Protein AF-A0A9N9S5W0-F1 (afdb_monomer)

Secondary structure (DSSP, 8-state):
---------------------------HHHHHHHHHHHHHHHHHHHHHHHHHHHHHHHHHHHHHHHHHHHHHHHHHHHHHHHHHHHHHHHHHTT--GGGTTTS--TTSPPPTTTT--HHHHHHHHHTT-SSTTGGGPPPPPPTT--HHHHHHHHHHHHHHSS-HHHHHHS-TT------S-HHHHS----GGG---EEEEEEESS--HHHHHHHHHHHHHHS-GGGEEEEEEEESS---GGGSHHHHHHHTTSSS-EEEEE-SS---TTTTT-------SS---------HHHHHHHTSS-TTS-SSSSHHHHHHHHHHHTT------TT--------SS-------SS-SHHHHHHHHHHHH-GGGHHHHHHHHT-TT------HHHHHHHHHTTPPPHHHHHHHT-GGGTTS----

Foldseek 3Di:
DDDDDDDDDDDDDDDDDDDDDDDDDDDPVVVVVVVVVVVVVVVVVVCVVVVVVVVVVVVVVVVVVVVVVVVVVVVVVCVVVVVVCVVVVCVVPVPDCVLVVLADDPVDQADPFQRADPVLVVVCVVQVHDQQCAQNDDDDGDPPDDVVQVVQQVCCCVQAQGRVSSLNNHGLPGDHDQPFDVCLVPDDDPPVPQAADEAEAEDAQHGPSVVSSVVNCCVVVDDQVNHQEYEYEYQAHDDPCVPVVVVVVQVPDPGHYYYHYDPHRQACQPRQHAFDDDDLDDDTDHDDDDPVVCVLLPGFPSLAKHDDQSRVQCQLSQQQLPHDDDDDSSDDDDDDDGNDDDPDPCPILGHHLLNVVLSLVLGQVPCSVVVCVVVVHPPRHNPDCVVSNVSCVVSVTHHNVCCCVPVNVCVVVPDDPD

Sequence (418 aa):
MYNKFFPSPGSNQKSFNNPQTYIPLFSTKNFFLCVKILLALWILIYIFIVTNYSKDIETKIEEENRIIDKFQDKLMFLMQHGIKIKNSVIDRFKIPDYLANYTFDPNNPMNLDGGISEQAQRFIKELNLTNPGENGVPIKLPNNASDQVKRLIKYGFDTFGYNQFISTLVSLNRALPDVRPDECKQKVYRTDKFSKISIVIPFYNDDWHLLMRTVHSIIRMTPLEYILEILLVDDCSTMQHLKEPLENYTATLPVNTRIIRSHTRLGTNATPTWDPKIAPIGIFAVLAIGNKFYERIEYLDIDMDVWGGEDYELVFRTWLCGGRVEFVPCSNIAHMFRKHKYSINLKGKGGYPWNMARIVETWMDDYKQYFYRVIKNSRVPYGDLTERMQLKKRLNCKPFQWYIDNVYPRLNDIPKRV

Organism: NCBI:txid315576

Solvent-accessible surface area (backbone atoms only — not comparable to full-atom values): 25319 Å² total; per-residue (Å²): 134,82,82,88,88,84,87,86,83,87,86,84,87,87,86,83,87,85,83,89,85,89,83,90,82,84,67,72,68,58,54,61,50,50,55,52,50,52,52,50,51,51,51,51,50,49,50,51,51,52,53,51,52,49,48,61,45,50,52,47,52,51,52,51,48,54,48,48,46,57,46,46,55,50,45,50,50,49,47,57,46,41,53,52,41,60,50,51,44,54,66,68,48,72,69,55,66,69,68,60,60,66,63,71,58,90,89,58,75,56,52,86,81,35,55,52,41,73,68,34,53,50,50,33,60,74,64,71,53,76,72,44,44,38,59,62,43,82,77,78,79,60,94,81,62,52,72,66,56,55,48,43,36,48,51,17,36,77,72,70,17,37,58,46,48,61,44,48,53,32,44,41,70,51,54,67,72,86,83,56,59,68,75,52,74,70,58,86,73,76,67,93,74,63,74,63,40,75,46,67,46,67,46,59,67,67,57,65,54,62,56,49,24,50,52,45,46,49,64,73,75,38,67,66,85,39,52,65,30,39,38,38,34,34,40,43,53,83,52,67,74,70,41,68,60,39,54,64,51,40,72,70,48,100,54,58,50,46,80,47,76,43,96,51,79,48,39,54,38,69,41,84,61,64,44,41,46,89,52,105,62,64,57,53,74,55,53,87,79,60,64,76,58,42,61,74,68,59,68,66,69,66,85,39,32,39,53,59,47,68,47,46,41,52,51,51,52,33,50,36,48,76,52,78,90,86,82,58,85,72,69,84,81,89,77,88,80,54,82,50,80,80,90,76,76,84,88,60,84,56,30,42,63,20,25,43,39,40,39,30,70,71,54,33,55,83,57,32,58,57,55,31,62,72,71,71,48,88,76,67,61,48,81,86,54,66,67,62,53,48,49,45,58,75,59,67,36,54,60,38,68,54,48,37,70,75,73,42,48,72,61,74,73,52,81,80,82,125

Mean predicted aligned error: 15.71 Å

Nearest PDB structures (foldseek):
  6e4q-assembly1_A  TM=8.938E-01  e=1.308E-21  Drosophila melanogaster
  6e4q-assembly3_C  TM=8.891E-01  e=5.381E-21  Drosophila melanogaster
  6e4r-assembly1_A  TM=8.530E-01  e=1.088E-21  Drosophila melanogaster
  6h0b-assembly2_B  TM=7.877E-01  e=3.721E-21  Homo sapiens
  5nqa-assembly1_A  TM=7.677E-01  e=3.201E-20  Homo sapiens

InterPro domains:
  IPR001173 Glycosyltransferase 2-like [PF00535] (198-267)
  IPR027791 Galactosyltransferase, C-terminal [PF02709] (286-336)
  IPR029044 Nucleotide-diphospho-sugar transferases [G3DSA:3.90.550.10] (116-269)
  IPR029044 Nucleotide-diphospho-sugar transferases [G3DSA:3.90.550.10] (270-416)
  IPR029044 Nucleotide-diphospho-sugar transferases [SSF53448] (158-377)

Radius of gyration: 37.89 Å; Cα contacts (8 Å, |Δi|>4): 394; chains: 1; bounding box: 60×46×140 Å

pLDDT: mean 73.23, std 21.4, range [26.12, 97.38]

Structure (mmCIF, N/CA/C/O backbone):
data_AF-A0A9N9S5W0-F1
#
_entry.id   AF-A0A9N9S5W0-F1
#
loop_
_atom_site.group_PDB
_atom_site.id
_atom_site.type_symbol
_atom_site.label_atom_id
_atom_site.label_alt_id
_atom_site.label_comp_id
_atom_site.label_asym_id
_atom_site.label_entity_id
_atom_site.label_seq_id
_atom_site.pdbx_PDB_ins_code
_atom_site.Cartn_x
_atom_site.Cartn_y
_atom_site.Cartn_z
_atom_site.occupancy
_atom_site.B_iso_or_equiv
_atom_site.auth_seq_id
_atom_site.auth_comp_id
_atom_site.auth_asym_id
_atom_site.auth_atom_id
_atom_site.pdbx_PDB_model_num
ATOM 1 N N . MET A 1 1 ? -5.405 -22.693 98.563 1.00 32.16 1 MET A N 1
ATOM 2 C CA . MET A 1 1 ? -4.944 -23.153 99.894 1.00 32.16 1 MET A CA 1
ATOM 3 C C . MET A 1 1 ? -3.493 -23.608 99.785 1.00 32.16 1 MET A C 1
ATOM 5 O O . MET A 1 1 ? -3.135 -24.080 98.722 1.00 32.16 1 MET A O 1
ATOM 9 N N . TYR A 1 2 ? -2.717 -23.453 100.864 1.00 27.36 2 TYR A N 1
ATOM 10 C CA . TYR A 1 2 ? -1.509 -24.211 101.241 1.00 27.36 2 TYR A CA 1
ATOM 11 C C . TYR A 1 2 ? -0.395 -24.530 100.211 1.00 27.36 2 TYR A C 1
ATOM 13 O O . TYR A 1 2 ? -0.544 -25.376 99.343 1.00 27.36 2 TYR A O 1
ATOM 21 N N . ASN A 1 3 ? 0.769 -23.916 100.482 1.00 27.44 3 ASN A N 1
ATOM 22 C CA . ASN A 1 3 ? 2.091 -24.532 100.727 1.00 27.44 3 ASN A CA 1
ATOM 23 C C . ASN A 1 3 ? 2.728 -25.454 99.664 1.00 27.44 3 ASN A C 1
ATOM 25 O O . ASN A 1 3 ? 2.199 -26.495 99.309 1.00 27.44 3 ASN A O 1
ATOM 29 N N . LYS A 1 4 ? 3.900 -25.081 99.124 1.00 33.38 4 LYS A N 1
ATOM 30 C CA . LYS A 1 4 ? 5.258 -25.203 99.728 1.00 33.38 4 LYS A CA 1
ATOM 31 C C . LYS A 1 4 ? 5.705 -26.652 99.962 1.00 33.38 4 LYS A C 1
ATOM 33 O O . LYS A 1 4 ? 5.229 -27.287 100.894 1.00 33.38 4 LYS A O 1
ATOM 38 N N . PHE A 1 5 ? 6.787 -27.034 99.283 1.00 30.20 5 PHE A N 1
ATOM 39 C CA . PHE A 1 5 ? 7.852 -27.850 99.873 1.00 30.20 5 PHE A CA 1
ATOM 40 C C . PHE A 1 5 ? 9.232 -27.245 99.556 1.00 30.20 5 PHE A C 1
ATOM 42 O O . PHE A 1 5 ? 9.391 -26.490 98.600 1.00 30.20 5 PHE A O 1
ATOM 49 N N . PHE A 1 6 ? 10.187 -27.526 100.438 1.00 30.86 6 PHE A N 1
ATOM 50 C CA . PHE A 1 6 ? 11.573 -27.032 100.510 1.00 30.86 6 PHE A CA 1
ATOM 51 C C . PHE A 1 6 ? 12.520 -28.252 100.332 1.00 30.86 6 PHE A C 1
ATOM 53 O O . PHE A 1 6 ? 12.017 -29.369 100.495 1.00 30.86 6 PHE A O 1
ATOM 60 N N . PRO A 1 7 ? 13.834 -28.117 100.009 1.00 35.56 7 PRO A N 1
ATOM 61 C CA . PRO A 1 7 ? 14.808 -27.662 101.021 1.00 35.56 7 PRO A CA 1
ATOM 62 C C . PRO A 1 7 ? 16.082 -26.912 100.553 1.00 35.56 7 PRO A C 1
ATOM 64 O O . PRO A 1 7 ? 16.615 -27.125 99.469 1.00 35.56 7 PRO A O 1
ATOM 67 N N . SER A 1 8 ? 16.630 -26.112 101.477 1.00 33.59 8 SER A N 1
ATOM 68 C CA . SER A 1 8 ? 18.075 -25.824 101.606 1.00 33.59 8 SER A CA 1
ATOM 69 C C . SER A 1 8 ? 18.686 -26.800 102.636 1.00 33.59 8 SER A C 1
ATOM 71 O O . SER A 1 8 ? 17.929 -27.372 103.424 1.00 33.59 8 SER A O 1
ATOM 73 N N . PRO A 1 9 ? 20.016 -27.013 102.678 1.00 42.38 9 PRO A N 1
ATOM 74 C CA . PRO A 1 9 ? 20.940 -26.139 103.437 1.00 42.38 9 PRO A CA 1
ATOM 75 C C . PRO A 1 9 ? 22.188 -25.758 102.599 1.00 42.38 9 PRO A C 1
ATOM 77 O O . PRO A 1 9 ? 22.409 -26.338 101.546 1.00 42.38 9 PRO A O 1
ATOM 80 N N . GLY A 1 10 ? 23.007 -24.742 102.902 1.00 29.81 10 GLY A N 1
ATOM 81 C CA . GLY A 1 10 ? 23.621 -24.349 104.185 1.00 29.81 10 GLY A CA 1
ATOM 82 C C . GLY A 1 10 ? 25.087 -24.841 104.200 1.00 29.81 10 GLY A C 1
ATOM 83 O O . GLY A 1 10 ? 25.367 -25.881 103.623 1.00 29.81 10 GLY A O 1
ATOM 84 N N . SER A 1 11 ? 26.083 -24.183 104.797 1.00 30.69 11 SER A N 1
ATOM 85 C CA . SER A 1 11 ? 26.162 -22.943 105.597 1.00 30.69 11 SER A CA 1
ATOM 86 C C . SER A 1 11 ? 27.577 -22.309 105.367 1.00 30.69 11 SER A C 1
ATOM 88 O O . SER A 1 11 ? 28.257 -22.731 104.439 1.00 30.69 11 SER A O 1
ATOM 90 N N . ASN A 1 12 ? 28.113 -21.289 106.058 1.00 29.44 12 ASN A N 1
ATOM 91 C CA . ASN A 1 12 ? 27.738 -20.656 107.326 1.00 29.44 12 ASN A CA 1
ATOM 92 C C . ASN A 1 12 ? 28.195 -19.174 107.443 1.00 29.44 12 ASN A C 1
ATOM 94 O O . ASN A 1 12 ? 28.721 -18.574 106.513 1.00 29.44 12 ASN A O 1
ATOM 98 N N . GLN A 1 13 ? 27.963 -18.604 108.625 1.00 31.48 13 GLN A N 1
ATOM 99 C CA . GLN A 1 13 ? 28.215 -17.238 109.094 1.00 31.48 13 GLN A CA 1
ATOM 100 C C . GLN A 1 13 ? 29.701 -16.838 109.241 1.00 31.48 13 GLN A C 1
ATOM 102 O O . GLN A 1 13 ? 30.524 -17.655 109.656 1.00 31.48 13 GLN A O 1
ATOM 107 N N . LYS A 1 14 ? 29.978 -15.523 109.180 1.00 31.16 14 LYS A N 1
ATOM 108 C CA . LYS A 1 14 ? 30.236 -14.710 110.397 1.00 31.16 14 LYS A CA 1
ATOM 109 C C . LYS A 1 14 ? 30.090 -13.198 110.156 1.00 31.16 14 LYS A C 1
ATOM 111 O O . LYS A 1 14 ? 30.176 -12.721 109.032 1.00 31.16 14 LYS A O 1
ATOM 116 N N . SER A 1 15 ? 29.797 -12.472 111.232 1.00 31.80 15 SER A N 1
ATOM 117 C CA . SER A 1 15 ? 29.524 -11.027 111.298 1.00 31.80 15 SER A CA 1
ATOM 118 C C . SER A 1 15 ? 30.735 -10.225 111.786 1.00 31.80 15 SER A C 1
ATOM 120 O O . SER A 1 15 ? 31.526 -10.791 112.532 1.00 31.80 15 SER A O 1
ATOM 122 N N . PHE A 1 16 ? 30.801 -8.913 111.502 1.00 30.39 16 PHE A N 1
ATOM 123 C CA . PHE A 1 16 ? 30.875 -7.843 112.527 1.00 30.39 16 PHE A CA 1
ATOM 124 C C . PHE A 1 16 ? 30.938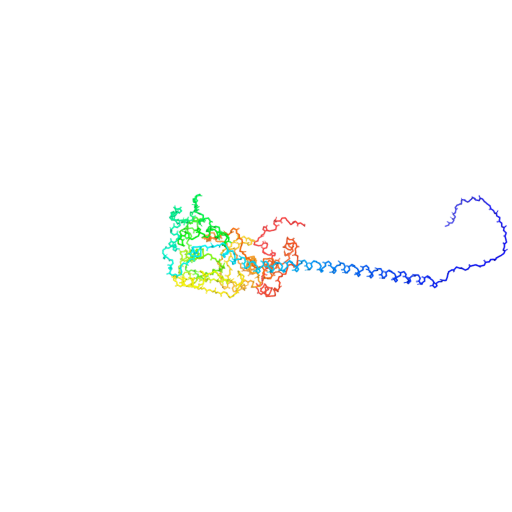 -6.413 111.923 1.00 30.39 16 PHE A C 1
ATOM 126 O O . PHE A 1 16 ? 31.743 -6.149 111.045 1.00 30.39 16 PHE A O 1
ATOM 133 N N . ASN A 1 17 ? 30.108 -5.521 112.482 1.00 32.66 17 ASN A N 1
ATOM 134 C CA . ASN A 1 17 ? 30.211 -4.057 112.674 1.00 32.66 17 ASN A CA 1
ATOM 135 C C . ASN A 1 17 ? 30.570 -3.026 111.559 1.00 32.66 17 ASN A C 1
ATOM 137 O O . ASN A 1 17 ? 31.387 -3.213 110.671 1.00 32.66 17 ASN A O 1
ATOM 141 N N . ASN A 1 18 ? 29.916 -1.867 111.737 1.00 29.39 18 ASN A N 1
ATOM 142 C CA . ASN A 1 18 ? 30.001 -0.539 111.088 1.00 29.39 18 ASN A CA 1
ATOM 143 C C . ASN A 1 18 ? 31.359 0.198 111.319 1.00 29.39 18 ASN A C 1
ATOM 145 O O . ASN A 1 18 ? 32.098 -0.261 112.192 1.00 29.39 18 ASN A O 1
ATOM 149 N N . PRO A 1 19 ? 31.634 1.406 110.739 1.00 47.38 19 PRO A N 1
ATOM 150 C CA . PRO A 1 19 ? 30.881 2.173 109.719 1.00 47.38 19 PRO A CA 1
ATOM 151 C C . PRO A 1 19 ? 31.706 2.872 108.585 1.00 47.38 19 PRO A C 1
ATOM 153 O O . PRO A 1 19 ? 32.911 3.051 108.676 1.00 47.38 19 PRO A O 1
ATOM 156 N N . GLN A 1 20 ? 30.978 3.399 107.583 1.00 37.72 20 GLN A N 1
ATOM 157 C CA . GLN A 1 20 ? 31.282 4.559 106.699 1.00 37.72 20 GLN A CA 1
ATOM 158 C C . GLN A 1 20 ? 32.588 4.655 105.865 1.00 37.72 20 GLN A C 1
ATOM 160 O O . GLN A 1 20 ? 33.665 4.969 106.361 1.00 37.72 20 GLN A O 1
ATOM 165 N N . THR A 1 21 ? 32.412 4.732 104.537 1.00 33.12 21 THR A N 1
ATOM 166 C CA . THR A 1 21 ? 32.867 5.886 103.717 1.00 33.12 21 THR A CA 1
ATOM 167 C C . THR A 1 21 ? 32.084 5.949 102.393 1.00 33.12 21 THR A C 1
ATOM 169 O O . THR A 1 21 ? 31.626 4.922 101.900 1.00 33.12 21 THR A O 1
ATOM 172 N N . TYR A 1 22 ? 31.881 7.147 101.829 1.00 41.91 22 TYR A N 1
ATOM 173 C CA . TYR A 1 22 ? 31.137 7.376 100.574 1.00 41.91 22 TYR A CA 1
ATOM 174 C C . TYR A 1 22 ? 32.086 7.723 99.415 1.00 41.91 22 TYR A C 1
ATOM 176 O O . TYR A 1 22 ? 32.985 8.541 99.591 1.00 41.91 22 TYR A O 1
ATOM 184 N N . ILE A 1 23 ? 31.815 7.199 98.213 1.00 40.19 23 ILE A N 1
ATOM 185 C CA . ILE A 1 23 ? 32.375 7.680 96.934 1.00 40.19 23 ILE A CA 1
ATOM 186 C C . ILE A 1 23 ? 31.219 7.730 95.906 1.00 40.19 23 ILE A C 1
ATOM 188 O O . ILE A 1 23 ? 30.452 6.767 95.836 1.00 40.19 23 ILE A O 1
ATOM 192 N N . PRO A 1 24 ? 31.021 8.829 95.149 1.00 47.75 24 PRO A N 1
ATOM 193 C CA . PRO A 1 24 ? 29.822 9.024 94.326 1.00 47.75 24 PRO A CA 1
ATOM 194 C C . PRO A 1 24 ? 29.911 8.402 92.920 1.00 47.75 24 PRO A C 1
ATOM 196 O O . PRO A 1 24 ? 30.973 8.374 92.301 1.00 47.75 24 PRO A O 1
ATOM 199 N N . LEU A 1 25 ? 28.758 7.999 92.371 1.00 47.62 25 LEU A N 1
ATOM 200 C CA . LEU A 1 25 ? 28.605 7.527 90.989 1.00 47.62 25 LEU A CA 1
ATOM 201 C C . LEU A 1 25 ? 27.877 8.562 90.106 1.00 47.62 25 LEU A C 1
ATOM 203 O O . LEU A 1 25 ? 26.810 9.050 90.457 1.00 47.62 25 LEU A O 1
ATOM 207 N N . PHE A 1 26 ? 28.506 8.866 88.965 1.00 48.69 26 PHE A N 1
ATOM 208 C CA . PHE A 1 26 ? 28.058 9.579 87.752 1.00 48.69 26 PHE A CA 1
ATOM 209 C C . PHE A 1 26 ? 26.748 10.403 87.747 1.00 48.69 26 PHE A C 1
ATOM 211 O O . PHE A 1 26 ? 25.638 9.899 87.891 1.00 48.69 26 PHE A O 1
ATOM 218 N N . SER A 1 27 ? 26.883 11.687 87.383 1.00 53.22 27 SER A N 1
ATOM 219 C CA . SER A 1 27 ? 25.767 12.626 87.185 1.00 53.22 27 SER A CA 1
ATOM 220 C C . SER A 1 27 ? 24.923 12.334 85.934 1.00 53.22 27 SER A C 1
ATOM 222 O O . SER A 1 27 ? 25.448 12.137 84.835 1.00 53.22 27 SER A O 1
ATOM 224 N N . THR A 1 28 ? 23.598 12.453 86.076 1.00 58.66 28 THR A N 1
ATOM 225 C CA . THR A 1 28 ? 22.593 12.300 85.005 1.00 58.66 28 THR A CA 1
ATOM 226 C C . THR A 1 28 ? 22.791 13.235 83.807 1.00 58.66 28 THR A C 1
ATOM 228 O O . THR A 1 28 ? 22.389 12.890 82.695 1.00 58.66 28 THR A O 1
ATOM 231 N N . LYS A 1 29 ? 23.454 14.390 83.984 1.00 57.31 29 LYS A N 1
ATOM 232 C CA . LYS A 1 29 ? 23.771 15.316 82.879 1.00 57.31 29 LYS A CA 1
ATOM 233 C C . LYS A 1 29 ? 24.646 14.663 81.800 1.00 57.31 29 LYS A C 1
ATOM 235 O O . LYS A 1 29 ? 24.452 14.938 80.617 1.00 57.31 29 LYS A O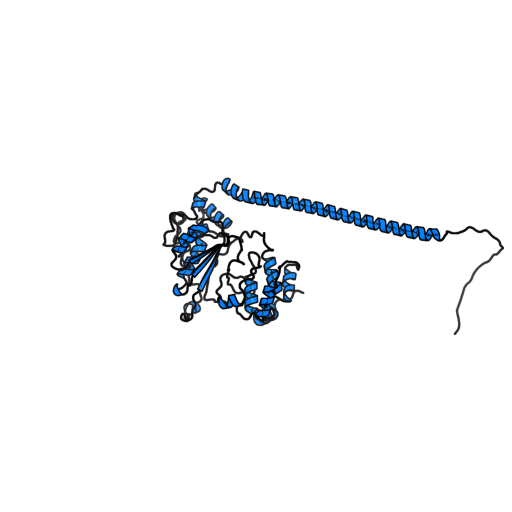 1
ATOM 240 N N . ASN A 1 30 ? 25.550 13.759 82.184 1.00 56.81 30 ASN A N 1
ATOM 241 C CA . ASN A 1 30 ? 26.480 13.119 81.250 1.00 56.81 30 ASN A CA 1
ATOM 242 C C . ASN A 1 30 ? 25.772 12.105 80.333 1.00 56.81 30 ASN A C 1
ATOM 244 O O . ASN A 1 30 ? 26.157 11.958 79.175 1.00 56.81 30 ASN A O 1
ATOM 248 N N . PHE A 1 31 ? 24.704 11.456 80.812 1.00 68.44 31 PHE A N 1
ATOM 249 C CA . PHE A 1 31 ? 23.925 10.496 80.025 1.00 68.44 31 PHE A CA 1
ATOM 250 C C . PHE A 1 31 ? 23.196 11.176 78.855 1.00 68.44 31 PHE A C 1
ATOM 252 O O . PHE A 1 31 ? 23.372 10.789 77.701 1.00 68.44 31 PHE A O 1
ATOM 259 N N . PHE A 1 32 ? 22.451 12.254 79.127 1.00 66.88 32 PHE A N 1
ATOM 260 C CA . PHE A 1 32 ? 21.768 13.020 78.076 1.00 66.88 32 PHE A CA 1
ATOM 261 C C . PHE A 1 32 ? 22.739 13.703 77.104 1.00 66.88 32 PHE A C 1
ATOM 263 O O . PHE A 1 32 ? 22.404 13.870 75.930 1.00 66.88 32 PHE A O 1
ATOM 270 N N . LEU A 1 33 ? 23.944 14.065 77.560 1.00 71.69 33 LEU A N 1
ATOM 271 C CA . LEU A 1 33 ? 25.002 14.566 76.684 1.00 71.69 33 LEU A CA 1
ATOM 272 C C . LEU A 1 33 ? 25.494 13.470 75.723 1.00 71.69 33 LEU A C 1
ATOM 274 O O . LEU A 1 33 ? 25.538 13.708 74.518 1.00 71.69 33 LEU A O 1
ATOM 278 N N . CYS A 1 34 ? 25.763 12.255 76.218 1.00 74.12 34 CYS A N 1
ATOM 279 C CA . CYS A 1 34 ? 26.146 11.114 75.376 1.00 74.12 34 CYS A CA 1
ATOM 280 C C . CYS A 1 34 ? 25.067 10.765 74.340 1.00 74.12 34 CYS A C 1
ATOM 282 O O . CYS A 1 34 ? 25.388 10.607 73.166 1.00 74.12 34 CYS A O 1
ATOM 284 N N . VAL A 1 35 ? 23.788 10.706 74.732 1.00 77.62 35 VAL A N 1
ATOM 285 C CA . VAL A 1 35 ? 22.683 10.404 73.799 1.00 77.62 35 VAL A CA 1
ATOM 286 C C . VAL A 1 35 ? 22.576 11.457 72.688 1.00 77.62 35 VAL A C 1
ATOM 288 O O . VAL A 1 35 ? 22.412 11.100 71.523 1.00 77.62 35 VAL A O 1
ATOM 291 N N . LYS A 1 36 ? 22.734 12.751 73.011 1.00 78.19 36 LYS A N 1
ATOM 292 C CA . LYS A 1 36 ? 22.753 13.824 72.001 1.00 78.19 36 LYS A CA 1
ATOM 293 C C . LYS A 1 36 ? 23.962 13.735 71.067 1.00 78.19 36 LYS A C 1
ATOM 295 O O . LYS A 1 36 ? 23.798 13.934 69.867 1.00 78.19 36 LYS A O 1
ATOM 300 N N . ILE A 1 37 ? 25.146 13.407 71.590 1.00 82.69 37 ILE A N 1
ATOM 301 C CA . ILE A 1 37 ? 26.361 13.212 70.783 1.00 82.69 37 ILE A CA 1
ATOM 302 C C . ILE A 1 37 ? 26.195 12.019 69.832 1.00 82.69 37 ILE A C 1
ATOM 304 O O . ILE A 1 37 ? 26.492 12.146 68.649 1.00 82.69 37 ILE A O 1
ATOM 308 N N . LEU A 1 38 ? 25.660 10.889 70.305 1.00 83.31 38 LEU A N 1
ATOM 309 C CA . LEU A 1 38 ? 25.428 9.701 69.476 1.00 83.31 38 LEU A CA 1
ATOM 310 C C . LEU A 1 38 ? 24.392 9.952 68.368 1.00 83.31 38 LEU A C 1
ATOM 312 O O . LEU A 1 38 ? 24.619 9.547 67.231 1.00 83.31 38 LEU A O 1
ATOM 316 N N . LEU A 1 39 ? 23.301 10.672 68.658 1.00 79.00 39 LEU A N 1
ATOM 317 C CA . LEU A 1 39 ? 22.331 11.087 67.636 1.00 79.00 39 LEU A CA 1
ATOM 318 C C . LEU A 1 39 ? 22.939 12.052 66.610 1.00 79.00 39 LEU A C 1
ATOM 320 O O . LEU A 1 39 ? 22.721 11.877 65.413 1.00 79.00 39 LEU A O 1
ATOM 324 N N . ALA A 1 40 ? 23.734 13.033 67.050 1.00 82.25 40 ALA A N 1
ATOM 325 C CA . ALA A 1 40 ? 24.427 13.949 66.146 1.00 82.25 40 ALA A CA 1
ATOM 326 C C . ALA A 1 40 ? 25.427 13.209 65.240 1.00 82.25 40 ALA A C 1
ATOM 328 O O . ALA A 1 40 ? 25.442 13.441 64.034 1.00 82.25 40 ALA A O 1
ATOM 329 N N . LEU A 1 41 ? 26.205 12.271 65.790 1.00 86.12 41 LEU A N 1
ATOM 330 C CA . LEU A 1 41 ? 27.112 11.416 65.020 1.00 86.12 41 LEU A CA 1
ATOM 331 C C . LEU A 1 41 ? 26.355 10.533 64.020 1.00 86.12 41 LEU A C 1
ATOM 333 O O . LEU A 1 41 ? 26.777 10.435 62.873 1.00 86.12 41 LEU A O 1
ATOM 337 N N . TRP A 1 42 ? 25.222 9.938 64.407 1.00 85.75 42 TRP A N 1
ATOM 338 C CA . TRP A 1 42 ? 24.415 9.114 63.500 1.00 85.75 42 TRP A CA 1
ATOM 339 C C . TRP A 1 42 ? 23.816 9.933 62.347 1.00 85.75 42 TRP A C 1
ATOM 341 O O . TRP A 1 42 ? 23.869 9.501 61.198 1.00 85.75 42 TRP A O 1
ATOM 351 N N . ILE A 1 43 ? 23.330 11.149 62.623 1.00 80.06 43 ILE A N 1
ATOM 352 C CA . ILE A 1 43 ? 22.846 12.086 61.597 1.00 80.06 43 ILE A CA 1
ATOM 353 C C . ILE A 1 43 ? 23.989 12.526 60.670 1.00 80.06 43 ILE A C 1
ATOM 355 O O . ILE A 1 43 ? 23.810 12.538 59.455 1.00 80.06 43 ILE A O 1
ATOM 359 N N . LEU A 1 44 ? 25.175 12.834 61.206 1.00 83.75 44 LEU A N 1
ATOM 360 C CA . LEU A 1 44 ? 26.350 13.188 60.399 1.00 83.75 44 LEU A CA 1
ATOM 361 C C . LEU A 1 44 ? 26.820 12.019 59.522 1.00 83.75 44 LEU A C 1
ATOM 363 O O . LEU A 1 44 ? 27.136 12.236 58.356 1.00 83.75 44 LEU A O 1
ATOM 367 N N . ILE A 1 45 ? 26.807 10.785 60.036 1.00 81.81 45 ILE A N 1
ATOM 368 C CA . ILE A 1 45 ? 27.108 9.570 59.263 1.00 81.81 45 ILE A CA 1
ATOM 369 C C . ILE A 1 45 ? 26.055 9.352 58.170 1.00 81.81 45 ILE A C 1
ATOM 371 O O . ILE A 1 45 ? 26.421 9.084 57.030 1.00 81.81 45 ILE A O 1
ATOM 375 N N . TYR A 1 46 ? 24.764 9.519 58.470 1.00 76.38 46 TYR A N 1
ATOM 376 C CA . TYR A 1 46 ? 23.696 9.400 57.474 1.00 76.38 46 TYR A CA 1
ATOM 377 C C . TYR A 1 46 ? 23.828 10.454 56.365 1.00 76.38 46 TYR A C 1
ATOM 379 O O . TYR A 1 46 ? 23.783 10.111 55.186 1.00 76.38 46 TYR A O 1
ATOM 387 N N . ILE A 1 47 ? 24.078 11.721 56.718 1.00 73.94 47 ILE A N 1
ATOM 388 C CA . ILE A 1 47 ? 24.329 12.798 55.748 1.00 73.94 47 ILE A CA 1
ATOM 389 C C . ILE A 1 47 ? 25.594 12.506 54.932 1.00 73.94 47 ILE A C 1
ATOM 391 O O . ILE A 1 47 ? 25.576 12.673 53.715 1.00 73.94 47 ILE A O 1
ATOM 395 N N . PHE A 1 48 ? 26.676 12.030 55.552 1.00 77.12 48 PHE A N 1
ATOM 396 C CA . PHE A 1 48 ? 27.908 11.659 54.851 1.00 77.12 48 PHE A CA 1
ATOM 397 C C . PHE A 1 48 ? 27.687 10.494 53.875 1.00 77.12 48 PHE A C 1
ATOM 399 O O . PHE A 1 48 ? 28.169 10.545 52.747 1.00 77.12 48 PHE A O 1
ATOM 406 N N . ILE A 1 49 ? 26.916 9.472 54.257 1.00 71.06 49 ILE A N 1
ATOM 407 C CA . ILE A 1 49 ? 26.553 8.364 53.364 1.00 71.06 49 ILE A CA 1
ATOM 408 C C . ILE A 1 49 ? 25.703 8.887 52.203 1.00 71.06 49 ILE A C 1
ATOM 410 O O . ILE A 1 49 ? 26.078 8.690 51.052 1.00 71.06 49 ILE A O 1
ATOM 414 N N . VAL A 1 50 ? 24.608 9.605 52.475 1.00 64.94 50 VAL A N 1
ATOM 415 C CA . VAL A 1 50 ? 23.697 10.107 51.432 1.00 64.94 50 VAL A CA 1
ATOM 416 C C . VAL A 1 50 ? 24.393 11.091 50.487 1.00 64.94 50 VAL A C 1
ATOM 418 O O . VAL A 1 50 ? 24.204 10.994 49.280 1.00 64.94 50 VAL A O 1
ATOM 421 N N . THR A 1 51 ? 25.232 12.003 50.985 1.00 66.75 51 THR A N 1
ATOM 422 C CA . THR A 1 51 ? 25.935 12.981 50.130 1.00 66.75 51 THR A CA 1
ATOM 423 C C . THR A 1 51 ? 27.038 12.350 49.285 1.00 66.75 51 THR A C 1
ATOM 425 O O . THR A 1 51 ? 27.173 12.721 48.121 1.00 66.75 51 THR A O 1
ATOM 428 N N . ASN A 1 52 ? 27.788 11.368 49.801 1.00 69.38 52 ASN A N 1
ATOM 429 C CA . ASN A 1 52 ? 28.756 10.636 48.979 1.00 69.38 52 ASN A CA 1
ATOM 430 C C . ASN A 1 52 ? 28.067 9.703 47.975 1.00 69.38 52 ASN A C 1
ATOM 432 O O . ASN A 1 52 ? 28.496 9.649 46.830 1.00 69.38 52 ASN A O 1
ATOM 436 N N . TYR A 1 53 ? 26.981 9.024 48.356 1.00 54.06 53 TYR A N 1
ATOM 437 C CA . TYR A 1 53 ? 26.225 8.154 47.449 1.00 54.06 53 TYR A CA 1
ATOM 438 C C . TYR A 1 53 ? 25.494 8.960 46.363 1.00 54.06 53 TYR A C 1
ATOM 440 O O . TYR A 1 53 ? 25.460 8.547 45.210 1.00 54.06 53 TYR A O 1
ATOM 448 N N . SER A 1 54 ? 24.979 10.152 46.695 1.00 53.41 54 SER A N 1
ATOM 449 C CA . SER A 1 54 ? 24.430 11.096 45.713 1.00 53.41 54 SER A CA 1
ATOM 450 C C . SER A 1 54 ? 25.508 11.584 44.748 1.00 53.41 54 SER A C 1
ATOM 452 O O . SER A 1 54 ? 25.285 11.543 43.546 1.00 53.41 54 SER A O 1
ATOM 454 N N . LYS A 1 55 ? 26.696 11.963 45.241 1.00 59.66 55 LYS A N 1
ATOM 455 C CA . LYS A 1 55 ? 27.820 12.356 44.376 1.00 59.66 55 LYS A CA 1
ATOM 456 C C . LYS A 1 55 ? 28.312 11.220 43.484 1.00 59.66 55 LYS A C 1
ATOM 458 O O . LYS A 1 55 ? 28.614 11.466 42.329 1.00 59.66 55 LYS A O 1
ATOM 463 N N . ASP A 1 56 ? 28.385 9.998 44.003 1.00 57.47 56 ASP A N 1
ATOM 464 C CA . ASP A 1 56 ? 28.809 8.805 43.256 1.00 57.47 56 ASP A CA 1
ATOM 465 C C . ASP A 1 56 ? 27.750 8.326 42.238 1.00 57.47 56 ASP A C 1
ATOM 467 O O . ASP A 1 56 ? 28.070 7.585 41.306 1.00 57.47 56 ASP A O 1
ATOM 471 N N . ILE A 1 57 ? 26.499 8.780 42.384 1.00 49.56 57 ILE A N 1
ATOM 472 C CA . ILE A 1 57 ? 25.444 8.685 41.368 1.00 49.56 57 ILE A CA 1
ATOM 473 C C . ILE A 1 57 ? 25.551 9.841 40.365 1.00 49.56 57 ILE A C 1
ATOM 475 O O . ILE A 1 57 ? 25.493 9.587 39.168 1.00 49.56 57 ILE A O 1
ATOM 479 N N . GLU A 1 58 ? 25.749 11.086 40.807 1.00 55.62 58 GLU A N 1
ATOM 480 C CA . GLU A 1 58 ? 25.916 12.246 39.919 1.00 55.62 58 GLU A CA 1
ATOM 481 C C . GLU A 1 58 ? 27.138 12.090 39.007 1.00 55.62 58 GLU A C 1
ATOM 483 O O . GLU A 1 58 ? 27.007 12.297 37.807 1.00 55.62 58 GLU A O 1
ATOM 488 N N . THR A 1 59 ? 28.290 11.634 39.512 1.00 58.72 59 THR A N 1
ATOM 489 C CA . THR A 1 59 ? 29.475 11.376 38.675 1.00 58.72 59 THR A CA 1
ATOM 490 C C . THR A 1 59 ? 29.267 10.216 37.707 1.00 58.72 59 THR A C 1
ATOM 492 O O . THR A 1 59 ? 29.735 10.298 36.575 1.00 58.72 59 THR A O 1
ATOM 495 N N . LYS A 1 60 ? 28.535 9.160 38.094 1.00 51.53 60 LYS A N 1
ATOM 496 C CA . LYS A 1 60 ? 28.158 8.076 37.168 1.00 51.53 60 LYS A CA 1
ATOM 497 C C . LYS A 1 60 ? 27.188 8.558 36.093 1.00 51.53 60 LYS A C 1
ATOM 499 O O . LYS A 1 60 ? 27.365 8.202 34.937 1.00 51.53 60 LYS A O 1
ATOM 504 N N . ILE A 1 61 ? 26.214 9.396 36.445 1.00 46.84 61 ILE A N 1
ATOM 505 C CA . ILE A 1 61 ? 25.278 10.001 35.491 1.00 46.84 61 ILE A CA 1
ATOM 506 C C . ILE A 1 61 ? 26.006 10.993 34.576 1.00 46.84 61 ILE A C 1
ATOM 508 O O . ILE A 1 61 ? 25.742 10.999 33.379 1.00 46.84 61 ILE A O 1
ATOM 512 N N . GLU A 1 62 ? 26.953 11.790 35.076 1.00 53.56 62 GLU A N 1
ATOM 513 C CA . GLU A 1 62 ? 27.820 12.621 34.235 1.00 53.56 62 GLU A CA 1
ATOM 514 C C . GLU A 1 62 ? 28.714 11.773 33.325 1.00 53.56 62 GLU A C 1
ATOM 516 O O . GLU A 1 62 ? 28.878 12.120 32.162 1.00 53.56 62 GLU A O 1
ATOM 521 N N . GLU A 1 63 ? 29.282 10.661 33.798 1.00 56.34 63 GLU A N 1
ATOM 522 C CA . GLU A 1 63 ? 30.143 9.799 32.984 1.00 56.34 63 GLU A CA 1
ATOM 523 C C . GLU A 1 63 ? 29.344 9.026 31.920 1.00 56.34 63 GLU A C 1
ATOM 525 O O . GLU A 1 63 ? 29.743 9.021 30.753 1.00 56.34 63 GLU A O 1
ATOM 530 N N . GLU A 1 64 ? 28.172 8.480 32.261 1.00 46.62 64 GLU A N 1
ATOM 531 C CA . GLU A 1 64 ? 27.234 7.890 31.299 1.00 46.62 64 GLU A CA 1
ATOM 532 C C . GLU A 1 64 ? 26.713 8.934 30.306 1.00 46.62 64 GLU A C 1
ATOM 534 O O . GLU A 1 64 ? 26.774 8.691 29.102 1.00 46.62 64 GLU A O 1
ATOM 539 N N . ASN A 1 65 ? 26.294 10.125 30.750 1.00 41.69 65 ASN A N 1
ATOM 540 C CA . ASN A 1 65 ? 25.874 11.201 29.846 1.00 41.69 65 ASN A CA 1
ATOM 541 C C . ASN A 1 65 ? 27.026 11.678 28.956 1.00 41.69 65 ASN A C 1
ATOM 543 O O . ASN A 1 65 ? 26.821 11.903 27.774 1.00 41.69 65 ASN A O 1
ATOM 547 N N . ARG A 1 66 ? 28.263 11.747 29.454 1.00 54.06 66 ARG A N 1
ATOM 548 C CA . ARG A 1 66 ? 29.452 12.115 28.664 1.00 54.06 66 ARG A CA 1
ATOM 549 C C . ARG A 1 66 ? 29.871 11.018 27.681 1.00 54.06 66 ARG A C 1
ATOM 551 O O . ARG A 1 66 ? 30.523 11.316 26.677 1.00 54.06 66 ARG A O 1
ATOM 558 N N . ILE A 1 67 ? 29.500 9.763 27.939 1.00 51.00 67 ILE A N 1
ATOM 559 C CA . ILE A 1 67 ? 29.581 8.653 26.980 1.00 51.00 67 ILE A CA 1
ATOM 560 C C . ILE A 1 67 ? 28.439 8.750 25.958 1.00 51.00 67 ILE A C 1
ATOM 562 O O . ILE A 1 67 ? 28.700 8.580 24.769 1.00 51.00 67 ILE A O 1
ATOM 566 N N . ILE A 1 68 ? 27.215 9.075 26.383 1.00 43.16 68 ILE A N 1
ATOM 567 C CA . ILE A 1 68 ? 26.042 9.263 25.518 1.00 43.16 68 ILE A CA 1
ATOM 568 C C . ILE A 1 68 ? 26.236 10.464 24.592 1.00 43.16 68 ILE A C 1
ATOM 570 O O . ILE A 1 68 ? 26.031 10.302 23.399 1.00 43.16 68 ILE A O 1
ATOM 574 N N . ASP A 1 69 ? 26.717 11.609 25.069 1.00 46.28 69 ASP A N 1
ATOM 575 C CA . ASP A 1 69 ? 27.052 12.783 24.258 1.00 46.28 69 ASP A CA 1
ATOM 576 C C . ASP A 1 69 ? 28.192 12.461 23.294 1.00 46.28 69 ASP A C 1
ATOM 578 O O . ASP A 1 69 ? 28.057 12.679 22.095 1.00 46.28 69 ASP A O 1
ATOM 582 N N . LYS A 1 70 ? 29.269 11.800 23.748 1.00 49.09 70 LYS A N 1
ATOM 583 C CA . LYS A 1 70 ? 30.298 11.276 22.829 1.00 49.09 70 LYS A CA 1
ATOM 584 C C . LYS A 1 70 ? 29.747 10.266 21.824 1.00 49.09 70 LYS A C 1
ATOM 586 O O . LYS A 1 70 ? 30.352 10.101 20.767 1.00 49.09 70 LYS A O 1
ATOM 591 N N . PHE A 1 71 ? 28.650 9.574 22.118 1.00 41.56 71 PHE A N 1
ATOM 592 C CA . PHE A 1 71 ? 27.988 8.664 21.188 1.00 41.56 71 PHE A CA 1
ATOM 593 C C . PHE A 1 71 ? 27.018 9.406 20.259 1.00 41.56 71 PHE A C 1
ATOM 595 O O . PHE A 1 71 ? 26.958 9.058 19.085 1.00 41.56 71 PHE A O 1
ATOM 602 N N . GLN A 1 72 ? 26.338 10.457 20.728 1.00 37.38 72 GLN A N 1
ATOM 603 C CA . GLN A 1 72 ? 25.437 11.324 19.965 1.00 37.38 72 GLN A CA 1
ATOM 604 C C . GLN A 1 72 ? 26.201 12.256 19.028 1.00 37.38 72 GLN A C 1
ATOM 606 O O . GLN A 1 72 ? 25.872 12.284 17.850 1.00 37.38 72 GLN A O 1
ATOM 611 N N . ASP A 1 73 ? 27.264 12.924 19.476 1.00 44.88 73 ASP A N 1
ATOM 612 C CA . ASP A 1 73 ? 28.180 13.681 18.616 1.00 44.88 73 ASP A CA 1
ATOM 613 C C . ASP A 1 73 ? 28.814 12.767 17.575 1.00 44.88 73 ASP A C 1
ATOM 615 O O . ASP A 1 73 ? 28.904 13.123 16.404 1.00 44.88 73 ASP A O 1
ATOM 619 N N . LYS A 1 74 ? 29.204 11.545 17.957 1.00 42.41 74 LYS A N 1
ATOM 620 C CA . LYS A 1 74 ? 29.770 10.571 17.016 1.00 42.41 74 LYS A CA 1
ATOM 621 C C . LYS A 1 74 ? 28.706 9.987 16.081 1.00 42.41 74 LYS A C 1
ATOM 623 O O . LYS A 1 74 ? 29.037 9.699 14.937 1.00 42.41 74 LYS A O 1
ATOM 628 N N . LEU A 1 75 ? 27.438 9.894 16.492 1.00 38.34 75 LEU A N 1
ATOM 629 C CA . LEU A 1 75 ? 26.294 9.556 15.634 1.00 38.34 75 LEU A CA 1
ATOM 630 C C . LEU A 1 75 ? 25.912 10.701 14.697 1.00 38.34 75 LEU A C 1
ATOM 632 O O . LEU A 1 75 ? 25.660 10.448 13.530 1.00 38.34 75 LEU A O 1
ATOM 636 N N . MET A 1 76 ? 25.912 11.949 15.157 1.00 37.53 76 MET A N 1
ATOM 637 C CA . MET A 1 76 ? 25.659 13.141 14.349 1.00 37.53 76 MET A CA 1
ATOM 638 C C . MET A 1 76 ? 26.800 13.365 13.360 1.00 37.53 76 MET A C 1
ATOM 640 O O . MET A 1 76 ? 26.548 13.588 12.177 1.00 37.53 76 MET A O 1
ATOM 644 N N . PHE A 1 77 ? 28.045 13.165 13.793 1.00 41.62 77 PHE A N 1
ATOM 645 C CA . PHE A 1 77 ? 29.212 13.061 12.928 1.00 41.62 77 PHE A CA 1
ATOM 646 C C . PHE A 1 77 ? 29.033 11.922 11.921 1.00 41.62 77 PHE A C 1
ATOM 648 O O . PHE A 1 77 ? 29.229 12.169 10.740 1.00 41.62 77 PHE A O 1
ATOM 655 N N . LEU A 1 78 ? 28.604 10.718 12.322 1.00 35.00 78 LEU A N 1
ATOM 656 C CA . LEU A 1 78 ? 28.342 9.584 11.416 1.00 35.00 78 LEU A CA 1
ATOM 657 C C . LEU A 1 78 ? 27.073 9.733 10.558 1.00 35.00 78 LEU A C 1
ATOM 659 O O . LEU A 1 78 ? 26.968 9.051 9.546 1.00 35.00 78 LEU A O 1
ATOM 663 N N . MET A 1 79 ? 26.135 10.624 10.885 1.00 35.59 79 MET A N 1
ATOM 664 C CA . MET A 1 79 ? 24.957 10.935 10.065 1.00 35.59 79 MET A CA 1
ATOM 665 C C . MET A 1 79 ? 25.268 12.040 9.053 1.00 35.59 79 MET A C 1
ATOM 667 O O . MET A 1 79 ? 24.960 11.886 7.875 1.00 35.59 79 MET A O 1
ATOM 671 N N . GLN A 1 80 ? 25.955 13.110 9.461 1.00 38.72 80 GLN A N 1
ATOM 672 C CA . GLN A 1 80 ? 26.463 14.134 8.544 1.00 38.72 80 GLN A CA 1
ATOM 673 C C . GLN A 1 80 ? 27.549 13.558 7.625 1.00 38.72 80 GLN A C 1
ATOM 675 O O . GLN A 1 80 ? 27.508 13.767 6.411 1.00 38.72 80 GLN A O 1
ATOM 680 N N . HIS A 1 81 ? 28.470 12.751 8.162 1.00 38.25 81 HIS A N 1
ATOM 681 C CA . HIS A 1 81 ? 29.387 11.962 7.343 1.00 38.25 81 HIS A CA 1
ATOM 682 C C . HIS A 1 81 ? 28.682 10.808 6.644 1.00 38.25 81 HIS A C 1
ATOM 684 O O . HIS A 1 81 ? 29.121 10.462 5.567 1.00 38.25 81 HIS A O 1
ATOM 690 N N . GLY A 1 82 ? 27.572 10.269 7.146 1.00 32.12 82 GLY A N 1
ATOM 691 C CA . GLY A 1 82 ? 26.745 9.287 6.434 1.00 32.12 82 GLY A CA 1
ATOM 692 C C . GLY A 1 82 ? 26.128 9.866 5.160 1.00 32.12 82 GLY A C 1
ATOM 693 O O . GLY A 1 82 ? 26.146 9.225 4.113 1.00 32.12 82 GLY A O 1
ATOM 694 N N . ILE A 1 83 ? 25.681 11.122 5.211 1.00 36.91 83 ILE A N 1
ATOM 695 C CA . ILE A 1 83 ? 25.223 11.889 4.045 1.00 36.91 83 ILE A CA 1
ATOM 696 C C . ILE A 1 83 ? 26.409 12.214 3.121 1.00 36.91 83 ILE A C 1
ATOM 698 O O . ILE A 1 83 ? 26.340 11.928 1.925 1.00 36.91 83 ILE A O 1
ATOM 702 N N . LYS A 1 84 ? 27.549 12.685 3.657 1.00 32.94 84 LYS A N 1
ATOM 703 C CA . LYS A 1 84 ? 28.787 12.834 2.861 1.00 32.94 84 LYS A CA 1
ATOM 704 C C . LYS A 1 84 ? 29.319 11.502 2.320 1.00 32.94 84 LYS A C 1
ATOM 706 O O . LYS A 1 84 ? 30.027 11.526 1.324 1.00 32.94 84 LYS A O 1
ATOM 711 N N . ILE A 1 85 ? 29.017 10.356 2.926 1.00 37.34 85 ILE A N 1
ATOM 712 C CA . ILE A 1 85 ? 29.388 9.011 2.462 1.00 37.34 85 ILE A CA 1
ATOM 713 C C . ILE A 1 85 ? 28.416 8.562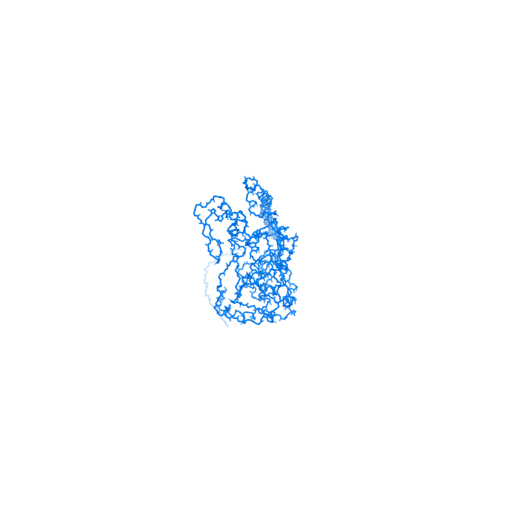 1.380 1.00 37.34 85 ILE A C 1
ATOM 715 O O . ILE A 1 85 ? 28.874 7.992 0.404 1.00 37.34 85 ILE A O 1
ATOM 719 N N . LYS A 1 86 ? 27.118 8.877 1.462 1.00 38.16 86 LYS A N 1
ATOM 720 C CA . LYS A 1 86 ? 26.195 8.606 0.353 1.00 38.16 86 LYS A CA 1
ATOM 721 C C . LYS A 1 86 ? 26.637 9.342 -0.917 1.00 38.16 86 LYS A C 1
ATOM 723 O O . LYS A 1 86 ? 26.708 8.712 -1.965 1.00 38.16 86 LYS A O 1
ATOM 728 N N . ASN A 1 87 ? 27.040 10.609 -0.798 1.00 36.00 87 ASN A N 1
ATOM 729 C CA . ASN A 1 87 ? 27.618 11.360 -1.916 1.00 36.00 87 ASN A CA 1
ATOM 730 C C . ASN A 1 87 ? 29.013 10.820 -2.287 1.00 36.00 87 ASN A C 1
ATOM 732 O O . ASN A 1 87 ? 29.203 10.328 -3.388 1.00 36.00 87 ASN A O 1
ATOM 736 N N . SER A 1 88 ? 29.963 10.743 -1.351 1.00 38.47 88 SER A N 1
ATOM 737 C CA . SER A 1 88 ? 31.336 10.295 -1.657 1.00 38.47 88 SER A CA 1
ATOM 738 C C . SER A 1 88 ? 31.524 8.786 -1.868 1.00 38.47 88 SER A C 1
ATOM 740 O O . SER A 1 88 ? 32.660 8.341 -2.027 1.00 38.47 88 SER A O 1
ATOM 742 N N . VAL A 1 89 ? 30.452 7.990 -1.881 1.00 36.03 89 VAL A N 1
ATOM 743 C CA . VAL A 1 89 ? 30.404 6.642 -2.475 1.00 36.03 89 VAL A CA 1
ATOM 744 C C . VAL A 1 89 ? 30.041 6.743 -3.955 1.00 36.03 89 VAL A C 1
ATOM 746 O O . VAL A 1 89 ? 30.675 6.053 -4.743 1.00 36.03 89 VAL A O 1
ATOM 749 N N . ILE A 1 90 ? 29.119 7.637 -4.331 1.00 38.69 90 ILE A N 1
ATOM 750 C CA . ILE A 1 90 ? 28.820 8.002 -5.729 1.00 38.69 90 ILE A CA 1
ATOM 751 C C . ILE A 1 90 ? 30.033 8.700 -6.383 1.00 38.69 90 ILE A C 1
ATOM 753 O O . ILE A 1 90 ? 30.290 8.484 -7.563 1.00 38.69 90 ILE A O 1
ATOM 757 N N . ASP A 1 91 ? 30.826 9.462 -5.616 1.00 38.09 91 ASP A N 1
ATOM 758 C CA . ASP A 1 91 ? 32.040 10.119 -6.131 1.00 38.09 91 ASP A CA 1
ATOM 759 C C . ASP A 1 91 ? 33.273 9.186 -6.176 1.00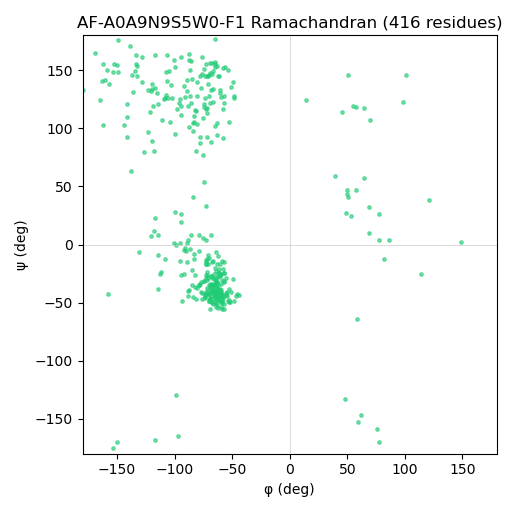 38.09 91 ASP A C 1
ATOM 761 O O . ASP A 1 91 ? 34.104 9.297 -7.078 1.00 38.09 91 ASP A O 1
ATOM 765 N N . ARG A 1 92 ? 33.445 8.275 -5.195 1.00 35.53 92 ARG A N 1
ATOM 766 C CA . ARG A 1 92 ? 34.644 7.401 -5.111 1.00 35.53 92 ARG A CA 1
ATOM 767 C C . ARG A 1 92 ? 34.511 6.095 -5.875 1.00 35.53 92 ARG A C 1
ATOM 769 O O . ARG A 1 92 ? 35.472 5.678 -6.519 1.00 35.53 92 ARG A O 1
ATOM 776 N N . PHE A 1 93 ? 33.345 5.458 -5.844 1.00 37.81 93 PHE A N 1
ATOM 777 C CA . PHE A 1 93 ? 33.003 4.524 -6.904 1.00 37.81 93 PHE A CA 1
ATOM 778 C C . PHE A 1 93 ? 32.438 5.382 -8.018 1.00 37.81 93 PHE A C 1
ATOM 780 O O . PHE A 1 93 ? 31.303 5.820 -7.901 1.00 37.81 93 PHE A O 1
ATOM 787 N N . LYS A 1 94 ? 33.207 5.606 -9.090 1.00 35.06 94 LYS A N 1
ATOM 788 C CA . LYS A 1 94 ? 32.662 6.178 -10.326 1.00 35.06 94 LYS A CA 1
ATOM 789 C C . LYS A 1 94 ? 31.538 5.262 -10.813 1.00 35.06 94 LYS A C 1
ATOM 791 O O . LYS A 1 94 ? 31.809 4.286 -11.510 1.00 35.06 94 LYS A O 1
ATOM 796 N N . ILE A 1 95 ? 30.305 5.543 -10.396 1.00 37.66 95 ILE A N 1
ATOM 797 C CA . ILE A 1 95 ? 29.076 4.968 -10.937 1.00 37.66 95 ILE A CA 1
ATOM 798 C C . ILE A 1 95 ? 29.035 5.494 -12.371 1.00 37.66 95 ILE A C 1
ATOM 800 O O . ILE A 1 95 ? 28.783 6.683 -12.544 1.00 37.66 95 ILE A O 1
ATOM 804 N N . PRO A 1 96 ? 29.385 4.691 -13.394 1.00 36.66 96 PRO A N 1
ATOM 805 C CA . PRO A 1 96 ? 29.564 5.246 -14.726 1.00 36.66 96 PRO A CA 1
ATOM 806 C C . PRO A 1 96 ? 28.194 5.651 -15.256 1.00 36.66 96 PRO A C 1
ATOM 808 O O . PRO A 1 96 ? 27.213 4.964 -14.967 1.00 36.66 96 PRO A O 1
ATOM 811 N N . ASP A 1 97 ? 28.122 6.721 -16.043 1.00 35.97 97 ASP A N 1
ATOM 812 C CA . ASP A 1 97 ? 26.864 7.425 -16.329 1.00 35.97 97 ASP A CA 1
ATOM 813 C C . ASP A 1 97 ? 25.775 6.531 -16.960 1.00 35.97 97 ASP A C 1
ATOM 815 O O . ASP A 1 97 ? 24.586 6.785 -16.784 1.00 35.97 97 ASP A O 1
ATOM 819 N N . TYR A 1 98 ? 26.145 5.395 -17.578 1.00 36.25 98 TYR A N 1
ATOM 820 C CA . TYR A 1 98 ? 25.191 4.367 -18.031 1.00 36.25 98 TYR A CA 1
ATOM 821 C C . TYR A 1 98 ? 24.285 3.801 -16.922 1.00 36.25 98 TYR A C 1
ATOM 823 O O . TYR A 1 98 ? 23.224 3.270 -17.244 1.00 36.25 98 TYR A O 1
ATOM 831 N N . LEU A 1 99 ? 24.695 3.844 -15.646 1.00 36.78 99 LEU A N 1
ATOM 832 C CA . LEU A 1 99 ? 23.886 3.379 -14.511 1.00 36.78 99 LEU A CA 1
ATOM 833 C C . LEU A 1 99 ? 22.812 4.398 -14.118 1.00 36.78 99 LEU A C 1
ATOM 835 O O . LEU A 1 99 ? 21.722 3.985 -13.738 1.00 36.78 99 LEU A O 1
ATOM 839 N N . ALA A 1 100 ? 23.093 5.698 -14.248 1.00 36.69 100 ALA A N 1
ATOM 840 C CA . ALA A 1 100 ? 22.086 6.747 -14.092 1.00 36.69 100 ALA A CA 1
ATOM 841 C C . ALA A 1 100 ? 21.146 6.778 -15.310 1.00 36.69 100 ALA A C 1
ATOM 843 O O . ALA A 1 100 ? 19.927 6.777 -15.157 1.00 36.69 100 ALA A O 1
ATOM 844 N N . ASN A 1 101 ? 21.710 6.675 -16.517 1.00 38.31 101 ASN A N 1
ATOM 845 C CA . ASN A 1 101 ? 20.958 6.667 -17.775 1.00 38.31 101 ASN A CA 1
ATOM 846 C C . ASN A 1 101 ? 20.156 5.371 -18.007 1.00 38.31 101 ASN A C 1
ATOM 848 O O . ASN A 1 101 ? 19.331 5.328 -18.914 1.00 38.31 101 ASN A O 1
ATOM 852 N N . TYR A 1 102 ? 20.347 4.326 -17.188 1.00 43.66 102 TYR A N 1
ATOM 853 C CA . TYR A 1 102 ? 19.481 3.139 -17.204 1.00 43.66 102 TYR A CA 1
ATOM 854 C C . TYR A 1 102 ? 18.037 3.504 -16.806 1.00 43.66 102 TYR A C 1
ATOM 856 O O . TYR A 1 102 ? 17.069 2.908 -17.283 1.00 43.66 102 TYR A O 1
ATOM 864 N N . THR A 1 103 ? 17.877 4.494 -15.926 1.00 46.19 103 THR A N 1
ATOM 865 C CA . THR A 1 103 ? 16.579 4.964 -15.438 1.00 46.19 103 THR A CA 1
ATOM 866 C C . THR A 1 103 ? 16.134 6.229 -16.166 1.00 46.19 103 THR A C 1
ATOM 868 O O . THR A 1 103 ? 16.440 7.327 -15.716 1.00 46.19 103 THR A O 1
ATOM 871 N N . PHE A 1 104 ? 15.321 6.033 -17.213 1.00 44.72 104 PHE A N 1
ATOM 872 C CA . PHE A 1 104 ? 14.532 7.055 -17.921 1.00 44.72 104 PHE A CA 1
ATOM 873 C C . PHE A 1 104 ? 15.347 8.065 -18.761 1.00 44.72 104 PHE A C 1
ATOM 875 O O . PHE A 1 104 ? 15.948 8.993 -18.229 1.00 44.72 104 PHE A O 1
ATOM 882 N N . ASP A 1 105 ? 15.289 7.934 -20.093 1.00 45.72 105 ASP A N 1
ATOM 883 C CA . ASP A 1 105 ? 15.641 9.026 -21.013 1.00 45.72 105 ASP A CA 1
ATOM 884 C C . ASP A 1 105 ? 14.433 9.974 -21.134 1.00 45.72 105 ASP A C 1
ATOM 886 O O . ASP A 1 105 ? 13.394 9.553 -21.649 1.00 45.72 105 ASP A O 1
ATOM 890 N N . PRO A 1 106 ? 14.526 11.238 -20.679 1.00 43.00 106 PRO A N 1
ATOM 891 C CA . PRO A 1 106 ? 13.409 12.175 -20.743 1.00 43.00 106 PRO A CA 1
ATOM 892 C C . PRO A 1 106 ? 13.085 12.667 -22.158 1.00 43.00 106 PRO A C 1
ATOM 894 O O . PRO A 1 106 ? 12.023 13.249 -22.358 1.00 43.00 106 PRO A O 1
ATOM 897 N N . ASN A 1 107 ? 13.962 12.429 -23.136 1.00 39.66 107 ASN A N 1
ATOM 898 C CA . ASN A 1 107 ? 13.795 12.889 -24.517 1.00 39.66 107 ASN A CA 1
ATOM 899 C C . ASN A 1 107 ? 13.167 11.819 -25.424 1.00 39.66 107 ASN A C 1
ATOM 901 O O . ASN A 1 107 ? 12.731 12.131 -26.531 1.00 39.66 107 ASN A O 1
ATOM 905 N N . ASN A 1 108 ? 13.121 10.564 -24.967 1.00 45.03 108 ASN A N 1
ATOM 906 C CA . ASN A 1 108 ? 12.598 9.422 -25.711 1.00 45.03 108 ASN A CA 1
ATOM 907 C C . ASN A 1 108 ? 11.525 8.704 -24.867 1.00 45.03 108 ASN A C 1
ATOM 909 O O . ASN A 1 108 ? 11.825 7.700 -24.208 1.00 45.03 108 ASN A O 1
ATOM 913 N N . PRO A 1 109 ? 10.282 9.234 -24.818 1.00 47.16 109 PRO A N 1
ATOM 914 C CA . PRO A 1 109 ? 9.200 8.621 -24.057 1.00 47.16 109 PRO A CA 1
ATOM 915 C C . PRO A 1 109 ? 8.992 7.179 -24.526 1.00 47.16 109 PRO A C 1
ATOM 917 O O . PRO A 1 109 ? 8.871 6.915 -25.722 1.00 47.16 109 PRO A O 1
ATOM 920 N N . MET A 1 110 ? 8.992 6.247 -23.567 1.00 50.44 110 MET A N 1
ATOM 921 C CA . MET A 1 110 ? 9.080 4.807 -23.829 1.00 50.44 110 MET A CA 1
ATOM 922 C C . MET A 1 110 ? 8.096 4.357 -24.909 1.00 50.44 110 MET A C 1
ATOM 924 O O . MET A 1 110 ? 6.897 4.614 -24.793 1.00 50.44 110 MET A O 1
ATOM 928 N N . ASN A 1 111 ? 8.616 3.647 -25.918 1.00 46.69 111 ASN A N 1
ATOM 929 C CA . ASN A 1 111 ? 7.833 3.162 -27.050 1.00 46.69 111 ASN A CA 1
ATOM 930 C C . ASN A 1 111 ? 6.553 2.461 -26.554 1.00 46.69 111 ASN A C 1
ATOM 932 O O . ASN A 1 111 ? 6.609 1.587 -25.682 1.00 46.69 111 ASN A O 1
ATOM 936 N N . LEU A 1 112 ? 5.405 2.914 -27.068 1.00 48.28 112 LEU A N 1
ATOM 937 C CA . LEU A 1 112 ? 4.093 2.721 -26.438 1.00 48.28 112 LEU A CA 1
ATOM 938 C C . LEU A 1 112 ? 3.628 1.257 -26.416 1.00 48.28 112 LEU A C 1
ATOM 940 O O . LEU A 1 112 ? 2.737 0.911 -25.638 1.00 48.28 112 LEU A O 1
ATOM 944 N N . ASP A 1 113 ? 4.260 0.385 -27.202 1.00 48.22 113 ASP A N 1
ATOM 945 C CA . ASP A 1 113 ? 4.055 -1.057 -27.112 1.00 48.22 113 ASP A CA 1
ATOM 946 C C . ASP A 1 113 ? 4.942 -1.681 -26.015 1.00 48.22 113 ASP A C 1
ATOM 948 O O . ASP A 1 113 ? 6.138 -1.934 -26.176 1.00 48.22 113 ASP A O 1
ATOM 952 N N . GLY A 1 114 ? 4.347 -1.883 -24.838 1.00 59.12 114 GLY A N 1
ATOM 953 C CA . GLY A 1 114 ? 4.933 -2.633 -23.722 1.00 59.12 114 GLY A CA 1
ATOM 954 C C . GLY A 1 114 ? 5.928 -1.880 -22.829 1.00 59.12 114 GLY A C 1
ATOM 955 O O . GLY A 1 114 ? 6.225 -2.371 -21.739 1.00 59.12 114 GLY A O 1
ATOM 956 N N . GLY A 1 115 ? 6.406 -0.694 -23.220 1.00 67.62 115 GLY A N 1
ATOM 957 C CA . GLY A 1 115 ? 7.224 0.172 -22.359 1.00 67.62 115 GLY A CA 1
ATOM 958 C C . GLY A 1 115 ? 8.626 -0.366 -22.039 1.00 67.62 115 GLY A C 1
ATOM 959 O O . GLY A 1 115 ? 9.140 -0.126 -20.949 1.00 67.62 115 GLY A O 1
ATOM 960 N N . ILE A 1 116 ? 9.240 -1.111 -22.966 1.00 76.69 116 ILE A N 1
ATOM 961 C CA . ILE A 1 116 ? 10.611 -1.634 -22.836 1.00 76.69 116 ILE A CA 1
ATOM 962 C C . ILE A 1 116 ? 11.578 -0.711 -23.594 1.00 76.69 116 ILE A C 1
ATOM 964 O O . ILE A 1 116 ? 11.504 -0.605 -24.821 1.00 76.69 116 ILE A O 1
ATOM 968 N N . SER A 1 117 ? 12.509 -0.068 -22.880 1.00 76.31 117 SER A N 1
ATOM 969 C CA . SER A 1 117 ? 13.504 0.839 -23.477 1.00 76.31 117 SER A CA 1
ATOM 970 C C . SER A 1 117 ? 14.482 0.118 -24.415 1.00 76.31 117 SER A C 1
ATOM 972 O O . SER A 1 117 ? 14.745 -1.074 -24.254 1.00 76.31 117 SER A O 1
ATOM 974 N N . GLU A 1 118 ? 15.103 0.842 -25.354 1.00 77.50 118 GLU A N 1
ATOM 975 C CA . GLU A 1 118 ? 16.163 0.281 -26.212 1.00 77.50 118 GLU A CA 1
ATOM 976 C C . GLU A 1 118 ? 17.282 -0.396 -25.408 1.00 77.50 118 GLU A C 1
ATOM 978 O O . GLU A 1 118 ? 17.809 -1.433 -25.809 1.00 77.50 118 GLU A O 1
ATOM 983 N N . GLN A 1 119 ? 17.658 0.183 -24.265 1.00 78.81 119 GLN A N 1
ATOM 984 C CA . GLN A 1 119 ? 18.689 -0.378 -23.399 1.00 78.81 119 GLN A CA 1
ATOM 985 C C . GLN A 1 119 ? 18.238 -1.718 -22.807 1.00 78.81 119 GLN A C 1
ATOM 987 O O . GLN A 1 119 ? 18.996 -2.687 -22.861 1.00 78.81 119 GLN A O 1
ATOM 992 N N . ALA A 1 120 ? 16.994 -1.817 -22.331 1.00 84.06 120 ALA A N 1
ATOM 993 C CA . ALA A 1 120 ? 16.424 -3.083 -21.881 1.00 84.06 120 ALA A CA 1
ATOM 994 C C . ALA A 1 120 ? 16.340 -4.111 -23.029 1.00 84.06 120 ALA A C 1
ATOM 996 O O . ALA A 1 120 ? 16.720 -5.262 -22.829 1.00 84.06 120 ALA A O 1
ATOM 997 N N . GLN A 1 121 ? 15.969 -3.708 -24.251 1.00 84.62 121 GLN A N 1
ATOM 998 C CA . GLN A 1 121 ? 15.990 -4.587 -25.434 1.00 84.62 121 GLN A CA 1
ATOM 999 C C . GLN A 1 121 ? 17.401 -5.125 -25.745 1.00 84.62 121 GLN A C 1
ATOM 1001 O O . GLN A 1 121 ? 17.557 -6.306 -26.070 1.00 84.62 121 GLN A O 1
ATOM 1006 N N . ARG A 1 122 ? 18.450 -4.303 -25.584 1.00 86.94 122 ARG A N 1
ATOM 1007 C CA . ARG A 1 122 ? 19.853 -4.742 -25.718 1.00 86.94 122 ARG A CA 1
ATOM 1008 C C . ARG A 1 122 ? 20.219 -5.789 -24.657 1.00 86.94 122 ARG A C 1
ATOM 1010 O O . ARG A 1 122 ? 20.806 -6.805 -25.019 1.00 86.94 122 ARG A O 1
ATOM 1017 N N . PHE A 1 123 ? 19.809 -5.616 -23.396 1.00 88.75 123 PHE A N 1
ATOM 1018 C CA . PHE A 1 123 ? 20.032 -6.620 -22.340 1.00 88.75 123 PHE A CA 1
ATOM 1019 C C . PHE A 1 123 ? 19.210 -7.901 -22.525 1.00 88.75 123 PHE A C 1
ATOM 1021 O O . PHE A 1 123 ? 19.711 -8.988 -22.252 1.00 88.75 123 PHE A O 1
ATOM 1028 N N . ILE A 1 124 ? 17.983 -7.805 -23.043 1.00 89.38 124 ILE A N 1
ATOM 1029 C CA . ILE A 1 124 ? 17.172 -8.969 -23.432 1.00 89.38 124 ILE A CA 1
ATOM 1030 C C . ILE A 1 124 ? 17.917 -9.802 -24.487 1.00 89.38 124 ILE A C 1
ATOM 1032 O O . ILE A 1 124 ? 17.996 -11.025 -24.355 1.00 89.38 124 ILE A O 1
ATOM 1036 N N . LYS A 1 125 ? 18.548 -9.145 -25.469 1.00 90.69 125 LYS A N 1
ATOM 1037 C CA . LYS A 1 125 ? 19.376 -9.800 -26.491 1.00 90.69 125 LYS A CA 1
ATOM 1038 C C . LYS A 1 125 ? 20.707 -10.346 -25.944 1.00 90.69 125 LYS A C 1
ATOM 1040 O O . LYS A 1 125 ? 21.058 -11.469 -26.287 1.00 90.69 125 LYS A O 1
ATOM 1045 N N . GLU A 1 126 ? 21.420 -9.609 -25.083 1.00 90.12 126 GLU A N 1
ATOM 1046 C CA . GLU A 1 126 ? 22.655 -10.073 -24.406 1.00 90.12 126 GLU A CA 1
ATOM 1047 C C . GLU A 1 126 ? 22.407 -11.355 -23.597 1.00 90.12 126 GLU A C 1
ATOM 1049 O O . GLU A 1 126 ? 23.188 -12.301 -23.653 1.00 90.12 126 GLU A O 1
ATOM 1054 N N . LEU A 1 127 ? 21.296 -11.391 -22.859 1.00 90.62 127 LEU A N 1
ATOM 1055 C CA . LEU A 1 127 ? 20.937 -12.481 -21.952 1.00 90.62 127 LEU A CA 1
ATOM 1056 C C . LEU A 1 127 ? 20.150 -13.615 -22.639 1.00 90.62 127 LEU A C 1
ATOM 1058 O O . LEU A 1 127 ? 19.735 -14.553 -21.959 1.00 90.62 127 LEU A O 1
ATOM 1062 N N . ASN A 1 128 ? 19.947 -13.534 -23.961 1.00 92.50 128 ASN A N 1
ATOM 1063 C CA . ASN A 1 128 ? 19.163 -14.469 -24.778 1.00 92.50 128 ASN A CA 1
ATOM 1064 C C . ASN A 1 128 ? 17.757 -14.763 -24.205 1.00 92.50 128 ASN A C 1
ATOM 1066 O O . ASN A 1 128 ? 17.309 -15.910 -24.139 1.00 92.50 128 ASN A O 1
ATOM 1070 N N . LEU A 1 129 ? 17.065 -13.719 -23.741 1.00 90.69 129 LEU A N 1
ATOM 1071 C CA . LEU A 1 129 ? 15.734 -13.827 -23.147 1.00 90.69 129 LEU A CA 1
ATOM 1072 C C . LEU A 1 129 ? 14.648 -13.709 -24.223 1.00 90.69 129 LEU A C 1
ATOM 1074 O O . LEU A 1 129 ? 14.643 -12.779 -25.021 1.00 90.69 129 LEU A O 1
ATOM 1078 N N . THR A 1 130 ? 13.679 -14.623 -24.213 1.00 90.56 130 THR A N 1
ATOM 1079 C CA . THR A 1 130 ? 12.457 -14.520 -25.029 1.00 90.56 130 THR A CA 1
ATOM 1080 C C . THR A 1 130 ? 11.294 -14.138 -24.120 1.00 90.56 130 THR A C 1
ATOM 1082 O O . THR A 1 130 ? 11.075 -14.816 -23.119 1.00 90.56 130 THR A O 1
ATOM 1085 N N . ASN A 1 131 ? 10.577 -13.058 -24.451 1.00 88.94 131 ASN A N 1
ATOM 1086 C CA . ASN A 1 131 ? 9.406 -12.535 -23.727 1.00 88.94 131 ASN A CA 1
ATOM 1087 C C . ASN A 1 131 ? 9.546 -12.616 -22.185 1.00 88.94 131 ASN A C 1
ATOM 1089 O O . ASN A 1 131 ? 8.771 -13.301 -21.512 1.00 88.94 131 ASN A O 1
ATOM 1093 N N . PRO A 1 132 ? 10.577 -11.971 -21.604 1.00 91.88 132 PRO A N 1
ATOM 1094 C CA . PRO A 1 132 ? 10.932 -12.117 -20.192 1.00 91.88 132 PRO A CA 1
ATOM 1095 C C . PRO A 1 132 ? 9.770 -11.770 -19.251 1.00 91.88 132 PRO A C 1
ATOM 1097 O O . PRO A 1 132 ? 9.263 -10.650 -19.238 1.00 91.88 132 PRO A O 1
ATOM 1100 N N . GLY A 1 133 ? 9.383 -12.730 -18.408 1.00 92.19 133 GLY A N 1
ATOM 1101 C CA . GLY A 1 133 ? 8.352 -12.549 -17.380 1.00 92.19 133 GLY A CA 1
ATOM 1102 C C . GLY A 1 133 ? 6.911 -12.571 -17.891 1.00 92.19 133 GLY A C 1
ATOM 1103 O O . GLY A 1 133 ? 5.998 -12.366 -17.083 1.00 92.19 133 GLY A O 1
ATOM 1104 N N . GLU A 1 134 ? 6.713 -12.823 -19.187 1.00 92.94 134 GLU A N 1
ATOM 1105 C CA . GLU A 1 134 ? 5.415 -13.027 -19.831 1.00 92.94 134 GLU A CA 1
ATOM 1106 C C . GLU A 1 134 ? 4.708 -14.264 -19.265 1.00 92.94 134 GLU A C 1
ATOM 1108 O O . GLU A 1 134 ? 5.363 -15.231 -18.871 1.00 92.94 134 GLU A O 1
ATOM 1113 N N . ASN A 1 135 ? 3.375 -14.229 -19.155 1.00 91.62 135 ASN A N 1
ATOM 1114 C CA . ASN A 1 135 ? 2.580 -15.251 -18.453 1.00 91.62 135 ASN A CA 1
ATOM 1115 C C . ASN A 1 135 ? 3.107 -15.589 -17.038 1.00 91.62 135 ASN A C 1
ATOM 1117 O O . ASN A 1 135 ? 2.929 -16.698 -16.536 1.00 91.62 135 ASN A O 1
ATOM 1121 N N . GLY A 1 136 ? 3.787 -14.641 -16.383 1.00 90.94 136 GLY A N 1
ATOM 1122 C CA . GLY A 1 136 ? 4.400 -14.834 -15.066 1.00 90.94 136 GLY A CA 1
ATOM 1123 C C . GLY A 1 136 ? 5.598 -15.795 -15.032 1.00 90.94 136 GLY A C 1
ATOM 1124 O O . GLY A 1 136 ? 6.049 -16.138 -13.938 1.00 90.94 136 GLY A O 1
ATOM 1125 N N . VAL A 1 137 ? 6.130 -16.225 -16.183 1.00 94.12 137 VAL A N 1
ATOM 1126 C CA . VAL A 1 137 ? 7.224 -17.208 -16.270 1.00 94.12 137 VAL A CA 1
ATOM 1127 C C . VAL A 1 137 ? 8.489 -16.690 -15.557 1.00 94.12 137 VAL A C 1
ATOM 1129 O O . VAL A 1 137 ? 8.916 -15.559 -15.806 1.00 94.12 137 VAL A O 1
ATOM 1132 N N . PRO A 1 138 ? 9.128 -17.486 -14.674 1.00 93.12 138 PRO A N 1
ATOM 1133 C CA . PRO A 1 138 ? 10.305 -17.044 -13.931 1.00 93.12 138 PRO A CA 1
ATOM 1134 C C . PRO A 1 138 ? 11.525 -16.883 -14.846 1.00 93.12 138 PRO A C 1
ATOM 1136 O O . PRO A 1 138 ? 11.989 -17.840 -15.467 1.00 93.12 138 PRO A O 1
ATOM 1139 N N . ILE A 1 139 ? 12.087 -15.673 -14.879 1.00 93.19 139 ILE A N 1
ATOM 1140 C CA . ILE A 1 139 ? 13.294 -15.366 -15.653 1.00 93.19 139 ILE A CA 1
ATOM 1141 C C . ILE A 1 139 ? 14.509 -16.005 -14.976 1.00 93.19 139 ILE A C 1
ATOM 1143 O O . ILE A 1 139 ? 14.880 -15.641 -13.859 1.00 93.19 139 ILE A O 1
ATOM 1147 N N . LYS A 1 140 ? 15.148 -16.942 -15.678 1.00 89.12 140 LYS A N 1
ATOM 1148 C CA . LYS A 1 140 ? 16.430 -17.533 -15.286 1.00 89.12 140 LYS A CA 1
ATOM 1149 C C . LYS A 1 140 ? 17.550 -16.761 -15.976 1.00 89.12 140 LYS A C 1
ATOM 1151 O O . LYS A 1 140 ? 17.599 -16.717 -17.200 1.00 89.12 140 LYS A O 1
ATOM 1156 N N . LEU A 1 141 ? 18.432 -16.151 -15.191 1.00 88.06 141 LEU A N 1
ATOM 1157 C CA . LEU A 1 141 ? 19.634 -15.501 -15.711 1.00 88.06 141 LEU A CA 1
ATOM 1158 C C . LEU A 1 141 ? 20.713 -16.548 -16.035 1.00 88.06 141 LEU A C 1
ATOM 1160 O O . LEU A 1 141 ? 20.823 -17.537 -15.306 1.00 88.06 141 LEU A O 1
ATOM 1164 N N . PRO A 1 142 ? 21.522 -16.343 -17.087 1.00 85.88 142 PRO A N 1
ATOM 1165 C CA . PRO A 1 142 ? 22.603 -17.254 -17.436 1.00 85.88 142 PRO A CA 1
ATOM 1166 C C . PRO A 1 142 ? 23.783 -17.124 -16.456 1.00 85.88 142 PRO A C 1
ATOM 1168 O O . PRO A 1 142 ? 24.113 -16.032 -15.990 1.00 85.88 142 PRO A O 1
ATOM 1171 N N . ASN A 1 143 ? 24.455 -18.242 -16.161 1.00 83.31 143 ASN A N 1
ATOM 1172 C CA . ASN A 1 143 ? 25.538 -18.302 -15.164 1.00 83.31 143 ASN A CA 1
ATOM 1173 C C . ASN A 1 143 ? 26.746 -17.403 -15.503 1.00 83.31 143 ASN A C 1
ATOM 1175 O O . ASN A 1 143 ? 27.479 -16.990 -14.608 1.00 83.31 143 ASN A O 1
ATOM 1179 N N . ASN A 1 144 ? 26.948 -17.094 -16.785 1.00 85.19 144 ASN A N 1
ATOM 1180 C CA . ASN A 1 144 ? 28.011 -16.232 -17.306 1.00 85.19 144 ASN A CA 1
ATOM 1181 C C . ASN A 1 144 ? 27.579 -14.762 -17.493 1.00 85.19 144 ASN A C 1
ATOM 1183 O O . ASN A 1 144 ? 28.238 -14.039 -18.237 1.00 85.19 144 ASN A O 1
ATOM 1187 N N . ALA A 1 145 ? 26.496 -14.311 -16.843 1.00 86.44 145 ALA A N 1
ATOM 1188 C CA . ALA A 1 145 ? 26.044 -12.920 -16.904 1.00 86.44 145 ALA A CA 1
ATOM 1189 C C . ALA A 1 145 ? 27.185 -11.917 -16.631 1.00 86.44 145 ALA A C 1
ATOM 1191 O O . ALA A 1 145 ? 28.027 -12.125 -15.748 1.00 86.44 145 ALA A O 1
ATOM 1192 N N . SER A 1 146 ? 27.197 -10.816 -17.384 1.00 89.00 146 SER A N 1
ATOM 1193 C CA . SER A 1 146 ? 28.248 -9.799 -17.328 1.00 89.00 146 SER A CA 1
ATOM 1194 C C . SER A 1 146 ? 28.318 -9.107 -15.958 1.00 89.00 146 SER A C 1
ATOM 1196 O O . SER A 1 146 ? 27.327 -8.987 -15.232 1.00 89.00 146 SER A O 1
ATOM 1198 N N . ASP A 1 147 ? 29.495 -8.597 -15.578 1.00 86.81 147 ASP A N 1
ATOM 1199 C CA . ASP A 1 147 ? 29.648 -7.881 -14.299 1.00 86.81 147 ASP A CA 1
ATOM 1200 C C . ASP A 1 147 ? 28.839 -6.574 -14.252 1.00 86.81 147 ASP A C 1
ATOM 1202 O O . ASP A 1 147 ? 28.512 -6.076 -13.176 1.00 86.81 147 ASP A O 1
ATOM 1206 N N . GLN A 1 148 ? 28.460 -6.042 -15.417 1.00 86.31 148 GLN A N 1
ATOM 1207 C CA . GLN A 1 148 ? 27.480 -4.969 -15.559 1.00 86.31 148 GLN A CA 1
ATOM 1208 C C . GLN A 1 148 ? 26.099 -5.410 -15.061 1.00 86.31 148 GLN A C 1
ATOM 1210 O O . GLN A 1 148 ? 25.543 -4.764 -14.172 1.00 86.31 148 GLN A O 1
ATOM 1215 N N . VAL A 1 149 ? 25.598 -6.550 -15.544 1.00 88.12 149 VAL A N 1
ATOM 1216 C CA . VAL A 1 149 ? 24.338 -7.152 -15.086 1.00 88.12 149 VAL A CA 1
ATOM 1217 C C . VAL A 1 149 ? 24.393 -7.499 -13.591 1.00 88.12 149 VAL A C 1
ATOM 1219 O O . VAL A 1 149 ? 23.461 -7.172 -12.857 1.00 88.12 149 VAL A O 1
ATOM 1222 N N . LYS A 1 150 ? 25.506 -8.052 -13.083 1.00 88.94 150 LYS A N 1
ATOM 1223 C CA . LYS A 1 150 ? 25.678 -8.317 -11.635 1.00 88.94 150 LYS A CA 1
ATOM 1224 C C . LYS A 1 150 ? 25.579 -7.039 -10.788 1.00 88.94 150 LYS A C 1
ATOM 1226 O O . LYS A 1 150 ? 24.911 -7.048 -9.752 1.00 88.94 150 LYS A O 1
ATOM 1231 N N . ARG A 1 151 ? 26.202 -5.935 -11.226 1.00 87.44 151 ARG A N 1
ATOM 1232 C CA . ARG A 1 151 ? 26.111 -4.624 -10.552 1.00 87.44 151 ARG A CA 1
ATOM 1233 C C . ARG A 1 151 ? 24.692 -4.056 -10.584 1.00 87.44 151 ARG A C 1
ATOM 1235 O O . ARG A 1 151 ? 24.222 -3.601 -9.547 1.00 87.44 151 ARG A O 1
ATOM 1242 N N . LEU A 1 152 ? 24.003 -4.130 -11.724 1.00 85.12 152 LEU A N 1
ATOM 1243 C CA . LEU A 1 152 ? 22.613 -3.680 -11.882 1.00 85.12 152 LEU A CA 1
ATOM 1244 C C . LEU A 1 152 ? 21.647 -4.445 -10.961 1.00 85.12 152 LEU A C 1
ATOM 1246 O O . LEU A 1 152 ? 20.839 -3.838 -10.260 1.00 85.12 152 LEU A O 1
ATOM 1250 N N . ILE A 1 153 ? 21.781 -5.773 -10.887 1.00 89.44 153 ILE A N 1
ATOM 1251 C CA . ILE A 1 153 ? 20.994 -6.618 -9.975 1.00 89.44 153 ILE A CA 1
ATOM 1252 C C . ILE A 1 153 ? 21.255 -6.234 -8.514 1.00 89.44 153 ILE A C 1
ATOM 1254 O O . ILE A 1 153 ? 20.305 -6.071 -7.746 1.00 89.44 153 ILE A O 1
ATOM 1258 N N . LYS A 1 154 ? 22.528 -6.059 -8.123 1.00 85.69 154 LYS A N 1
ATOM 1259 C CA . LYS A 1 154 ? 22.884 -5.631 -6.764 1.00 85.69 154 LYS A CA 1
ATOM 1260 C C . LYS A 1 154 ? 22.303 -4.252 -6.436 1.00 85.69 154 LYS A C 1
ATOM 1262 O O . LYS A 1 154 ? 21.654 -4.123 -5.404 1.00 85.69 154 LYS A O 1
ATOM 1267 N N . TYR A 1 155 ? 22.464 -3.268 -7.321 1.00 84.88 155 TYR A N 1
ATOM 1268 C CA . TYR A 1 155 ? 21.891 -1.929 -7.161 1.00 84.88 155 TYR A CA 1
ATOM 1269 C C . TYR A 1 155 ? 20.370 -1.975 -6.949 1.00 84.88 155 TYR A C 1
ATOM 1271 O O . TYR A 1 155 ? 19.859 -1.314 -6.044 1.00 84.88 155 TYR A O 1
ATOM 1279 N N . GLY A 1 156 ? 19.654 -2.805 -7.716 1.00 84.00 156 GLY A N 1
ATOM 1280 C CA . GLY A 1 156 ? 18.216 -3.006 -7.546 1.00 84.00 156 GLY A CA 1
ATOM 1281 C C . GLY A 1 156 ? 17.848 -3.524 -6.151 1.00 84.00 156 GLY A C 1
ATOM 1282 O O . GLY A 1 156 ? 16.985 -2.948 -5.484 1.00 84.00 156 GLY A O 1
ATOM 1283 N N . PHE A 1 157 ? 18.538 -4.567 -5.675 1.00 85.75 157 PHE A N 1
ATOM 1284 C CA . PHE A 1 157 ? 18.300 -5.129 -4.341 1.00 85.75 157 PHE A CA 1
ATOM 1285 C C . PHE A 1 157 ? 18.685 -4.173 -3.205 1.00 85.75 157 PHE A C 1
ATOM 1287 O O . PHE A 1 157 ? 17.951 -4.104 -2.221 1.00 85.75 157 PHE A O 1
ATOM 1294 N N . ASP A 1 158 ? 19.796 -3.444 -3.340 1.00 81.88 158 ASP A N 1
ATOM 1295 C CA . ASP A 1 158 ? 20.268 -2.473 -2.346 1.00 81.88 158 ASP A CA 1
ATOM 1296 C C . ASP A 1 158 ? 19.340 -1.243 -2.253 1.00 81.88 158 ASP A C 1
ATOM 1298 O O . ASP A 1 158 ? 19.169 -0.686 -1.170 1.00 81.88 158 ASP A O 1
ATOM 1302 N N . THR A 1 159 ? 18.742 -0.820 -3.376 1.00 81.12 159 THR A N 1
ATOM 1303 C CA . THR A 1 159 ? 17.945 0.421 -3.471 1.00 81.12 159 THR A CA 1
ATOM 1304 C C . THR A 1 159 ? 16.452 0.190 -3.245 1.00 81.12 159 THR A C 1
ATOM 1306 O O . THR A 1 159 ? 15.832 0.901 -2.459 1.00 81.12 159 THR A O 1
ATOM 1309 N N . PHE A 1 160 ? 15.863 -0.805 -3.918 1.00 83.06 160 PHE A N 1
ATOM 1310 C CA . PHE A 1 160 ? 14.411 -1.039 -3.932 1.00 83.06 160 PHE A CA 1
ATOM 1311 C C . PHE A 1 160 ? 13.985 -2.280 -3.132 1.00 83.06 160 PHE A C 1
ATOM 1313 O O . PHE A 1 160 ? 12.795 -2.468 -2.870 1.00 83.06 160 PHE A O 1
ATOM 1320 N N . GLY A 1 161 ? 14.938 -3.132 -2.733 1.00 84.81 161 GLY A N 1
ATOM 1321 C CA . GLY A 1 161 ? 14.690 -4.361 -1.973 1.00 84.81 161 GLY A CA 1
ATOM 1322 C C . GLY A 1 161 ? 14.351 -5.596 -2.820 1.00 84.81 161 GLY A C 1
ATOM 1323 O O . GLY A 1 161 ? 14.066 -6.650 -2.254 1.00 84.81 161 GLY A O 1
ATOM 1324 N N . TYR A 1 162 ? 14.381 -5.506 -4.151 1.00 88.94 162 TYR A N 1
ATOM 1325 C CA . TYR A 1 162 ? 14.119 -6.611 -5.087 1.00 88.94 162 TYR A CA 1
ATOM 1326 C C . TYR A 1 162 ? 14.936 -6.436 -6.377 1.00 88.94 162 TYR A C 1
ATOM 1328 O O . TYR A 1 162 ? 15.627 -5.437 -6.554 1.00 88.94 162 TYR A O 1
ATOM 1336 N N . ASN A 1 163 ? 14.874 -7.400 -7.300 1.00 91.88 163 ASN A N 1
ATOM 1337 C CA . ASN A 1 163 ? 15.627 -7.342 -8.555 1.00 91.88 163 ASN A CA 1
ATOM 1338 C C . ASN A 1 163 ? 15.003 -6.345 -9.557 1.00 91.88 163 ASN A C 1
ATOM 1340 O O . ASN A 1 163 ? 14.311 -6.737 -10.497 1.00 91.88 163 ASN A O 1
ATOM 1344 N N . GLN A 1 164 ? 15.233 -5.048 -9.337 1.00 89.00 164 GLN A N 1
ATOM 1345 C CA . GLN A 1 164 ? 14.713 -3.975 -10.189 1.00 89.00 164 GLN A CA 1
ATOM 1346 C C . GLN A 1 164 ? 15.253 -4.054 -11.627 1.00 89.00 164 GLN A C 1
ATOM 1348 O O . GLN A 1 164 ? 14.481 -3.838 -12.556 1.00 89.00 164 GLN A O 1
ATOM 1353 N N . PHE A 1 165 ? 16.504 -4.488 -11.835 1.00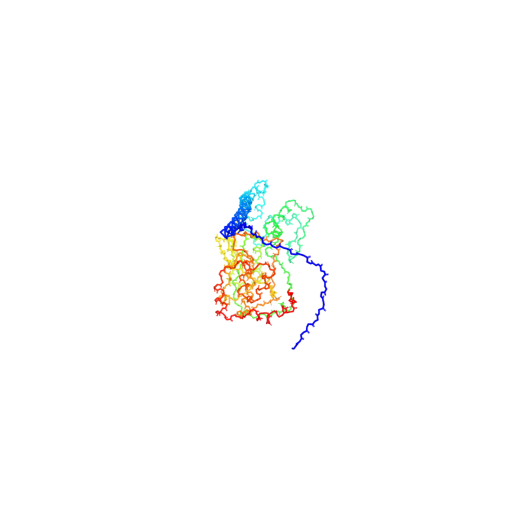 89.44 165 PHE A N 1
ATOM 1354 C CA . PHE A 1 165 ? 17.040 -4.755 -13.177 1.00 89.44 165 PHE A CA 1
ATOM 1355 C C . PHE A 1 165 ? 16.126 -5.700 -13.971 1.00 89.44 165 PHE A C 1
ATOM 1357 O O . PHE A 1 165 ? 15.731 -5.379 -15.088 1.00 89.44 165 PHE A O 1
ATOM 1364 N N . ILE A 1 166 ? 15.696 -6.813 -13.366 1.00 91.75 166 ILE A N 1
ATOM 1365 C CA . ILE A 1 166 ? 14.730 -7.728 -13.990 1.00 91.75 166 ILE A CA 1
ATOM 1366 C C . ILE A 1 166 ? 13.357 -7.067 -14.213 1.00 91.75 166 ILE A C 1
ATOM 1368 O O . ILE A 1 166 ? 12.747 -7.328 -15.245 1.00 91.75 166 ILE A O 1
ATOM 1372 N N . SER A 1 167 ? 12.890 -6.176 -13.326 1.00 90.44 167 SER A N 1
ATOM 1373 C CA . SER A 1 167 ? 11.664 -5.378 -13.558 1.00 90.44 167 SER A CA 1
ATOM 1374 C C . SER A 1 167 ? 11.746 -4.598 -14.879 1.00 90.44 167 SER A C 1
ATOM 1376 O O . SER A 1 167 ? 10.783 -4.610 -15.644 1.00 90.44 167 SER A O 1
ATOM 1378 N N . THR A 1 168 ? 12.903 -4.002 -15.196 1.00 87.81 168 THR A N 1
ATOM 1379 C CA . THR A 1 168 ? 13.092 -3.206 -16.428 1.00 87.81 168 THR A CA 1
ATOM 1380 C C . THR A 1 168 ? 12.991 -4.011 -17.726 1.00 87.81 168 THR A C 1
ATOM 1382 O O . THR A 1 168 ? 12.662 -3.451 -18.766 1.00 87.81 168 THR A O 1
ATOM 1385 N N . LEU A 1 169 ? 13.264 -5.321 -17.682 1.00 89.94 169 LEU A N 1
ATOM 1386 C CA . LEU A 1 169 ? 13.219 -6.178 -18.872 1.00 89.94 169 LEU A CA 1
ATOM 1387 C C . LEU A 1 169 ? 11.800 -6.692 -19.167 1.00 89.94 169 LEU A C 1
ATOM 1389 O O . LEU A 1 169 ? 11.515 -7.096 -20.287 1.00 89.94 169 LEU A O 1
ATOM 1393 N N . VAL A 1 170 ? 10.914 -6.709 -18.167 1.00 90.31 170 VAL A N 1
ATOM 1394 C CA . VAL A 1 170 ? 9.553 -7.255 -18.279 1.00 90.31 170 VAL A CA 1
ATOM 1395 C C . VAL A 1 170 ? 8.608 -6.173 -18.801 1.00 90.31 170 VAL A C 1
ATOM 1397 O O . VAL A 1 170 ? 8.503 -5.113 -18.182 1.00 90.31 170 VAL A O 1
ATOM 1400 N N . SER A 1 171 ? 7.846 -6.467 -19.859 1.00 88.94 171 SER A N 1
ATOM 1401 C CA . SER A 1 171 ? 6.814 -5.570 -20.412 1.00 88.94 171 SER A CA 1
ATOM 1402 C C . SER A 1 171 ? 5.841 -5.063 -19.340 1.00 88.94 171 SER A C 1
ATOM 1404 O O . SER A 1 171 ? 5.340 -5.843 -18.519 1.00 88.94 171 SER A O 1
ATOM 1406 N N . LEU A 1 172 ? 5.530 -3.762 -19.353 1.00 86.25 172 LEU A N 1
ATOM 1407 C CA . LEU A 1 172 ? 4.473 -3.173 -18.518 1.00 86.25 172 LEU A CA 1
ATOM 1408 C C . LEU A 1 172 ? 3.119 -3.856 -18.787 1.00 86.25 172 LEU A C 1
ATOM 1410 O O . LEU A 1 172 ? 2.340 -4.062 -17.860 1.00 86.25 172 LEU A O 1
ATOM 1414 N N . ASN A 1 173 ? 2.913 -4.297 -20.032 1.00 85.81 173 ASN A N 1
ATOM 1415 C CA . ASN A 1 173 ? 1.714 -4.962 -20.539 1.00 85.81 173 ASN A CA 1
ATOM 1416 C C . ASN A 1 173 ? 1.848 -6.494 -20.615 1.00 85.81 173 ASN A C 1
ATOM 1418 O O . ASN A 1 173 ? 1.198 -7.124 -21.452 1.00 85.81 173 ASN A O 1
ATOM 1422 N N . ARG A 1 174 ? 2.669 -7.125 -19.767 1.00 89.56 174 ARG A N 1
ATOM 1423 C CA . ARG A 1 174 ? 2.751 -8.595 -19.734 1.00 89.56 174 ARG A CA 1
ATOM 1424 C C . ARG A 1 174 ? 1.421 -9.262 -19.354 1.00 89.56 174 ARG A C 1
ATOM 1426 O O . ARG A 1 174 ? 0.694 -8.751 -18.499 1.00 89.56 174 ARG A O 1
ATOM 1433 N N . ALA A 1 175 ? 1.116 -10.428 -19.917 1.00 88.88 175 ALA A N 1
ATOM 1434 C CA . ALA A 1 175 ? 0.018 -11.261 -19.432 1.00 88.88 175 ALA A CA 1
ATOM 1435 C C . ALA A 1 175 ? 0.393 -12.013 -18.140 1.00 88.88 175 ALA A C 1
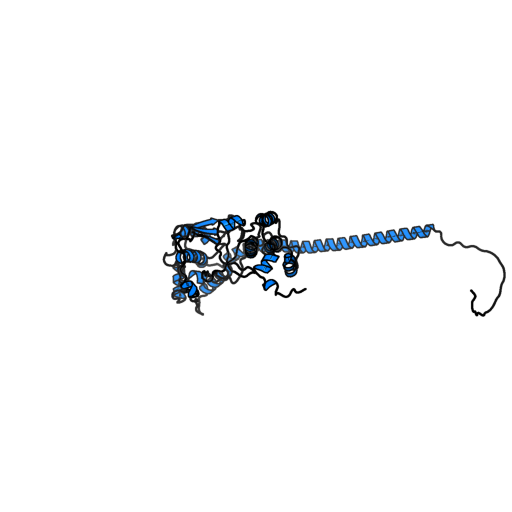ATOM 1437 O O . ALA A 1 175 ? 1.568 -12.198 -17.800 1.00 88.88 175 ALA A O 1
ATOM 1438 N N . LEU A 1 176 ? -0.634 -12.475 -17.427 1.00 91.50 176 LEU A N 1
ATOM 1439 C CA . LEU A 1 176 ? -0.547 -13.363 -16.268 1.00 91.50 176 LEU A CA 1
ATOM 1440 C C . LEU A 1 176 ? -1.637 -14.446 -16.391 1.00 91.50 176 LEU A C 1
ATOM 1442 O O . LEU A 1 176 ? -2.719 -14.143 -16.896 1.00 91.50 176 LEU A O 1
ATOM 1446 N N . PRO A 1 177 ? -1.387 -15.686 -15.935 1.00 92.12 177 PRO A N 1
ATOM 1447 C CA . PRO A 1 177 ? -2.374 -16.759 -15.973 1.00 92.12 177 PRO A CA 1
ATOM 1448 C C . PRO A 1 177 ? -3.497 -16.524 -14.955 1.00 92.12 177 PRO A C 1
ATOM 1450 O O . PRO A 1 177 ? -3.256 -16.046 -13.843 1.00 92.12 177 PRO A O 1
ATOM 1453 N N . ASP A 1 178 ? -4.722 -16.923 -15.303 1.00 92.25 178 ASP A N 1
ATOM 1454 C CA . ASP A 1 178 ? -5.860 -16.857 -14.384 1.00 92.25 178 ASP A CA 1
ATOM 1455 C C . ASP A 1 178 ? -5.828 -18.009 -13.366 1.00 92.25 178 ASP A C 1
ATOM 1457 O O . ASP A 1 178 ? -6.355 -19.100 -13.592 1.00 92.25 178 ASP A O 1
ATOM 1461 N N . VAL A 1 179 ? -5.205 -17.734 -12.219 1.00 92.06 179 VAL A N 1
ATOM 1462 C CA . VAL A 1 179 ? -5.073 -18.655 -11.077 1.00 92.06 179 VAL A CA 1
ATOM 1463 C C . VAL A 1 179 ? -6.336 -18.764 -10.207 1.00 92.06 179 VAL A C 1
ATOM 1465 O O . VAL A 1 179 ? -6.280 -19.342 -9.122 1.00 92.06 179 VAL A O 1
ATOM 1468 N N . ARG A 1 180 ? -7.474 -18.183 -10.615 1.00 92.88 180 ARG A N 1
ATOM 1469 C CA . ARG A 1 180 ? -8.730 -18.291 -9.855 1.00 92.88 180 ARG A CA 1
ATOM 1470 C C . ARG A 1 180 ? -9.360 -19.691 -10.001 1.00 92.88 180 ARG A C 1
ATOM 1472 O O . ARG A 1 180 ? -9.217 -20.305 -11.063 1.00 92.88 180 ARG A O 1
ATOM 1479 N N . PRO A 1 181 ? -10.112 -20.167 -8.988 1.00 93.25 181 PRO A N 1
ATOM 1480 C CA . PRO A 1 181 ? -10.985 -21.337 -9.118 1.00 93.25 181 PRO A CA 1
ATOM 1481 C C . PRO A 1 181 ? -12.003 -21.175 -10.259 1.00 93.25 181 PRO A C 1
ATOM 1483 O O . PRO A 1 181 ? -12.385 -20.052 -10.602 1.00 93.25 181 PRO A O 1
ATOM 1486 N N . ASP A 1 182 ? -12.468 -22.273 -10.852 1.00 94.88 182 ASP A N 1
ATOM 1487 C CA . ASP A 1 182 ? -13.343 -22.213 -12.032 1.00 94.88 182 ASP A CA 1
ATOM 1488 C C . ASP A 1 182 ? -14.737 -21.647 -11.710 1.00 94.88 182 ASP A C 1
ATOM 1490 O O . ASP A 1 182 ? -15.332 -20.948 -12.532 1.00 94.88 182 ASP A O 1
ATOM 1494 N N . GLU A 1 183 ? -15.204 -21.789 -10.469 1.00 94.12 183 GLU A N 1
ATOM 1495 C CA . GLU A 1 183 ? -16.416 -21.145 -9.950 1.00 94.12 183 GLU A CA 1
ATOM 1496 C C . GLU A 1 183 ? -16.290 -19.613 -9.917 1.00 94.12 183 GLU A C 1
ATOM 1498 O O . GLU A 1 183 ? -17.292 -18.901 -9.918 1.00 94.12 183 GLU A O 1
ATOM 1503 N N . CYS A 1 184 ? -15.068 -19.071 -9.883 1.00 95.00 184 CYS A N 1
ATOM 1504 C CA . CYS A 1 184 ? -14.824 -17.636 -10.029 1.00 95.00 184 CYS A CA 1
ATOM 1505 C C . CYS A 1 184 ? -14.802 -17.181 -11.493 1.00 95.00 184 CYS A C 1
ATOM 1507 O O . CYS A 1 184 ? -15.119 -16.021 -11.754 1.00 95.00 184 CYS A O 1
ATOM 1509 N N . LYS A 1 185 ? -14.461 -18.071 -12.434 1.00 92.75 185 LYS A N 1
ATOM 1510 C CA . LYS A 1 185 ? -14.472 -17.802 -13.883 1.00 92.75 185 LYS A CA 1
ATOM 1511 C C . LYS A 1 185 ? -15.892 -17.841 -14.455 1.00 92.75 185 LYS A C 1
ATOM 1513 O O . LYS A 1 185 ? -16.209 -17.077 -15.356 1.00 92.75 185 LYS A O 1
ATOM 1518 N N . GLN A 1 186 ? -16.753 -18.686 -13.886 1.00 93.69 186 GLN A N 1
ATOM 1519 C CA . GLN A 1 186 ? -18.159 -18.854 -14.281 1.00 93.69 186 GLN A CA 1
ATOM 1520 C C . GLN A 1 186 ? -19.129 -17.864 -13.598 1.00 93.69 186 GLN A C 1
ATOM 1522 O O . GLN A 1 186 ? -20.325 -17.869 -13.889 1.00 93.69 186 GLN A O 1
ATOM 1527 N N . LYS A 1 187 ? -18.655 -17.007 -12.680 1.00 92.25 187 LYS A N 1
ATOM 1528 C CA . LYS A 1 187 ? -19.513 -16.044 -11.968 1.00 92.25 187 LYS A CA 1
ATOM 1529 C C . LYS A 1 187 ? -19.980 -14.907 -12.874 1.00 92.25 187 LYS A C 1
ATOM 1531 O O . LYS A 1 187 ? -19.205 -14.026 -13.237 1.00 92.25 187 LYS A O 1
ATOM 1536 N N . VAL A 1 188 ? -21.285 -14.880 -13.134 1.00 91.06 188 VAL A N 1
ATOM 1537 C CA . VAL A 1 188 ? -21.983 -13.722 -13.703 1.00 91.06 188 VAL A CA 1
ATOM 1538 C C . VAL A 1 188 ? -22.267 -12.711 -12.589 1.00 91.06 188 VAL A C 1
ATOM 1540 O O . VAL A 1 188 ? -22.844 -13.056 -11.557 1.00 91.06 188 VAL A O 1
ATOM 1543 N N . TYR A 1 189 ? -21.877 -11.455 -12.801 1.00 88.81 189 TYR A N 1
ATOM 1544 C CA . TYR A 1 189 ? -22.094 -10.356 -11.859 1.00 88.81 189 TYR A CA 1
ATOM 1545 C C . TYR A 1 189 ? -23.172 -9.396 -12.371 1.00 88.81 189 TYR A C 1
ATOM 1547 O O . TYR A 1 189 ? -23.294 -9.170 -13.573 1.00 88.81 189 TYR A O 1
ATOM 1555 N N . ARG A 1 190 ? -23.925 -8.781 -11.451 1.00 88.00 190 ARG A N 1
ATOM 1556 C CA . ARG A 1 190 ? -24.862 -7.690 -11.763 1.00 88.00 190 ARG A CA 1
ATOM 1557 C C . ARG A 1 190 ? -24.132 -6.351 -11.876 1.00 88.00 190 ARG A C 1
ATOM 1559 O O . ARG A 1 190 ? -24.085 -5.553 -10.939 1.00 88.00 190 ARG A O 1
ATOM 1566 N N . THR A 1 191 ? -23.530 -6.167 -13.046 1.00 84.19 191 THR A N 1
ATOM 1567 C CA . THR A 1 191 ? -22.763 -4.995 -13.493 1.00 84.19 191 THR A CA 1
ATOM 1568 C C . THR A 1 191 ? -23.583 -3.702 -13.540 1.00 84.19 191 THR A C 1
ATOM 1570 O O . THR A 1 191 ? -23.014 -2.619 -13.417 1.00 84.19 191 THR A O 1
ATOM 1573 N N . ASP A 1 192 ? -24.916 -3.801 -13.607 1.00 83.25 192 ASP A N 1
ATOM 1574 C CA . ASP A 1 192 ? -25.871 -2.685 -13.511 1.00 83.25 192 ASP A CA 1
ATOM 1575 C C . ASP A 1 192 ? -25.807 -1.924 -12.174 1.00 83.25 192 ASP A C 1
ATOM 1577 O O . ASP A 1 192 ? -26.307 -0.805 -12.074 1.00 83.25 192 ASP A O 1
ATOM 1581 N N . LYS A 1 193 ? -25.196 -2.518 -11.136 1.00 82.00 193 LYS A N 1
ATOM 1582 C CA . LYS A 1 193 ? -25.141 -1.958 -9.770 1.00 82.00 193 LYS A CA 1
ATOM 1583 C C . LYS A 1 193 ? -23.738 -1.571 -9.316 1.00 82.00 193 LYS A C 1
ATOM 1585 O O . LYS A 1 193 ? -23.539 -1.264 -8.141 1.00 82.00 193 LYS A O 1
ATOM 1590 N N . PHE A 1 194 ? -22.759 -1.616 -10.214 1.00 88.06 194 PHE A N 1
ATOM 1591 C CA . PHE A 1 194 ? -21.369 -1.315 -9.893 1.00 88.06 194 PHE A CA 1
ATOM 1592 C C . PHE A 1 194 ? -21.127 0.199 -9.909 1.00 88.06 194 PHE A C 1
ATOM 1594 O O . PHE A 1 194 ? -21.242 0.859 -10.940 1.00 88.06 194 PHE A O 1
ATOM 1601 N N . SER A 1 195 ? -20.786 0.758 -8.746 1.00 89.75 195 SER A N 1
ATOM 1602 C CA . SER A 1 195 ? -20.263 2.124 -8.645 1.00 89.75 195 SER A CA 1
ATOM 1603 C C . SER A 1 195 ? -18.887 2.225 -9.302 1.00 89.75 195 SER A C 1
ATOM 1605 O O . SER A 1 195 ? -18.108 1.273 -9.257 1.00 89.75 195 SER A O 1
ATOM 1607 N N . LYS A 1 196 ? -18.557 3.401 -9.849 1.00 93.50 196 LYS A N 1
ATOM 1608 C CA . LYS A 1 196 ? -17.173 3.701 -10.229 1.00 93.50 196 LYS A CA 1
ATOM 1609 C C . LYS A 1 196 ? -16.265 3.757 -8.995 1.00 93.50 196 LYS A C 1
ATOM 1611 O O . LYS A 1 196 ? -16.721 4.112 -7.908 1.00 93.50 196 LYS A O 1
ATOM 1616 N N . ILE A 1 197 ? -14.983 3.463 -9.190 1.00 93.31 197 ILE A N 1
ATOM 1617 C CA . ILE A 1 197 ? -13.940 3.473 -8.160 1.00 93.31 197 ILE A CA 1
ATOM 1618 C C . ILE A 1 197 ? -12.860 4.517 -8.475 1.00 93.31 197 ILE A C 1
ATOM 1620 O O . ILE A 1 197 ? -12.379 4.597 -9.606 1.00 93.31 197 ILE A O 1
ATOM 1624 N N . SER A 1 198 ? -12.451 5.298 -7.472 1.00 92.06 198 SER A N 1
ATOM 1625 C CA . SER A 1 198 ? -11.154 5.990 -7.486 1.00 92.06 198 SER A CA 1
ATOM 1626 C C . SER A 1 198 ? -10.111 5.018 -6.941 1.00 92.06 198 SER A C 1
ATOM 1628 O O . SER A 1 198 ? -10.255 4.543 -5.814 1.00 92.06 198 SER A O 1
ATOM 1630 N N . ILE A 1 199 ? -9.070 4.712 -7.715 1.00 93.38 199 ILE A N 1
ATOM 1631 C CA . ILE A 1 199 ? -7.953 3.888 -7.243 1.00 93.38 199 ILE A CA 1
ATOM 1632 C C . ILE A 1 199 ? -6.895 4.820 -6.656 1.00 93.38 199 ILE A C 1
ATOM 1634 O O . ILE A 1 199 ? -6.464 5.745 -7.336 1.00 93.38 199 ILE A O 1
ATOM 1638 N N . VAL A 1 200 ? -6.454 4.584 -5.419 1.00 87.31 200 VAL A N 1
ATOM 1639 C CA . VAL A 1 200 ? -5.386 5.372 -4.780 1.00 87.31 200 VAL A CA 1
ATOM 1640 C C . VAL A 1 200 ? -4.130 4.515 -4.670 1.00 87.31 200 VAL A C 1
ATOM 1642 O O . VAL A 1 200 ? -4.180 3.415 -4.128 1.00 87.31 200 VAL A O 1
ATOM 1645 N N . ILE A 1 201 ? -3.013 5.013 -5.200 1.00 89.56 201 ILE A N 1
ATOM 1646 C CA . ILE A 1 201 ? -1.715 4.333 -5.217 1.00 89.56 201 ILE A CA 1
ATOM 1647 C C . ILE A 1 201 ? -0.685 5.245 -4.533 1.00 89.56 201 ILE A C 1
ATOM 1649 O O . ILE A 1 201 ? -0.160 6.163 -5.171 1.00 89.56 201 ILE A O 1
ATOM 1653 N N . PRO A 1 202 ? -0.391 5.041 -3.240 1.00 84.75 202 PRO A N 1
ATOM 1654 C CA . PRO A 1 202 ? 0.712 5.727 -2.577 1.00 84.75 202 PRO A CA 1
ATOM 1655 C C . PRO A 1 202 ? 2.058 5.223 -3.103 1.00 84.75 202 PRO A C 1
ATOM 1657 O O . PRO A 1 202 ? 2.204 4.043 -3.424 1.00 84.75 202 PRO A O 1
ATOM 1660 N N . PHE A 1 203 ? 3.063 6.094 -3.157 1.00 84.25 203 PHE A N 1
ATOM 1661 C CA . PHE A 1 203 ? 4.426 5.697 -3.498 1.00 84.25 203 PHE A CA 1
ATOM 1662 C C . PHE A 1 203 ? 5.482 6.572 -2.809 1.00 84.25 203 PHE A C 1
ATOM 1664 O O . PHE A 1 203 ? 5.294 7.769 -2.586 1.00 84.25 203 PHE A O 1
ATOM 1671 N N . TYR A 1 204 ? 6.631 5.961 -2.510 1.00 83.69 204 TYR A N 1
ATOM 1672 C CA . TYR A 1 204 ? 7.822 6.651 -2.013 1.00 83.69 204 TYR A CA 1
ATOM 1673 C C . TYR A 1 204 ? 9.081 6.047 -2.631 1.00 83.69 204 TYR A C 1
ATOM 1675 O O . TYR A 1 204 ? 9.470 4.933 -2.275 1.00 83.69 204 TYR A O 1
ATOM 1683 N N . ASN A 1 205 ? 9.747 6.798 -3.517 1.00 84.62 205 ASN A N 1
ATOM 1684 C CA . ASN A 1 205 ? 11.011 6.386 -4.147 1.00 84.62 205 ASN A CA 1
ATOM 1685 C C . ASN A 1 205 ? 10.961 4.972 -4.777 1.00 84.62 205 ASN A C 1
ATOM 1687 O O . ASN A 1 205 ? 11.902 4.186 -4.652 1.00 84.62 205 ASN A O 1
ATOM 1691 N N . ASP A 1 206 ? 9.851 4.641 -5.441 1.00 85.69 206 ASP A N 1
ATOM 1692 C CA . ASP A 1 206 ? 9.670 3.352 -6.112 1.00 85.69 206 ASP A CA 1
ATOM 1693 C C . ASP A 1 206 ? 10.193 3.331 -7.558 1.00 85.69 206 ASP A C 1
ATOM 1695 O O . ASP A 1 206 ? 10.360 4.360 -8.214 1.00 85.69 206 ASP A O 1
ATOM 1699 N N . ASP A 1 207 ? 10.465 2.120 -8.053 1.00 88.19 207 ASP A N 1
ATOM 1700 C CA . ASP A 1 207 ? 10.835 1.852 -9.447 1.00 88.19 207 ASP A CA 1
ATOM 1701 C C . ASP A 1 207 ? 9.720 2.287 -10.398 1.00 88.19 207 ASP A C 1
ATOM 1703 O O . ASP A 1 207 ? 8.561 1.895 -10.235 1.00 88.19 207 ASP A O 1
ATOM 1707 N N . TRP A 1 208 ? 10.112 3.003 -11.451 1.00 87.94 208 TRP A N 1
ATOM 1708 C CA . TRP A 1 208 ? 9.246 3.352 -12.572 1.00 87.94 208 TRP A CA 1
ATOM 1709 C C . TRP A 1 208 ? 8.472 2.141 -13.107 1.00 87.94 208 TRP A C 1
ATOM 1711 O O . TRP A 1 208 ? 7.255 2.201 -13.267 1.00 87.94 208 TRP A O 1
ATOM 1721 N N . HIS A 1 209 ? 9.156 1.018 -13.345 1.00 87.88 209 HIS A N 1
ATOM 1722 C CA . HIS A 1 209 ? 8.546 -0.137 -14.002 1.00 87.88 209 HIS A CA 1
ATOM 1723 C C . HIS A 1 209 ? 7.593 -0.894 -13.073 1.00 87.88 209 HIS A C 1
ATOM 1725 O O . HIS A 1 209 ? 6.603 -1.436 -13.552 1.00 87.88 209 HIS A O 1
ATOM 1731 N N . LEU A 1 210 ? 7.824 -0.924 -11.756 1.00 88.44 210 LEU A N 1
ATOM 1732 C CA . LEU A 1 210 ? 6.854 -1.471 -10.802 1.00 88.44 210 LEU A CA 1
ATOM 1733 C C . LEU A 1 210 ? 5.606 -0.577 -10.699 1.00 88.44 210 LEU A C 1
ATOM 1735 O O . LEU A 1 210 ? 4.488 -1.087 -10.794 1.00 88.44 210 LEU A O 1
ATOM 1739 N N . LEU A 1 211 ? 5.785 0.741 -10.556 1.00 89.94 211 LEU A N 1
ATOM 1740 C CA . LEU A 1 211 ? 4.678 1.696 -10.441 1.00 89.94 211 LEU A CA 1
ATOM 1741 C C . LEU A 1 211 ? 3.827 1.724 -11.723 1.00 89.94 211 LEU A C 1
ATOM 1743 O O . LEU A 1 211 ? 2.613 1.529 -11.668 1.00 89.94 211 LEU A O 1
ATOM 1747 N N . MET A 1 212 ? 4.454 1.865 -12.893 1.00 90.31 212 MET A N 1
ATOM 1748 C CA . MET A 1 212 ? 3.743 1.915 -14.175 1.00 90.31 212 MET A CA 1
ATOM 1749 C C . MET A 1 212 ? 3.126 0.573 -14.572 1.00 90.31 212 MET A C 1
ATOM 1751 O O . MET A 1 212 ? 2.016 0.562 -15.091 1.00 90.31 212 MET A O 1
ATOM 1755 N N . ARG A 1 213 ? 3.750 -0.571 -14.261 1.00 91.50 213 ARG A N 1
ATOM 1756 C CA . ARG A 1 213 ? 3.118 -1.891 -14.464 1.00 91.50 213 ARG A CA 1
ATOM 1757 C C . ARG A 1 213 ? 1.888 -2.078 -13.575 1.00 91.50 213 ARG A C 1
ATOM 1759 O O . ARG A 1 213 ? 0.956 -2.762 -13.979 1.00 91.50 213 ARG A O 1
ATOM 1766 N N . THR A 1 214 ? 1.860 -1.457 -12.394 1.00 93.81 214 THR A N 1
ATOM 1767 C CA . THR A 1 214 ? 0.672 -1.454 -11.526 1.00 93.81 214 THR A CA 1
ATOM 1768 C C . THR A 1 214 ? -0.455 -0.655 -12.186 1.00 93.81 214 THR A C 1
ATOM 1770 O O . THR A 1 214 ? -1.547 -1.187 -12.369 1.00 93.81 214 THR A O 1
ATOM 1773 N N . VAL A 1 215 ? -0.167 0.566 -12.653 1.00 93.81 215 VAL A N 1
ATOM 1774 C CA . VAL A 1 215 ? -1.125 1.424 -13.379 1.00 93.81 215 VAL A CA 1
ATOM 1775 C C . VAL A 1 215 ? -1.650 0.753 -14.659 1.00 93.81 215 VAL A C 1
ATOM 1777 O O . VAL A 1 215 ? -2.861 0.635 -14.832 1.00 93.81 215 VAL A O 1
ATOM 1780 N N . HIS A 1 216 ? -0.770 0.228 -15.517 1.00 92.06 216 HIS A N 1
ATOM 1781 C CA . HIS A 1 216 ? -1.163 -0.494 -16.738 1.00 92.06 216 HIS A CA 1
ATOM 1782 C C . HIS A 1 216 ? -1.954 -1.771 -16.443 1.00 92.06 216 HIS A C 1
ATOM 1784 O O . HIS A 1 216 ? -2.940 -2.049 -17.124 1.00 92.06 216 HIS A O 1
ATOM 1790 N N . SER A 1 217 ? -1.604 -2.521 -15.392 1.00 93.44 217 SER A N 1
ATOM 1791 C CA . SER A 1 217 ? -2.391 -3.687 -14.975 1.00 93.44 217 SER A CA 1
ATOM 1792 C C . SER A 1 217 ? -3.796 -3.305 -14.502 1.00 93.44 217 SER A C 1
ATOM 1794 O O . SER A 1 217 ? -4.723 -4.074 -14.738 1.00 93.44 217 SER A O 1
ATOM 1796 N N . ILE A 1 218 ? -3.981 -2.147 -13.860 1.00 94.88 218 ILE A N 1
ATOM 1797 C CA . ILE A 1 218 ? -5.308 -1.655 -13.458 1.00 94.88 218 ILE A CA 1
ATOM 1798 C C . ILE A 1 218 ? -6.128 -1.277 -14.695 1.00 94.88 218 ILE A C 1
ATOM 1800 O O . ILE A 1 218 ? -7.250 -1.757 -14.842 1.00 94.88 218 ILE A O 1
ATOM 1804 N N . ILE A 1 219 ? -5.549 -0.488 -15.607 1.00 93.12 219 ILE A N 1
ATOM 1805 C CA . ILE A 1 219 ? -6.189 -0.045 -16.858 1.00 93.12 219 ILE A CA 1
ATOM 1806 C C . ILE A 1 219 ? -6.572 -1.239 -17.748 1.00 93.12 219 ILE A C 1
ATOM 1808 O O . ILE A 1 219 ? -7.637 -1.237 -18.355 1.00 93.12 219 ILE A O 1
ATOM 1812 N N . ARG A 1 220 ? -5.733 -2.281 -17.813 1.00 91.19 220 ARG A N 1
ATOM 1813 C CA . ARG A 1 220 ? -5.982 -3.474 -18.639 1.00 91.19 220 ARG A CA 1
ATOM 1814 C C . ARG A 1 220 ? -6.967 -4.470 -18.023 1.00 91.19 220 ARG A C 1
ATOM 1816 O O . ARG A 1 220 ? -7.678 -5.138 -18.769 1.00 91.19 220 ARG A O 1
ATOM 1823 N N . MET A 1 221 ? -6.969 -4.633 -16.699 1.00 92.50 221 MET A N 1
ATOM 1824 C CA . MET A 1 221 ? -7.759 -5.675 -16.017 1.00 92.50 221 MET A CA 1
ATOM 1825 C C . MET A 1 221 ? -9.087 -5.161 -15.432 1.00 92.50 221 MET A C 1
ATOM 1827 O O . MET A 1 221 ? -9.841 -5.947 -14.861 1.00 92.50 221 MET A O 1
ATOM 1831 N N . THR A 1 222 ? -9.389 -3.868 -15.586 1.00 92.88 222 THR A N 1
ATOM 1832 C CA . THR A 1 222 ? -10.636 -3.233 -15.125 1.00 92.88 222 THR A CA 1
ATOM 1833 C C . THR A 1 222 ? -11.373 -2.627 -16.323 1.00 92.88 222 THR A C 1
ATOM 1835 O O . THR A 1 222 ? -10.742 -1.892 -17.081 1.00 92.88 222 THR A O 1
ATOM 1838 N N . PRO A 1 223 ? -12.688 -2.857 -16.505 1.00 93.38 223 PRO A N 1
ATOM 1839 C CA . PRO A 1 223 ? -13.459 -2.134 -17.514 1.00 93.38 223 PRO A CA 1
ATOM 1840 C C . PRO A 1 223 ? -13.406 -0.623 -17.241 1.00 93.38 223 PRO A C 1
ATOM 1842 O O . PRO A 1 223 ? -13.656 -0.175 -16.115 1.00 93.38 223 PRO A O 1
ATOM 1845 N N . LEU A 1 224 ? -13.020 0.158 -18.254 1.00 92.88 224 LEU A N 1
ATOM 1846 C CA . LEU A 1 224 ? -12.652 1.572 -18.105 1.00 92.88 224 LEU A CA 1
ATOM 1847 C C . LEU A 1 224 ? -13.820 2.435 -17.608 1.00 92.88 224 LEU A C 1
ATOM 1849 O O . LEU A 1 224 ? -13.612 3.429 -16.918 1.00 92.88 224 LEU A O 1
ATOM 1853 N N . GLU A 1 225 ? -15.057 2.034 -17.896 1.00 92.44 225 GLU A N 1
ATOM 1854 C CA . GLU A 1 225 ? -16.271 2.679 -17.413 1.00 92.44 225 GLU A CA 1
ATOM 1855 C C . GLU A 1 225 ? -16.387 2.680 -15.881 1.00 92.44 225 GLU A C 1
ATOM 1857 O O . GLU A 1 225 ? -16.997 3.603 -15.334 1.00 92.44 225 GLU A O 1
ATOM 1862 N N . TYR A 1 226 ? -15.762 1.725 -15.182 1.00 94.31 226 TYR A N 1
ATOM 1863 C CA . TYR A 1 226 ? -15.730 1.664 -13.718 1.00 94.31 226 TYR A CA 1
ATOM 1864 C C . TYR A 1 226 ? -14.559 2.421 -13.091 1.00 94.31 226 TYR A C 1
ATOM 1866 O O . TYR A 1 226 ? -14.616 2.724 -11.900 1.00 94.31 226 TYR A O 1
ATOM 1874 N N . ILE A 1 227 ? -13.531 2.790 -13.858 1.00 95.62 227 ILE A N 1
ATOM 1875 C CA . ILE A 1 227 ? -12.482 3.684 -13.364 1.00 95.62 227 ILE A CA 1
ATOM 1876 C C . ILE A 1 227 ? -13.065 5.107 -13.323 1.00 95.62 227 ILE A C 1
ATOM 1878 O O . ILE A 1 227 ? -13.495 5.657 -14.338 1.00 95.62 227 ILE A O 1
ATOM 1882 N N . LEU A 1 228 ? -13.121 5.705 -12.130 1.00 95.44 228 LEU A N 1
ATOM 1883 C CA . LEU A 1 228 ? -13.383 7.139 -11.973 1.00 95.44 228 LEU A CA 1
ATOM 1884 C C . LEU A 1 228 ? -12.091 7.928 -12.200 1.00 95.44 228 LEU A C 1
ATOM 1886 O O . LEU A 1 228 ? -12.080 8.921 -12.925 1.00 95.44 228 LEU A O 1
ATOM 1890 N N . GLU A 1 229 ? -11.010 7.461 -11.576 1.00 94.44 229 GLU A N 1
ATOM 1891 C CA . GLU A 1 229 ? -9.670 8.037 -11.653 1.00 94.44 229 GLU A CA 1
ATOM 1892 C C . GLU A 1 229 ? -8.618 7.103 -11.036 1.00 94.44 229 GLU A C 1
ATOM 1894 O O . GLU A 1 229 ? -8.946 6.198 -10.261 1.00 94.44 229 GLU A O 1
ATOM 1899 N N . ILE A 1 230 ? -7.348 7.380 -11.329 1.00 94.88 230 ILE A N 1
ATOM 1900 C CA . ILE A 1 230 ? -6.189 6.847 -10.608 1.00 94.88 230 ILE A CA 1
ATOM 1901 C C . ILE A 1 230 ? -5.475 8.018 -9.913 1.00 94.88 230 ILE A C 1
ATOM 1903 O O . ILE A 1 230 ? -5.040 8.967 -10.562 1.00 94.88 230 ILE A O 1
ATOM 1907 N N . LEU A 1 231 ? -5.352 7.957 -8.588 1.00 90.56 231 LEU A N 1
ATOM 1908 C CA . LEU A 1 231 ? -4.667 8.941 -7.751 1.00 90.56 231 LEU A CA 1
ATOM 1909 C C . LEU A 1 231 ? -3.307 8.393 -7.316 1.00 90.56 231 LEU A C 1
ATOM 1911 O O . LEU A 1 231 ? -3.239 7.530 -6.442 1.00 90.56 231 LEU A O 1
ATOM 1915 N N . LEU A 1 232 ? -2.224 8.897 -7.904 1.00 90.56 232 LEU A N 1
ATOM 1916 C CA . LEU A 1 232 ? -0.862 8.558 -7.486 1.00 90.56 232 LEU A CA 1
ATOM 1917 C C . LEU A 1 232 ? -0.421 9.535 -6.387 1.00 90.56 232 LEU A C 1
ATOM 1919 O O . LEU A 1 232 ? -0.368 10.740 -6.628 1.00 90.56 232 LEU A O 1
ATOM 1923 N N . VAL A 1 233 ? -0.110 9.045 -5.186 1.00 85.69 233 VAL A N 1
ATOM 1924 C CA . VAL A 1 233 ? 0.176 9.900 -4.018 1.00 85.69 233 VAL A CA 1
ATOM 1925 C C . VAL A 1 233 ? 1.655 9.815 -3.632 1.00 85.69 233 VAL A C 1
ATOM 1927 O O . VAL A 1 233 ? 2.109 8.812 -3.089 1.00 85.69 233 VAL A O 1
ATOM 1930 N N . ASP A 1 234 ? 2.402 10.880 -3.922 1.00 83.81 234 ASP A N 1
ATOM 1931 C CA . ASP A 1 234 ? 3.846 11.003 -3.697 1.00 83.81 234 ASP A CA 1
ATOM 1932 C C . ASP A 1 234 ? 4.152 11.428 -2.248 1.00 83.81 234 ASP A C 1
ATOM 1934 O O . ASP A 1 234 ? 4.004 12.606 -1.896 1.00 83.81 234 ASP A O 1
ATOM 1938 N N . ASP A 1 235 ? 4.630 10.494 -1.417 1.00 79.50 235 ASP A N 1
ATOM 1939 C CA . ASP A 1 235 ? 5.091 10.731 -0.033 1.00 79.50 235 ASP A CA 1
ATOM 1940 C C . ASP A 1 235 ? 6.469 11.433 0.002 1.00 79.50 235 ASP A C 1
ATOM 1942 O O . ASP A 1 235 ? 7.437 10.960 0.599 1.00 79.50 235 ASP A O 1
ATOM 1946 N N . CYS A 1 236 ? 6.592 12.574 -0.682 1.00 82.12 236 CYS A N 1
ATOM 1947 C CA . CYS A 1 236 ? 7.824 13.362 -0.760 1.00 82.12 236 CYS A CA 1
ATOM 1948 C C . CYS A 1 236 ? 9.030 12.555 -1.311 1.00 82.12 236 CYS A C 1
ATOM 1950 O O . CYS A 1 236 ? 10.145 12.592 -0.774 1.00 82.12 236 CYS A O 1
ATOM 1952 N N . SER A 1 237 ? 8.833 11.822 -2.415 1.00 80.81 237 SER A N 1
ATOM 1953 C CA . SER A 1 237 ? 9.911 11.122 -3.132 1.00 80.81 237 SER A CA 1
ATOM 1954 C C . SER A 1 237 ? 11.007 12.085 -3.595 1.00 80.81 237 SER A C 1
ATOM 1956 O O . SER A 1 237 ? 10.754 13.247 -3.914 1.00 80.81 237 SER A O 1
ATOM 1958 N N . THR A 1 238 ? 12.229 11.571 -3.703 1.00 83.12 238 THR A N 1
ATOM 1959 C CA . THR A 1 238 ? 13.443 12.306 -4.093 1.00 83.12 238 THR A CA 1
ATOM 1960 C C . THR A 1 238 ? 14.032 11.852 -5.434 1.00 83.12 238 THR A C 1
ATOM 1962 O O . THR A 1 238 ? 14.974 12.470 -5.919 1.00 83.12 238 THR A O 1
ATOM 1965 N N . MET A 1 239 ? 13.537 10.759 -6.023 1.00 81.19 239 MET A N 1
ATOM 1966 C CA . MET A 1 239 ? 13.982 10.269 -7.335 1.00 81.19 239 MET A CA 1
ATOM 1967 C C . MET A 1 239 ? 13.377 11.094 -8.481 1.00 81.19 239 MET A C 1
ATOM 1969 O O . MET A 1 239 ? 12.176 11.362 -8.487 1.00 81.19 239 MET A O 1
ATOM 1973 N N . GLN A 1 240 ? 14.202 11.467 -9.465 1.00 81.50 240 GLN A N 1
ATOM 1974 C CA . GLN A 1 240 ? 13.801 12.382 -10.545 1.00 81.50 240 GLN A CA 1
ATOM 1975 C C . GLN A 1 240 ? 12.765 11.776 -11.501 1.00 81.50 240 GLN A C 1
ATOM 1977 O O . GLN A 1 240 ? 11.844 12.474 -11.920 1.00 81.50 240 GLN A O 1
ATOM 1982 N N . HIS A 1 241 ? 12.824 10.463 -11.766 1.00 80.69 241 HIS A N 1
ATOM 1983 C CA . HIS A 1 241 ? 11.830 9.763 -12.596 1.00 80.69 241 HIS A CA 1
ATOM 1984 C C . HIS A 1 241 ? 10.411 9.763 -12.002 1.00 80.69 241 HIS A C 1
ATOM 1986 O O . HIS A 1 241 ? 9.478 9.325 -12.660 1.00 80.69 241 HIS A O 1
ATOM 1992 N N . LEU A 1 242 ? 10.222 10.249 -10.771 1.00 85.38 242 LEU A N 1
ATOM 1993 C CA . LEU A 1 242 ? 8.911 10.384 -10.132 1.00 85.38 242 LEU A CA 1
ATOM 1994 C C . LEU A 1 242 ? 8.353 11.817 -10.182 1.00 85.38 242 LEU A C 1
ATOM 1996 O O . LEU A 1 242 ? 7.283 12.061 -9.623 1.00 85.38 242 LEU A O 1
ATOM 2000 N N . LYS A 1 243 ? 9.061 12.771 -10.803 1.00 87.56 243 LYS A N 1
ATOM 2001 C CA . LYS A 1 243 ? 8.677 14.194 -10.898 1.00 87.56 243 LYS A CA 1
ATOM 2002 C C . LYS A 1 243 ? 8.014 14.495 -12.247 1.00 87.56 243 LYS A C 1
ATOM 2004 O O . LYS A 1 243 ? 7.111 13.749 -12.618 1.00 87.56 243 LYS A O 1
ATOM 2009 N N . GLU A 1 244 ? 8.447 15.526 -12.966 1.00 84.56 244 GLU A N 1
ATOM 2010 C CA . GLU A 1 244 ? 7.977 15.873 -14.318 1.00 84.56 244 GLU A CA 1
ATOM 2011 C C . GLU A 1 244 ? 7.898 14.661 -15.284 1.00 84.56 244 GLU A C 1
ATOM 2013 O O . GLU A 1 244 ? 6.861 14.494 -15.926 1.00 84.56 244 GLU A O 1
ATOM 2018 N N . PRO A 1 245 ? 8.880 13.729 -15.329 1.00 83.38 245 PRO A N 1
ATOM 2019 C CA . PRO A 1 245 ? 8.757 12.441 -16.025 1.00 83.38 245 PRO A CA 1
ATOM 2020 C C . PRO A 1 245 ? 7.436 11.685 -15.819 1.00 83.38 245 PRO A C 1
ATOM 2022 O O . PRO A 1 245 ? 6.856 11.162 -16.771 1.00 83.38 245 PRO A O 1
ATOM 2025 N N . LEU A 1 246 ? 6.950 11.632 -14.576 1.00 85.56 246 LEU A N 1
ATOM 2026 C CA . LEU A 1 246 ? 5.733 10.916 -14.198 1.00 85.56 246 LEU A CA 1
ATOM 2027 C C . LEU A 1 246 ? 4.476 11.717 -14.562 1.00 85.56 246 LEU A C 1
ATOM 2029 O O . LEU A 1 246 ? 3.478 11.127 -14.964 1.00 85.56 246 LEU A O 1
ATOM 2033 N N . GLU A 1 247 ? 4.527 13.046 -14.464 1.00 87.69 247 GLU A N 1
ATOM 2034 C CA . GLU A 1 247 ? 3.447 13.955 -14.881 1.00 87.69 247 GLU A CA 1
ATOM 2035 C C . GLU A 1 247 ? 3.228 13.880 -16.397 1.00 87.69 247 GLU A C 1
ATOM 2037 O O . GLU A 1 247 ? 2.120 13.589 -16.847 1.00 87.69 247 GLU A O 1
ATOM 2042 N N . ASN A 1 248 ? 4.304 14.006 -17.178 1.00 85.44 248 ASN A N 1
ATOM 2043 C CA . ASN A 1 248 ? 4.262 13.926 -18.637 1.00 85.44 248 ASN A CA 1
ATOM 2044 C C . ASN A 1 248 ? 3.762 12.558 -19.128 1.00 85.44 248 ASN A C 1
ATOM 2046 O O . ASN A 1 248 ? 2.982 12.494 -20.074 1.00 85.44 248 ASN A O 1
ATOM 2050 N N . TYR A 1 249 ? 4.156 11.458 -18.475 1.00 84.25 249 TYR A N 1
ATOM 2051 C CA . TYR A 1 249 ? 3.681 10.123 -18.850 1.00 84.25 249 TYR A CA 1
ATOM 2052 C C . TYR A 1 249 ? 2.227 9.868 -18.433 1.00 84.25 249 TYR A C 1
ATOM 2054 O O . TYR A 1 249 ? 1.440 9.367 -19.236 1.00 84.25 249 TYR A O 1
ATOM 2062 N N . THR A 1 250 ? 1.836 10.228 -17.205 1.00 88.31 250 THR A N 1
ATOM 2063 C CA . THR A 1 250 ? 0.461 9.989 -16.721 1.00 88.31 250 THR A CA 1
ATOM 2064 C C . THR A 1 250 ? -0.587 10.792 -17.489 1.00 88.31 250 THR A C 1
ATOM 2066 O O . THR A 1 250 ? -1.695 10.293 -17.680 1.00 88.31 250 THR A O 1
ATOM 2069 N N . ALA A 1 251 ? -0.222 11.958 -18.030 1.00 89.38 251 ALA A N 1
ATOM 2070 C CA . ALA A 1 251 ? -1.061 12.738 -18.939 1.00 89.38 251 ALA A CA 1
ATOM 2071 C C . ALA A 1 251 ? -1.383 12.032 -20.278 1.00 89.38 251 ALA A C 1
ATOM 2073 O O . ALA A 1 251 ? -2.326 12.432 -20.957 1.00 89.38 251 ALA A O 1
ATOM 2074 N N . THR A 1 252 ? -0.643 10.980 -20.662 1.00 87.31 252 THR A N 1
ATOM 2075 C CA . THR A 1 252 ? -0.907 10.191 -21.887 1.00 87.31 252 THR A CA 1
ATOM 2076 C C . THR A 1 252 ? -1.850 9.000 -21.676 1.00 87.31 252 THR A C 1
ATOM 2078 O O . THR A 1 252 ? -2.209 8.320 -22.638 1.00 87.31 252 THR A O 1
ATOM 2081 N N . LEU A 1 253 ? -2.246 8.711 -20.432 1.00 88.31 253 LEU A N 1
ATOM 2082 C CA . LEU A 1 253 ? -3.029 7.518 -20.105 1.00 88.31 253 LEU A CA 1
ATOM 2083 C C . LEU A 1 253 ? -4.509 7.663 -20.517 1.00 88.31 253 LEU A C 1
ATOM 2085 O O . LEU A 1 253 ? -5.085 8.741 -20.385 1.00 88.31 253 LEU A O 1
ATOM 2089 N N . PRO A 1 254 ? -5.181 6.567 -20.927 1.00 90.75 254 PRO A N 1
ATOM 2090 C CA . PRO A 1 254 ? -6.585 6.588 -21.361 1.00 90.75 254 PRO A CA 1
ATOM 2091 C C . PRO A 1 254 ? -7.600 6.783 -20.217 1.00 90.75 254 PRO A C 1
ATOM 2093 O O . PRO A 1 254 ? -8.806 6.708 -20.445 1.00 90.75 254 PRO A O 1
ATOM 2096 N N . VAL A 1 255 ? -7.136 6.999 -18.982 1.00 93.31 255 VAL A N 1
ATOM 2097 C CA . VAL A 1 255 ? -7.969 7.239 -17.796 1.00 93.31 255 VAL A CA 1
ATOM 2098 C C . VAL A 1 255 ? -7.443 8.443 -17.023 1.00 93.31 255 VAL A C 1
ATOM 2100 O O . VAL A 1 255 ? -6.231 8.642 -16.929 1.00 93.31 255 VAL A O 1
ATOM 2103 N N . ASN A 1 256 ? -8.358 9.215 -16.429 1.00 94.69 256 ASN A N 1
ATOM 2104 C CA . ASN A 1 256 ? -8.038 10.363 -15.581 1.00 94.69 256 ASN A CA 1
ATOM 2105 C C . ASN A 1 256 ? -7.056 9.954 -14.470 1.00 94.69 256 ASN A C 1
ATOM 2107 O O . ASN A 1 256 ? -7.439 9.283 -13.511 1.00 94.69 256 ASN A O 1
ATOM 2111 N N . THR A 1 257 ? -5.791 10.344 -14.615 1.00 94.50 257 THR A N 1
ATOM 2112 C CA . THR A 1 257 ? -4.716 10.001 -13.684 1.00 94.50 257 THR A CA 1
ATOM 2113 C C . THR A 1 257 ? -4.161 11.289 -13.100 1.00 94.50 257 THR A C 1
ATOM 2115 O O . THR A 1 257 ? -3.687 12.150 -13.838 1.00 94.50 257 THR A O 1
ATOM 2118 N N . ARG A 1 258 ? -4.243 11.447 -11.776 1.00 91.56 258 ARG A N 1
ATOM 2119 C CA . ARG A 1 258 ? -3.818 12.662 -11.068 1.00 91.56 258 ARG A CA 1
ATOM 2120 C C . ARG A 1 258 ? -2.715 12.322 -10.077 1.00 91.56 258 ARG A C 1
ATOM 2122 O O . ARG A 1 258 ? -2.808 11.324 -9.364 1.00 91.56 258 ARG A O 1
ATOM 2129 N N . ILE A 1 259 ? -1.690 13.167 -10.006 1.00 88.88 259 ILE A N 1
ATOM 2130 C CA . ILE A 1 259 ? -0.605 13.030 -9.032 1.00 88.88 259 ILE A CA 1
ATOM 2131 C C . ILE A 1 259 ? -0.834 14.041 -7.907 1.00 88.88 259 ILE A C 1
ATOM 2133 O O . ILE A 1 259 ? -0.982 15.235 -8.154 1.00 88.88 259 ILE A O 1
ATOM 2137 N N . ILE A 1 260 ? -0.861 13.559 -6.668 1.00 84.69 260 ILE A N 1
ATOM 2138 C CA . ILE A 1 260 ? -0.950 14.372 -5.452 1.00 84.69 260 ILE A CA 1
ATOM 2139 C C . ILE A 1 260 ? 0.417 14.298 -4.775 1.00 84.69 260 ILE A C 1
ATOM 2141 O O . ILE A 1 260 ? 0.910 13.200 -4.528 1.00 84.69 260 ILE A O 1
ATOM 2145 N N . ARG A 1 261 ? 1.049 15.439 -4.480 1.00 83.06 261 ARG A N 1
ATOM 2146 C CA . ARG A 1 261 ? 2.401 15.476 -3.901 1.00 83.06 261 ARG A CA 1
ATOM 2147 C C . ARG A 1 261 ? 2.411 16.075 -2.504 1.00 83.06 261 ARG A C 1
ATOM 2149 O O . ARG A 1 261 ? 1.895 17.169 -2.304 1.00 83.06 261 ARG A O 1
ATOM 2156 N N . SER A 1 262 ? 3.054 15.386 -1.563 1.00 72.88 262 SER A N 1
ATOM 2157 C CA . SER A 1 262 ? 3.380 15.958 -0.257 1.00 72.88 262 SER A CA 1
ATOM 2158 C C . SER A 1 262 ? 4.696 16.740 -0.300 1.00 72.88 262 SER A C 1
ATOM 2160 O O . SER A 1 262 ? 5.664 16.320 -0.939 1.00 72.88 262 SER A O 1
ATOM 2162 N N . HIS A 1 263 ? 4.750 17.855 0.432 1.00 73.69 263 HIS A N 1
ATOM 2163 C CA . HIS A 1 263 ? 5.968 18.648 0.648 1.00 73.69 263 HIS A CA 1
ATOM 2164 C C . HIS A 1 263 ? 6.859 18.102 1.779 1.00 73.69 263 HIS A C 1
ATOM 2166 O O . HIS A 1 263 ? 8.002 18.529 1.929 1.00 73.69 263 HIS A O 1
ATOM 2172 N N . THR A 1 264 ? 6.345 17.171 2.584 1.00 66.81 264 THR A N 1
ATOM 2173 C CA . THR A 1 264 ? 7.051 16.512 3.692 1.00 66.81 264 THR A CA 1
ATOM 2174 C C . THR A 1 264 ? 6.818 15.006 3.637 1.00 66.81 264 THR A C 1
ATOM 2176 O O . THR A 1 264 ? 5.817 14.544 3.088 1.00 66.81 264 THR A O 1
ATOM 2179 N N . ARG A 1 265 ? 7.728 14.208 4.208 1.00 62.53 265 ARG A N 1
ATOM 2180 C CA . ARG A 1 265 ? 7.488 12.768 4.342 1.00 62.53 265 ARG A CA 1
ATOM 2181 C C . ARG A 1 265 ? 6.487 12.525 5.474 1.00 62.53 265 ARG A C 1
ATOM 2183 O O . ARG A 1 265 ? 6.819 12.721 6.641 1.00 62.53 265 ARG A O 1
ATOM 2190 N N . LEU A 1 266 ? 5.283 12.120 5.097 1.00 59.94 266 LEU A N 1
ATOM 2191 C CA . LEU A 1 266 ? 4.129 11.820 5.940 1.00 59.94 266 LEU A CA 1
ATOM 2192 C C . LEU A 1 266 ? 4.040 10.323 6.282 1.00 59.94 266 LEU A C 1
ATOM 2194 O O . LEU A 1 266 ? 3.497 9.952 7.321 1.00 59.94 266 LEU A O 1
ATOM 2198 N N . GLY A 1 267 ? 4.592 9.462 5.424 1.00 56.31 267 GLY A N 1
ATOM 2199 C CA . GLY A 1 267 ? 4.436 8.014 5.512 1.00 56.31 267 GLY A CA 1
ATOM 2200 C C . GLY A 1 267 ? 3.075 7.524 5.011 1.00 56.31 267 GLY A C 1
ATOM 2201 O O . GLY A 1 267 ? 2.277 8.267 4.431 1.00 56.31 267 GLY A O 1
ATOM 2202 N N . THR A 1 268 ? 2.794 6.245 5.252 1.00 50.72 268 THR A N 1
ATOM 2203 C CA . THR A 1 268 ? 1.558 5.574 4.816 1.00 50.72 268 THR A CA 1
ATOM 2204 C C . THR A 1 268 ? 0.325 6.005 5.608 1.00 50.72 268 THR A C 1
ATOM 2206 O O . THR A 1 268 ? -0.795 5.725 5.205 1.00 50.72 268 THR A O 1
ATOM 2209 N N . ASN A 1 269 ? 0.500 6.696 6.732 1.00 43.62 269 ASN A N 1
ATOM 2210 C CA . ASN A 1 269 ? -0.607 6.976 7.650 1.0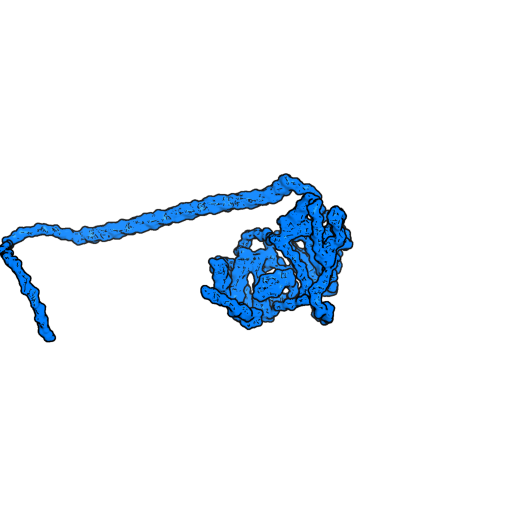0 43.62 269 ASN A CA 1
ATOM 2211 C C . ASN A 1 269 ? -1.300 8.317 7.353 1.00 43.62 269 ASN A C 1
ATOM 2213 O O . ASN A 1 269 ? -2.479 8.482 7.656 1.00 43.62 269 ASN A O 1
ATOM 2217 N N . ALA A 1 270 ? -0.581 9.261 6.733 1.00 39.06 270 ALA A N 1
ATOM 2218 C CA . ALA A 1 270 ? -1.120 10.547 6.275 1.00 39.06 270 ALA A CA 1
ATOM 2219 C C . ALA A 1 270 ? -1.021 10.746 4.745 1.00 39.06 270 ALA A C 1
ATOM 2221 O O . ALA A 1 270 ? -1.318 11.820 4.226 1.00 39.06 270 ALA A O 1
ATOM 2222 N N . THR A 1 271 ? -0.702 9.678 4.009 1.00 35.66 271 THR A N 1
ATOM 2223 C CA . THR A 1 271 ? -1.216 9.461 2.646 1.00 35.66 271 THR A CA 1
ATOM 2224 C C . THR A 1 271 ? -2.393 8.467 2.725 1.00 35.66 271 THR A C 1
ATOM 2226 O O . THR A 1 271 ? -2.437 7.682 3.671 1.00 35.66 271 THR A O 1
ATOM 2229 N N . PRO A 1 272 ? -3.391 8.471 1.815 1.00 34.25 272 PRO A N 1
ATOM 2230 C CA . PRO A 1 272 ? -4.527 7.548 1.915 1.00 34.25 272 PRO A CA 1
ATOM 2231 C C . PRO A 1 272 ? -4.118 6.148 1.426 1.00 34.25 272 PRO A C 1
ATOM 2233 O O . PRO A 1 272 ? -4.245 5.839 0.240 1.00 34.25 272 PRO A O 1
ATOM 2236 N N . THR A 1 273 ? -3.570 5.329 2.327 1.00 34.72 273 THR A N 1
ATOM 2237 C CA . THR A 1 273 ? -3.072 3.973 2.025 1.00 34.72 273 THR A CA 1
ATOM 2238 C C . THR A 1 273 ? -4.022 2.889 2.531 1.00 34.72 273 THR A C 1
ATOM 2240 O O . THR A 1 273 ? -4.841 3.133 3.421 1.00 34.72 273 THR A O 1
ATOM 2243 N N . TRP A 1 274 ? -4.053 1.753 1.829 1.00 37.84 274 TRP A N 1
ATOM 2244 C CA . TRP A 1 274 ? -5.311 1.074 1.537 1.00 37.84 274 TRP A CA 1
ATOM 2245 C C . TRP A 1 274 ? -5.164 -0.389 1.107 1.00 37.84 274 TRP A C 1
ATOM 2247 O O . TRP A 1 274 ? -4.903 -0.731 -0.043 1.00 37.84 274 TRP A O 1
ATOM 2257 N N . ASP A 1 275 ? -5.464 -1.270 2.054 1.00 35.59 275 ASP A N 1
ATOM 2258 C CA . ASP A 1 275 ? -4.925 -2.618 2.195 1.00 35.59 275 ASP A CA 1
ATOM 2259 C C . ASP A 1 275 ? -5.928 -3.402 3.119 1.00 35.59 275 ASP A C 1
ATOM 2261 O O . ASP A 1 275 ? -6.419 -2.715 4.011 1.00 35.59 275 ASP A O 1
ATOM 2265 N N . PRO A 1 276 ? -6.335 -4.720 3.017 1.00 30.16 276 PRO A N 1
ATOM 2266 C CA . PRO A 1 276 ? -6.248 -5.688 1.914 1.00 30.16 276 PRO A CA 1
ATOM 2267 C C . PRO A 1 276 ? -5.498 -7.045 2.066 1.00 30.16 276 PRO A C 1
ATOM 2269 O O . PRO A 1 276 ? -4.956 -7.474 1.053 1.00 30.16 276 PRO A O 1
ATOM 2272 N N . LYS A 1 277 ? -5.538 -7.783 3.201 1.00 26.12 277 LYS A N 1
ATOM 2273 C CA . LYS A 1 277 ? -5.649 -9.280 3.242 1.00 26.12 277 LYS A CA 1
ATOM 2274 C C . LYS A 1 277 ? -6.227 -9.783 4.565 1.00 26.12 277 LYS A C 1
ATOM 2276 O O . LYS A 1 277 ? -5.812 -9.359 5.634 1.00 26.12 277 LYS A O 1
ATOM 2281 N N . ILE A 1 278 ? -7.116 -10.770 4.521 1.00 29.09 278 ILE A N 1
ATOM 2282 C CA . ILE A 1 278 ? -7.842 -11.196 5.724 1.00 29.09 278 ILE A CA 1
ATOM 2283 C C . ILE A 1 278 ? -7.184 -12.372 6.437 1.00 29.09 278 ILE A C 1
ATOM 2285 O O . ILE A 1 278 ? -7.225 -13.519 6.000 1.00 29.09 278 ILE A O 1
ATOM 2289 N N . ALA A 1 279 ? -6.672 -12.045 7.615 1.00 26.72 279 ALA A N 1
ATOM 2290 C CA . ALA A 1 279 ? -6.658 -12.893 8.790 1.00 26.72 279 ALA A CA 1
ATOM 2291 C C . ALA A 1 279 ? -7.246 -12.062 9.958 1.00 26.72 279 ALA A C 1
ATOM 2293 O O . ALA A 1 279 ? -7.275 -10.834 9.872 1.00 26.72 279 ALA A O 1
ATOM 2294 N N . PRO A 1 280 ? -7.702 -12.680 11.062 1.00 30.34 280 PRO A N 1
ATOM 2295 C CA . PRO A 1 280 ? -8.186 -11.965 12.260 1.00 30.34 280 PRO A CA 1
ATOM 2296 C C . PRO A 1 280 ? -7.080 -11.220 13.048 1.00 30.34 280 PRO A C 1
ATOM 2298 O O . PRO A 1 280 ? -7.311 -10.740 14.159 1.00 30.34 280 PRO A O 1
ATOM 2301 N N . ILE A 1 281 ? -5.878 -11.166 12.467 1.00 35.44 281 ILE A N 1
ATOM 2302 C CA . ILE A 1 281 ? -4.628 -10.527 12.882 1.00 35.44 281 ILE A CA 1
ATOM 2303 C C . ILE A 1 281 ? -4.046 -9.974 11.564 1.00 35.44 281 ILE A C 1
ATOM 2305 O O . ILE A 1 281 ? -3.890 -10.742 10.614 1.00 35.44 281 ILE A O 1
ATOM 2309 N N . GLY A 1 282 ? -3.818 -8.663 11.463 1.00 38.69 282 GLY A N 1
ATOM 2310 C CA . GLY A 1 282 ? -3.593 -7.958 10.192 1.00 38.69 282 GLY A CA 1
ATOM 2311 C C . GLY A 1 282 ? -2.301 -8.309 9.436 1.00 38.69 282 GLY A C 1
ATOM 2312 O O . GLY A 1 282 ? -1.210 -8.353 10.009 1.00 38.69 282 GLY A O 1
ATOM 2313 N N . ILE A 1 283 ? -2.439 -8.533 8.123 1.00 46.53 283 ILE A N 1
ATOM 2314 C CA . ILE A 1 283 ? -1.422 -8.202 7.110 1.00 46.53 283 ILE A CA 1
ATOM 2315 C C . ILE A 1 283 ? -2.180 -7.693 5.890 1.00 46.53 283 ILE A C 1
ATOM 2317 O O . ILE A 1 283 ? -2.614 -8.474 5.046 1.00 46.53 283 ILE A O 1
ATOM 2321 N N . PHE A 1 284 ? -2.371 -6.394 5.798 1.00 56.34 284 PHE A N 1
ATOM 2322 C CA . PHE A 1 284 ? -3.107 -5.772 4.701 1.00 56.34 284 PHE A CA 1
ATOM 2323 C C . PHE A 1 284 ? -2.163 -5.512 3.473 1.00 56.34 284 PHE A C 1
ATOM 2325 O O . PHE A 1 284 ? -0.952 -5.577 3.680 1.00 56.34 284 PHE A O 1
ATOM 2332 N N . ALA A 1 285 ? -2.685 -5.369 2.219 1.00 61.72 285 ALA A N 1
ATOM 2333 C CA . ALA A 1 285 ? -2.047 -5.626 0.877 1.00 61.72 285 ALA A CA 1
ATOM 2334 C C . ALA A 1 285 ? -2.664 -4.903 -0.391 1.00 61.72 285 ALA A C 1
ATOM 2336 O O . ALA A 1 285 ? -1.902 -4.521 -1.275 1.00 61.72 285 ALA A O 1
ATOM 2337 N N . VAL A 1 286 ? -4.002 -4.813 -0.568 1.00 76.88 286 VAL A N 1
ATOM 2338 C CA . VAL A 1 286 ? -4.774 -3.806 -1.388 1.00 76.88 286 VAL A CA 1
ATOM 2339 C C . VAL A 1 286 ? -6.266 -3.854 -0.997 1.00 76.88 286 VAL A C 1
ATOM 2341 O O . VAL A 1 286 ? -6.834 -4.939 -1.120 1.00 76.88 286 VAL A O 1
ATOM 2344 N N . LEU A 1 287 ? -6.938 -2.758 -0.591 1.00 84.06 287 LEU A N 1
ATOM 2345 C CA . LEU A 1 287 ? -8.394 -2.754 -0.283 1.00 84.06 287 LEU A CA 1
ATOM 2346 C C . LEU A 1 287 ? -9.320 -2.073 -1.301 1.00 84.06 287 LEU A C 1
ATOM 2348 O O . LEU A 1 287 ? -8.913 -1.237 -2.099 1.00 84.06 287 LEU A O 1
ATOM 2352 N N . ALA A 1 288 ? -10.612 -2.400 -1.182 1.00 87.75 288 ALA A N 1
ATOM 2353 C CA . ALA A 1 288 ? -11.732 -1.614 -1.692 1.00 87.75 288 ALA A CA 1
ATOM 2354 C C . ALA A 1 288 ? -12.751 -1.379 -0.559 1.00 87.75 288 ALA A C 1
ATOM 2356 O O . ALA A 1 288 ? -13.004 -2.273 0.249 1.00 87.75 288 ALA A O 1
ATOM 2357 N N . ILE A 1 289 ? -13.325 -0.176 -0.486 1.00 87.44 289 ILE A N 1
ATOM 2358 C CA . ILE A 1 289 ? -14.244 0.258 0.580 1.00 87.44 289 ILE A CA 1
ATOM 2359 C C . ILE A 1 289 ? -15.178 1.351 0.050 1.00 87.44 289 ILE A C 1
ATOM 2361 O O . ILE A 1 289 ? -14.802 2.133 -0.822 1.00 87.44 289 ILE A O 1
ATOM 2365 N N . GLY A 1 290 ? -16.406 1.423 0.567 1.00 89.25 290 GLY A N 1
ATOM 2366 C CA . GLY A 1 290 ? -17.327 2.504 0.211 1.00 89.25 290 GLY A CA 1
ATOM 2367 C C . GLY A 1 290 ? -16.909 3.821 0.866 1.00 89.25 290 GLY A C 1
ATOM 2368 O O . GLY A 1 290 ? -16.796 3.875 2.091 1.00 89.25 290 GLY A O 1
ATOM 2369 N N . ASN A 1 291 ? -16.748 4.892 0.084 1.00 84.38 291 ASN A N 1
ATOM 2370 C CA . ASN A 1 291 ? -16.351 6.216 0.585 1.00 84.38 291 ASN A CA 1
ATOM 2371 C C . ASN A 1 291 ? -17.229 6.696 1.755 1.00 84.38 291 ASN A C 1
ATOM 2373 O O . ASN A 1 291 ? -16.709 6.970 2.831 1.00 84.38 291 ASN A O 1
ATOM 2377 N N . LYS A 1 292 ? -18.560 6.627 1.613 1.00 89.31 292 LYS A N 1
ATOM 2378 C CA . LYS A 1 292 ? -19.526 6.983 2.671 1.00 89.31 292 LYS A CA 1
ATOM 2379 C C . LYS A 1 292 ? -19.394 6.147 3.947 1.00 89.31 292 LYS A C 1
ATOM 2381 O O . LYS A 1 292 ? -19.783 6.600 5.019 1.00 89.31 292 LYS A O 1
ATOM 2386 N N . PHE A 1 293 ? -18.889 4.914 3.854 1.00 90.31 293 PHE A N 1
ATOM 2387 C CA . PHE A 1 293 ? -18.602 4.098 5.035 1.00 90.31 293 PHE A CA 1
ATOM 2388 C C . PHE A 1 293 ? -17.302 4.557 5.707 1.00 90.31 293 PHE A C 1
ATOM 2390 O O . PHE A 1 293 ? -17.267 4.656 6.929 1.00 90.31 293 PHE A O 1
ATOM 2397 N N . TYR A 1 294 ? -16.269 4.883 4.923 1.00 85.75 294 TYR A N 1
ATOM 2398 C CA . TYR A 1 294 ? -14.982 5.359 5.434 1.00 85.75 294 TYR A CA 1
ATOM 2399 C C . TYR A 1 294 ? -15.060 6.757 6.063 1.00 85.75 294 TYR A C 1
ATOM 2401 O O . TYR A 1 294 ? -14.554 6.965 7.163 1.00 85.75 294 TYR A O 1
ATOM 2409 N N . GLU A 1 295 ? -15.778 7.677 5.413 1.00 85.19 295 GLU A N 1
ATOM 2410 C CA . GLU A 1 295 ? -16.166 8.987 5.950 1.00 85.19 295 GLU A CA 1
ATOM 2411 C C . GLU A 1 295 ? -16.857 8.823 7.313 1.00 85.19 295 GLU A C 1
ATOM 2413 O O . GLU A 1 295 ? -16.455 9.437 8.298 1.00 85.19 295 GLU A O 1
ATOM 2418 N N . ARG A 1 296 ? -17.845 7.917 7.399 1.00 90.50 296 ARG A N 1
ATOM 2419 C CA . ARG A 1 296 ? -18.609 7.635 8.627 1.00 90.50 296 ARG A CA 1
ATOM 2420 C C . ARG A 1 296 ? -17.755 7.081 9.772 1.00 90.50 296 ARG A C 1
ATOM 2422 O O . ARG A 1 296 ? -18.140 7.267 10.923 1.00 90.50 296 ARG A O 1
ATOM 2429 N N . ILE A 1 297 ? -16.646 6.392 9.488 1.00 89.06 297 ILE A N 1
ATOM 2430 C CA . ILE A 1 297 ? -15.713 5.913 10.523 1.00 89.06 297 ILE A CA 1
ATOM 2431 C C . ILE A 1 297 ? -14.527 6.858 10.770 1.00 89.06 297 ILE A C 1
ATOM 2433 O O . ILE A 1 297 ? -13.714 6.548 11.632 1.00 89.06 297 ILE A O 1
ATOM 2437 N N . GLU A 1 298 ? -14.448 8.002 10.085 1.00 84.62 298 GLU A N 1
ATOM 2438 C CA . GLU A 1 298 ? -13.411 9.041 10.231 1.00 84.62 298 GLU A CA 1
ATOM 2439 C C . GLU A 1 298 ? -11.978 8.610 9.858 1.00 84.62 298 GLU A C 1
ATOM 2441 O O . GLU A 1 298 ? -11.034 8.763 10.638 1.00 84.62 298 GLU A O 1
ATOM 2446 N N . TYR A 1 299 ? -11.822 8.140 8.612 1.00 83.25 299 TYR A N 1
ATOM 2447 C CA . TYR A 1 299 ? -10.535 7.987 7.906 1.00 83.25 299 TYR A CA 1
ATOM 2448 C C . TYR A 1 299 ? -9.527 7.055 8.615 1.00 83.25 299 TYR A C 1
ATOM 2450 O O . TYR A 1 299 ? -9.965 6.111 9.263 1.00 83.25 299 TYR A O 1
ATOM 2458 N N . LEU A 1 300 ? -8.206 7.203 8.462 1.00 82.00 300 LEU A N 1
ATOM 2459 C CA . LEU A 1 300 ? -7.227 6.550 9.349 1.00 82.00 300 LEU A CA 1
ATOM 2460 C C . LEU A 1 300 ? -6.949 7.438 10.573 1.00 82.00 300 LEU A C 1
ATOM 2462 O O . LEU A 1 300 ? -7.264 8.629 10.588 1.00 82.00 300 LEU A O 1
ATOM 2466 N N . ASP A 1 301 ? -6.352 6.855 11.610 1.00 83.62 301 ASP A N 1
ATOM 2467 C CA . ASP A 1 301 ? -5.853 7.599 12.767 1.00 83.62 301 ASP A CA 1
ATOM 2468 C C . ASP A 1 301 ? -4.594 8.399 12.383 1.00 83.62 301 ASP A C 1
ATOM 2470 O O . ASP A 1 301 ? -3.472 7.896 12.434 1.00 83.62 301 ASP A O 1
ATOM 2474 N N . ILE A 1 302 ? -4.796 9.659 11.980 1.00 78.19 302 ILE A N 1
ATOM 2475 C CA . ILE A 1 302 ? -3.762 10.575 11.455 1.00 78.19 302 ILE A CA 1
ATOM 2476 C C . ILE A 1 302 ? -2.580 10.822 12.406 1.00 78.19 302 ILE A C 1
ATOM 2478 O O . ILE A 1 302 ? -1.539 11.331 11.995 1.00 78.19 302 ILE A O 1
ATOM 2482 N N . ASP A 1 303 ? -2.727 10.475 13.684 1.00 83.69 303 ASP A N 1
ATOM 2483 C CA . ASP A 1 303 ? -1.681 10.611 14.693 1.00 83.69 303 ASP A CA 1
ATOM 2484 C C . ASP A 1 303 ? -0.677 9.439 14.697 1.00 83.69 303 ASP A C 1
ATOM 2486 O O . ASP A 1 303 ? 0.342 9.513 15.399 1.00 83.69 303 ASP A O 1
ATOM 2490 N N . MET A 1 304 ? -0.938 8.372 13.931 1.00 80.94 304 MET A N 1
ATOM 2491 C CA . MET A 1 304 ? -0.041 7.225 13.787 1.00 80.94 304 MET A CA 1
ATOM 2492 C C . MET A 1 304 ? 1.242 7.580 13.031 1.00 80.94 304 MET A C 1
ATOM 2494 O O . MET A 1 304 ? 1.234 8.141 11.939 1.00 80.94 304 MET A O 1
ATOM 2498 N N . ASP A 1 305 ? 2.370 7.160 13.583 1.00 75.19 305 ASP A N 1
ATOM 2499 C CA . ASP A 1 305 ? 3.711 7.494 13.138 1.00 75.19 305 ASP A CA 1
ATOM 2500 C C . ASP A 1 305 ? 4.186 6.593 11.985 1.00 75.19 305 ASP A C 1
ATOM 2502 O O . ASP A 1 305 ? 4.474 5.406 12.167 1.00 75.19 305 ASP A O 1
ATOM 2506 N N . VAL A 1 306 ? 4.297 7.200 10.802 1.00 70.56 306 VAL A N 1
ATOM 2507 C CA . VAL A 1 306 ? 4.898 6.698 9.551 1.00 70.56 306 VAL A CA 1
ATOM 2508 C C . VAL A 1 306 ? 4.314 5.412 8.949 1.00 70.56 306 VAL A C 1
ATOM 2510 O O . VAL A 1 306 ? 3.886 5.477 7.801 1.00 70.56 306 VAL A O 1
ATOM 2513 N N . TRP A 1 307 ? 4.400 4.258 9.624 1.00 72.56 307 TRP A N 1
ATOM 2514 C CA . TRP A 1 307 ? 3.999 2.944 9.088 1.00 72.56 307 TRP A CA 1
ATOM 2515 C C . TRP A 1 307 ? 3.803 1.866 10.166 1.00 72.56 307 TRP A C 1
ATOM 2517 O O . TRP A 1 307 ? 4.639 1.708 11.064 1.00 72.56 307 TRP A O 1
ATOM 2527 N N . GLY A 1 308 ? 2.779 1.037 9.972 1.00 74.75 308 GLY A N 1
ATOM 2528 C CA . GLY A 1 308 ? 2.535 -0.252 10.605 1.00 74.75 308 GLY A CA 1
ATOM 2529 C C . GLY A 1 308 ? 1.558 -0.167 11.779 1.00 74.75 308 GLY A C 1
ATOM 2530 O O . GLY A 1 308 ? 1.846 0.508 12.769 1.00 74.75 308 GLY A O 1
ATOM 2531 N N . GLY A 1 309 ? 0.460 -0.927 11.699 1.00 77.81 309 GLY A N 1
ATOM 2532 C CA . GLY A 1 309 ? -0.611 -1.005 12.701 1.00 77.81 309 GLY A CA 1
ATOM 2533 C C . GLY A 1 309 ? -1.955 -0.454 12.205 1.00 77.81 309 GLY A C 1
ATOM 2534 O O . GLY A 1 309 ? -3.004 -0.900 12.667 1.00 77.81 309 GLY A O 1
ATOM 2535 N N . GLU A 1 310 ? -1.940 0.458 11.231 1.00 78.00 310 GLU A N 1
ATOM 2536 C CA . GLU A 1 310 ? -3.119 1.052 10.583 1.00 78.00 310 GLU A CA 1
ATOM 2537 C C . GLU A 1 310 ? -4.152 0.015 10.107 1.00 78.00 310 GLU A C 1
ATOM 2539 O O . GLU A 1 310 ? -5.359 0.262 10.134 1.00 78.00 310 GLU A O 1
ATOM 2544 N N . ASP A 1 311 ? -3.692 -1.182 9.748 1.00 76.44 311 ASP A N 1
ATOM 2545 C CA . ASP A 1 311 ? -4.518 -2.309 9.346 1.00 76.44 311 ASP A CA 1
ATOM 2546 C C . ASP A 1 311 ? -5.265 -2.974 10.508 1.00 76.44 311 ASP A C 1
ATOM 2548 O O . ASP A 1 311 ? -6.465 -3.234 10.405 1.00 76.44 311 ASP A O 1
ATOM 2552 N N . TYR A 1 312 ? -4.597 -3.191 11.643 1.00 83.88 312 TYR A N 1
ATOM 2553 C CA . TYR A 1 312 ? -5.237 -3.674 12.873 1.00 83.88 312 TYR A CA 1
ATOM 2554 C C . TYR A 1 312 ? -6.270 -2.669 13.389 1.00 83.88 312 TYR A C 1
ATOM 2556 O O . TYR A 1 312 ? -7.357 -3.065 13.811 1.00 83.88 312 TYR A O 1
ATOM 2564 N N . GLU A 1 313 ? -5.943 -1.374 13.325 1.00 88.75 313 GLU A N 1
ATOM 2565 C CA . GLU A 1 313 ? -6.851 -0.282 13.680 1.00 88.75 313 GLU A CA 1
ATOM 2566 C C . GLU A 1 313 ? -8.131 -0.351 12.842 1.00 88.75 313 GLU A C 1
ATOM 2568 O O . GLU A 1 313 ? -9.228 -0.486 13.393 1.00 88.75 313 GLU A O 1
ATOM 2573 N N . LEU A 1 314 ? -7.981 -0.356 11.513 1.00 87.25 314 LEU A N 1
ATOM 2574 C CA . LEU A 1 314 ? -9.100 -0.357 10.582 1.00 87.25 314 LEU A CA 1
ATOM 2575 C C . LEU A 1 314 ? -9.945 -1.632 10.704 1.00 87.25 314 LEU A C 1
ATOM 2577 O O . LEU A 1 314 ? -11.171 -1.546 10.633 1.00 87.25 314 LEU A O 1
ATOM 2581 N N . VAL A 1 315 ? -9.334 -2.803 10.935 1.00 86.50 315 VAL A N 1
ATOM 2582 C CA . VAL A 1 315 ? -10.052 -4.067 11.191 1.00 86.50 315 VAL A CA 1
ATOM 2583 C C . VAL A 1 315 ? -10.888 -3.983 12.461 1.00 86.50 315 VAL A C 1
ATOM 2585 O O . VAL A 1 315 ? -12.093 -4.251 12.410 1.00 86.50 315 VAL A O 1
ATOM 2588 N N . PHE A 1 316 ? -10.278 -3.622 13.593 1.00 90.56 316 PHE A N 1
ATOM 2589 C CA . PHE A 1 316 ? -10.981 -3.585 14.874 1.00 90.56 316 PHE A CA 1
ATOM 2590 C C . PHE A 1 316 ? -12.090 -2.532 14.852 1.00 90.56 316 PHE A C 1
ATOM 2592 O O . PHE A 1 316 ? -13.235 -2.854 15.168 1.00 90.56 316 PHE A O 1
ATOM 2599 N N . ARG A 1 317 ? -11.805 -1.313 14.380 1.00 92.44 317 ARG A N 1
ATOM 2600 C CA . ARG A 1 317 ? -12.809 -0.254 14.214 1.00 92.44 317 ARG A CA 1
ATOM 2601 C C . ARG A 1 317 ? -13.941 -0.680 13.278 1.00 92.44 317 ARG A C 1
ATOM 2603 O O . ARG A 1 317 ? -15.106 -0.497 13.626 1.00 92.44 317 ARG A O 1
ATOM 2610 N N . THR A 1 318 ? -13.638 -1.303 12.136 1.00 92.06 318 THR A N 1
ATOM 2611 C CA . THR A 1 318 ? -14.665 -1.773 11.189 1.00 92.06 318 THR A CA 1
ATOM 2612 C C . THR A 1 318 ? -15.609 -2.784 11.834 1.00 92.06 318 THR A C 1
ATOM 2614 O O . THR A 1 318 ? -16.821 -2.610 11.737 1.00 92.06 318 THR A O 1
ATOM 2617 N N . TRP A 1 319 ? -15.098 -3.810 12.520 1.00 92.06 319 TRP A N 1
ATOM 2618 C CA . TRP A 1 319 ? -15.956 -4.813 13.162 1.00 92.06 319 TRP A CA 1
ATOM 2619 C C . TRP A 1 319 ? -16.719 -4.259 14.369 1.00 92.06 319 TRP A C 1
ATOM 2621 O O . TRP A 1 319 ? -17.933 -4.437 14.465 1.00 92.06 319 TRP A O 1
ATOM 2631 N N . LEU A 1 320 ? -16.036 -3.564 15.283 1.00 94.88 320 LEU A N 1
ATOM 2632 C CA . LEU A 1 320 ? -16.646 -3.071 16.520 1.00 94.88 320 LEU A CA 1
ATOM 2633 C C . LEU A 1 320 ? -17.713 -2.000 16.242 1.00 94.88 320 LEU A C 1
ATOM 2635 O O . LEU A 1 320 ? -18.737 -1.967 16.925 1.00 94.88 320 LEU A O 1
ATOM 2639 N N . CYS A 1 321 ? -17.520 -1.157 15.225 1.00 95.62 321 CYS A N 1
ATOM 2640 C CA . CYS A 1 321 ? -18.430 -0.067 14.865 1.00 95.62 321 CYS A CA 1
ATOM 2641 C C . CYS A 1 321 ? -19.462 -0.446 13.775 1.00 95.62 321 CYS A C 1
ATOM 2643 O O . CYS A 1 321 ? -19.962 0.419 13.053 1.00 95.62 321 CYS A O 1
ATOM 2645 N N . GLY A 1 322 ? -19.808 -1.735 13.651 1.00 90.56 322 GLY A N 1
ATOM 2646 C CA . GLY A 1 322 ? -20.947 -2.194 12.841 1.00 90.56 322 GLY A CA 1
ATOM 2647 C C . GLY A 1 322 ? -20.714 -2.228 11.325 1.00 90.56 322 GLY A C 1
ATOM 2648 O O . GLY A 1 322 ? -21.660 -2.088 10.548 1.00 90.56 322 GLY A O 1
ATOM 2649 N N . GLY A 1 323 ? -19.463 -2.374 10.896 1.00 91.31 323 GLY A N 1
ATOM 2650 C CA . GLY A 1 323 ? -19.089 -2.816 9.555 1.00 91.31 323 GLY A CA 1
ATOM 2651 C C . GLY A 1 323 ? -18.771 -4.313 9.508 1.00 91.31 323 GLY A C 1
ATOM 2652 O O . GLY A 1 323 ? -19.101 -5.073 10.417 1.00 91.31 323 GLY A O 1
ATOM 2653 N N . ARG A 1 324 ? -18.120 -4.735 8.422 1.00 87.25 324 ARG A N 1
ATOM 2654 C CA . ARG A 1 324 ? -17.629 -6.103 8.204 1.00 87.25 324 ARG A CA 1
ATOM 2655 C C . ARG A 1 324 ? -16.383 -6.072 7.322 1.00 87.25 324 ARG A C 1
ATOM 2657 O O . ARG A 1 324 ? -16.231 -5.151 6.523 1.00 87.25 324 ARG A O 1
ATOM 2664 N N . VAL A 1 325 ? -15.527 -7.082 7.441 1.00 84.69 325 VAL A N 1
ATOM 2665 C CA . VAL A 1 325 ? -14.295 -7.217 6.648 1.00 84.69 325 VAL A CA 1
ATOM 2666 C C . VAL A 1 325 ? -14.358 -8.547 5.889 1.00 84.69 325 VAL A C 1
ATOM 2668 O O . VAL A 1 325 ? -14.386 -9.606 6.512 1.00 84.69 325 VAL A O 1
ATOM 2671 N N . GLU A 1 326 ? -14.437 -8.506 4.555 1.00 82.38 326 GLU A N 1
ATOM 2672 C CA . GLU A 1 326 ? -14.775 -9.670 3.714 1.00 82.38 326 GLU A CA 1
ATOM 2673 C C . GLU A 1 326 ? -13.674 -10.040 2.718 1.00 82.38 326 GLU A C 1
ATOM 2675 O O . GLU A 1 326 ? -13.123 -9.184 2.028 1.00 82.38 326 GLU A O 1
ATOM 2680 N N . PHE A 1 327 ? -13.360 -11.336 2.629 1.00 83.19 327 PHE A N 1
ATOM 2681 C CA . PHE A 1 327 ? -12.392 -11.854 1.665 1.00 83.19 327 PHE A CA 1
ATOM 2682 C C . PHE A 1 327 ? -13.107 -12.264 0.382 1.00 83.19 327 PHE A C 1
ATOM 2684 O O . PHE A 1 327 ? -14.151 -12.913 0.429 1.00 83.19 327 PHE A O 1
ATOM 2691 N N . VAL A 1 328 ? -12.527 -11.918 -0.768 1.00 86.88 328 VAL A N 1
ATOM 2692 C CA . VAL A 1 328 ? -13.110 -12.181 -2.087 1.00 86.88 328 VAL A CA 1
ATOM 2693 C C . VAL A 1 328 ? -12.148 -13.069 -2.890 1.00 86.88 328 VAL A C 1
ATOM 2695 O O . VAL A 1 328 ? -11.326 -12.542 -3.636 1.00 86.88 328 VAL A O 1
ATOM 2698 N N . PRO A 1 329 ? -12.244 -14.415 -2.799 1.00 86.62 329 PRO A N 1
ATOM 2699 C CA . PRO A 1 329 ? -11.330 -15.349 -3.481 1.00 86.62 329 PRO A CA 1
ATOM 2700 C C . PRO A 1 329 ? -11.276 -15.226 -5.014 1.00 86.62 329 PRO A C 1
ATOM 2702 O O . PRO A 1 329 ? -10.393 -15.787 -5.656 1.00 86.62 329 PRO A O 1
ATOM 2705 N N . CYS A 1 330 ? -12.239 -14.520 -5.612 1.00 91.00 330 CYS A N 1
ATOM 2706 C CA . CYS A 1 330 ? -12.298 -14.253 -7.049 1.00 91.00 330 CYS A CA 1
ATOM 2707 C C . CYS A 1 330 ? -11.588 -12.950 -7.467 1.00 91.00 330 CYS A C 1
ATOM 2709 O O . CYS A 1 330 ? -11.547 -12.650 -8.660 1.00 91.00 330 CYS A O 1
ATOM 2711 N N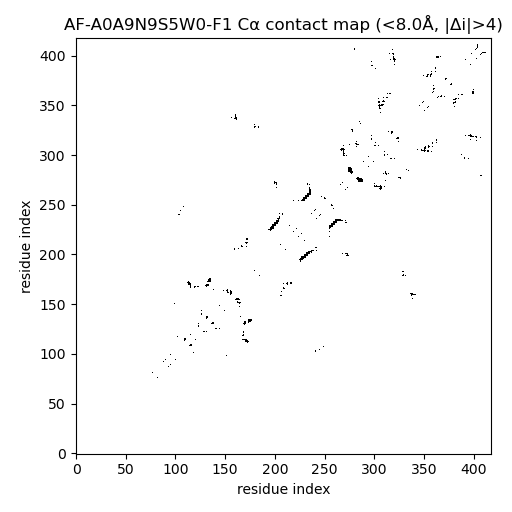 . SER A 1 331 ? -11.056 -12.181 -6.509 1.00 91.06 331 SER A N 1
ATOM 2712 C CA . SER A 1 331 ? -10.401 -10.882 -6.699 1.00 91.06 331 SER A CA 1
ATOM 2713 C C . SER A 1 331 ? -8.940 -10.965 -6.249 1.00 91.06 331 SER A C 1
ATOM 2715 O O . SER A 1 331 ? -8.590 -10.579 -5.134 1.00 91.06 331 SER A O 1
ATOM 2717 N N . ASN A 1 332 ? -8.084 -11.501 -7.119 1.00 90.06 332 ASN A N 1
ATOM 2718 C CA . ASN A 1 332 ? -6.673 -11.738 -6.820 1.00 90.06 332 ASN A CA 1
ATOM 2719 C C . ASN A 1 332 ? -5.797 -10.580 -7.315 1.00 90.06 332 ASN A C 1
ATOM 2721 O O . ASN A 1 332 ? -5.795 -10.273 -8.504 1.00 90.06 332 ASN A O 1
ATOM 2725 N N . ILE A 1 333 ? -5.001 -9.994 -6.415 1.00 89.31 333 ILE A N 1
ATOM 2726 C CA . ILE A 1 333 ? -3.993 -8.973 -6.734 1.00 89.31 333 ILE A CA 1
ATOM 2727 C C . ILE A 1 333 ? -2.626 -9.463 -6.241 1.00 89.31 333 ILE A C 1
ATOM 2729 O O . ILE A 1 333 ? -2.494 -9.956 -5.118 1.00 89.31 333 ILE A O 1
ATOM 2733 N N . ALA A 1 334 ? -1.602 -9.360 -7.091 1.00 87.88 334 ALA A N 1
ATOM 2734 C CA . ALA A 1 334 ? -0.247 -9.814 -6.791 1.00 87.88 334 ALA A CA 1
ATOM 2735 C C . ALA A 1 334 ? 0.632 -8.657 -6.288 1.00 87.88 334 ALA A C 1
ATOM 2737 O O . ALA A 1 334 ? 0.853 -7.686 -7.005 1.00 87.88 334 ALA A O 1
ATOM 2738 N N . HIS A 1 335 ? 1.181 -8.791 -5.078 1.00 86.38 335 HIS A N 1
ATOM 2739 C CA . HIS A 1 335 ? 2.083 -7.810 -4.466 1.00 86.38 335 HIS A CA 1
ATOM 2740 C C . HIS A 1 335 ? 3.554 -8.265 -4.539 1.00 86.38 335 HIS A C 1
ATOM 2742 O O . HIS A 1 335 ? 3.868 -9.423 -4.249 1.00 86.38 335 HIS A O 1
ATOM 2748 N N . MET A 1 336 ? 4.474 -7.351 -4.873 1.00 85.88 336 MET A N 1
ATOM 2749 C CA . MET A 1 336 ? 5.916 -7.628 -4.947 1.00 85.88 336 MET A CA 1
ATOM 2750 C C . MET A 1 336 ? 6.564 -7.605 -3.554 1.00 85.88 336 MET A C 1
ATOM 2752 O O . MET A 1 336 ? 6.824 -6.546 -2.983 1.00 85.88 336 MET A O 1
ATOM 2756 N N . PHE A 1 337 ? 6.862 -8.778 -2.996 1.00 82.25 337 PHE A N 1
ATOM 2757 C CA . PHE A 1 337 ? 7.554 -8.875 -1.709 1.00 82.25 337 PHE A CA 1
ATOM 2758 C C . PHE A 1 337 ? 9.021 -8.433 -1.808 1.00 82.25 337 PHE A C 1
ATOM 2760 O O . PHE A 1 337 ? 9.787 -8.932 -2.631 1.00 82.25 337 PHE A O 1
ATOM 2767 N N . ARG A 1 338 ? 9.421 -7.512 -0.923 1.00 75.75 338 ARG A N 1
ATOM 2768 C CA . ARG A 1 338 ? 10.794 -6.998 -0.820 1.00 75.75 338 ARG A CA 1
ATOM 2769 C C . ARG A 1 338 ? 11.612 -7.865 0.142 1.00 75.75 338 ARG A C 1
ATOM 2771 O O . ARG A 1 338 ? 11.120 -8.275 1.190 1.00 75.75 338 ARG A O 1
ATOM 2778 N N . LYS A 1 339 ? 12.882 -8.107 -0.190 1.00 73.06 339 LYS A N 1
ATOM 2779 C CA . LYS A 1 339 ? 13.850 -8.864 0.626 1.00 73.06 339 LYS A CA 1
ATOM 2780 C C . LYS A 1 339 ? 14.232 -8.130 1.920 1.00 73.06 339 LYS A C 1
ATOM 2782 O O . LYS A 1 339 ? 14.572 -8.761 2.919 1.00 73.06 339 LYS A O 1
ATOM 2787 N N . HIS A 1 340 ? 14.185 -6.800 1.894 1.00 65.69 340 HIS A N 1
ATOM 2788 C CA . HIS A 1 340 ? 14.540 -5.916 3.002 1.00 65.69 340 HIS A CA 1
ATOM 2789 C C . HIS A 1 340 ? 13.466 -4.825 3.158 1.00 65.69 340 HIS A C 1
ATOM 2791 O O . HIS A 1 340 ? 12.827 -4.439 2.178 1.00 65.69 340 HIS A O 1
ATOM 2797 N N . LYS A 1 341 ? 13.243 -4.351 4.392 1.00 58.19 341 LYS A N 1
ATOM 2798 C CA . LYS A 1 341 ? 12.300 -3.256 4.683 1.00 58.19 341 LYS A CA 1
ATOM 2799 C C . LYS A 1 341 ? 12.864 -1.911 4.205 1.00 58.19 341 LYS A C 1
ATOM 2801 O O . LYS A 1 341 ? 14.080 -1.746 4.140 1.00 58.19 341 LYS A O 1
ATOM 2806 N N . TYR A 1 342 ? 11.984 -0.943 3.936 1.00 56.66 342 TYR A N 1
ATOM 2807 C CA . TYR A 1 342 ? 12.377 0.450 3.694 1.00 56.66 342 TYR A CA 1
ATOM 2808 C C . TYR A 1 342 ? 13.249 1.005 4.831 1.00 56.66 342 TYR A C 1
ATOM 2810 O O . TYR A 1 342 ? 13.045 0.683 6.004 1.00 56.66 342 TYR A O 1
ATOM 2818 N N . SER A 1 343 ? 14.142 1.939 4.499 1.00 51.44 343 SER A N 1
ATOM 2819 C CA . SER A 1 343 ? 14.787 2.812 5.483 1.00 51.44 343 SER A CA 1
ATOM 2820 C C . SER A 1 343 ? 13.760 3.788 6.079 1.00 51.44 343 SER A C 1
ATOM 2822 O O . SER A 1 343 ? 13.541 4.897 5.580 1.00 51.44 343 SER A O 1
ATOM 2824 N N . ILE A 1 344 ? 13.099 3.354 7.152 1.00 53.25 344 ILE A N 1
ATOM 2825 C CA . ILE A 1 344 ? 12.293 4.221 8.015 1.00 53.25 344 ILE A CA 1
ATOM 2826 C C . ILE A 1 344 ? 13.269 5.092 8.812 1.00 53.25 344 ILE A C 1
ATOM 2828 O O . ILE A 1 344 ? 14.090 4.582 9.572 1.00 53.25 344 ILE A O 1
ATOM 2832 N N . ASN A 1 345 ? 13.209 6.407 8.612 1.00 49.38 345 ASN A N 1
ATOM 2833 C CA . ASN A 1 345 ? 14.025 7.357 9.360 1.00 49.38 345 ASN A CA 1
ATOM 2834 C C . ASN A 1 345 ? 13.264 7.714 10.644 1.00 49.38 345 ASN A C 1
ATOM 2836 O O . ASN A 1 345 ? 12.307 8.479 10.586 1.00 49.38 345 ASN A O 1
ATOM 2840 N N . LEU A 1 346 ? 13.649 7.112 11.774 1.00 51.09 346 LEU A N 1
ATOM 2841 C CA . LEU A 1 346 ? 12.884 7.072 13.035 1.00 51.09 346 LEU A CA 1
ATOM 2842 C C . LEU A 1 346 ? 12.832 8.411 13.811 1.00 51.09 346 LEU A C 1
ATOM 2844 O O . LEU A 1 346 ? 12.781 8.418 15.036 1.00 51.09 346 LEU A O 1
ATOM 2848 N N . LYS A 1 347 ? 12.828 9.556 13.120 1.00 55.62 347 LYS A N 1
ATOM 2849 C CA . LYS A 1 347 ? 12.637 10.897 13.706 1.00 55.62 347 LYS A CA 1
ATOM 2850 C C . LYS A 1 347 ? 11.147 11.240 13.888 1.00 55.62 347 LYS A C 1
ATOM 2852 O O . LYS A 1 347 ? 10.727 12.349 13.574 1.00 55.62 347 LYS A O 1
ATOM 2857 N N . GLY A 1 348 ? 10.365 10.258 14.329 1.00 61.88 348 GLY A N 1
ATOM 2858 C CA . GLY A 1 348 ? 8.918 10.341 14.530 1.00 61.88 348 GLY A CA 1
ATOM 2859 C C . GLY A 1 348 ? 8.521 10.143 15.995 1.00 61.88 348 GLY A C 1
ATOM 2860 O O . GLY A 1 348 ? 9.371 10.139 16.886 1.00 61.88 348 GLY A O 1
ATOM 2861 N N . LYS A 1 349 ? 7.223 9.961 16.246 1.00 65.69 349 LYS A N 1
ATOM 2862 C CA . LYS A 1 349 ? 6.643 9.756 17.588 1.00 65.69 349 LYS A CA 1
ATOM 2863 C C . LYS A 1 349 ? 6.980 8.388 18.208 1.00 65.69 349 LYS A C 1
ATOM 2865 O O . LYS A 1 349 ? 6.847 8.223 19.418 1.00 65.69 349 LYS A O 1
ATOM 2870 N N . GLY A 1 350 ? 7.430 7.415 17.410 1.00 71.12 350 GLY A N 1
ATOM 2871 C CA . GLY A 1 350 ? 7.912 6.114 17.901 1.00 71.12 350 GLY A CA 1
ATOM 2872 C C . GLY A 1 350 ? 7.693 4.922 16.963 1.00 71.12 350 GLY A C 1
ATOM 2873 O O . GLY A 1 350 ? 8.043 3.799 17.323 1.00 71.12 350 GLY A O 1
ATOM 2874 N N . GLY A 1 351 ? 7.129 5.139 15.774 1.00 76.75 351 GLY A N 1
ATOM 2875 C CA . GLY A 1 351 ? 6.819 4.130 14.766 1.00 76.75 351 GLY A CA 1
ATOM 2876 C C . GLY A 1 351 ? 5.812 3.079 15.237 1.00 76.75 351 GLY A C 1
ATOM 2877 O O . GLY A 1 351 ? 4.929 3.341 16.050 1.00 76.75 351 GLY A O 1
ATOM 2878 N N . TYR A 1 352 ? 5.986 1.851 14.749 1.00 78.19 352 TYR A N 1
ATOM 2879 C CA . TYR A 1 352 ? 5.111 0.710 15.038 1.00 78.19 352 TYR A CA 1
ATOM 2880 C C . TYR A 1 352 ? 4.742 0.524 16.534 1.00 78.19 352 TYR A C 1
ATOM 2882 O O . TYR A 1 352 ? 3.560 0.338 16.812 1.00 78.19 352 TYR A O 1
ATOM 2890 N N . PRO A 1 353 ? 5.658 0.624 17.527 1.00 82.44 353 PRO A N 1
ATOM 2891 C CA . PRO A 1 353 ? 5.282 0.621 18.946 1.00 82.44 353 PRO A CA 1
ATOM 2892 C C . PRO A 1 353 ? 4.245 1.682 19.350 1.00 82.44 353 PRO A C 1
ATOM 2894 O O . PRO A 1 353 ? 3.299 1.342 20.058 1.00 82.44 353 PRO A O 1
ATOM 2897 N N . TRP A 1 354 ? 4.394 2.931 18.890 1.00 86.06 354 TRP A N 1
ATOM 2898 C CA . TRP A 1 354 ? 3.445 4.027 19.149 1.00 86.06 354 TRP A CA 1
ATOM 2899 C C . TRP A 1 354 ? 2.078 3.711 18.527 1.00 86.06 354 TRP A C 1
ATOM 2901 O O . TRP A 1 354 ? 1.057 3.772 19.210 1.00 86.06 354 TRP A O 1
ATOM 2911 N N . ASN A 1 355 ? 2.063 3.274 17.264 1.00 85.62 355 ASN A N 1
ATOM 2912 C CA . ASN A 1 355 ? 0.836 2.922 16.538 1.00 85.62 355 ASN A CA 1
ATOM 2913 C C . ASN A 1 355 ? 0.088 1.781 17.238 1.00 85.62 355 ASN A C 1
ATOM 2915 O O . ASN A 1 355 ? -1.101 1.896 17.530 1.00 85.62 355 ASN A O 1
ATOM 2919 N N . MET A 1 356 ? 0.802 0.708 17.590 1.00 86.38 356 MET A N 1
ATOM 2920 C CA . MET A 1 356 ? 0.225 -0.420 18.316 1.00 86.38 356 MET A CA 1
ATOM 2921 C C . MET A 1 356 ? -0.310 -0.012 19.689 1.00 86.38 356 MET A C 1
ATOM 2923 O O . MET A 1 356 ? -1.403 -0.442 20.041 1.00 86.38 356 MET A O 1
ATOM 2927 N N . ALA A 1 357 ? 0.383 0.850 20.438 1.00 90.12 357 ALA A N 1
ATOM 2928 C CA . ALA A 1 357 ? -0.123 1.350 21.716 1.00 90.12 357 ALA A CA 1
ATOM 2929 C C . ALA A 1 357 ? -1.424 2.164 21.549 1.00 90.12 357 ALA A C 1
ATOM 2931 O O . ALA A 1 357 ? -2.376 1.936 22.296 1.00 90.12 357 ALA A O 1
ATOM 2932 N N . ARG A 1 358 ? -1.533 3.021 20.519 1.00 92.56 358 ARG A N 1
ATOM 2933 C CA . ARG A 1 358 ? -2.783 3.744 20.195 1.00 92.56 358 ARG A CA 1
ATOM 2934 C C . ARG A 1 358 ? -3.953 2.799 19.919 1.00 92.56 358 ARG A C 1
ATOM 2936 O O . ARG A 1 358 ? -5.045 2.996 20.454 1.00 92.56 358 ARG A O 1
ATOM 2943 N N . ILE A 1 359 ? -3.723 1.747 19.134 1.00 91.12 359 ILE A N 1
ATOM 2944 C CA . ILE A 1 359 ? -4.738 0.734 18.787 1.00 91.12 359 ILE A CA 1
ATOM 2945 C C . ILE A 1 359 ? -5.187 -0.022 20.030 1.00 91.12 359 ILE A C 1
ATOM 2947 O O . ILE A 1 359 ? -6.378 -0.215 20.260 1.00 91.12 359 ILE A O 1
ATOM 2951 N N . VAL A 1 360 ? -4.214 -0.441 20.831 1.00 91.75 360 VAL A N 1
ATOM 2952 C CA . VAL A 1 360 ? -4.396 -1.245 22.034 1.00 91.75 360 VAL A CA 1
ATOM 2953 C C . VAL A 1 360 ? -5.195 -0.482 23.096 1.00 91.75 360 VAL A C 1
ATOM 2955 O O . VAL A 1 360 ? -6.160 -1.026 23.630 1.00 91.75 360 VAL A O 1
ATOM 2958 N N . GLU A 1 361 ? -4.863 0.783 23.357 1.00 94.19 361 GLU A N 1
ATOM 2959 C CA . GLU A 1 361 ? -5.614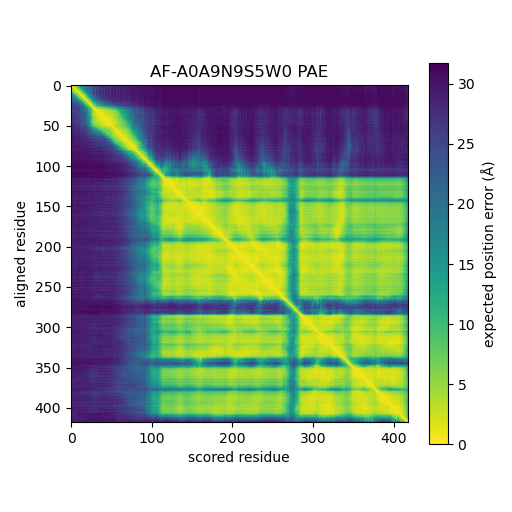 1.638 24.286 1.00 94.19 361 GLU A CA 1
ATOM 2960 C C . GLU A 1 361 ? -7.018 1.996 23.774 1.00 94.19 361 GLU A C 1
ATOM 2962 O O . GLU A 1 361 ? -7.967 2.026 24.559 1.00 94.19 361 GLU A O 1
ATOM 2967 N N . THR A 1 362 ? -7.178 2.238 22.467 1.00 94.56 362 THR A N 1
ATOM 2968 C CA . THR A 1 362 ? -8.473 2.641 21.889 1.00 94.56 362 THR A CA 1
ATOM 2969 C C . THR A 1 362 ? -9.443 1.468 21.754 1.00 94.56 362 THR A C 1
ATOM 2971 O O . THR A 1 362 ? -10.617 1.588 22.110 1.00 94.56 362 THR A O 1
ATOM 2974 N N . TRP A 1 363 ? -8.987 0.331 21.224 1.00 94.00 363 TRP A N 1
ATOM 2975 C CA . TRP A 1 363 ? -9.871 -0.714 20.693 1.00 94.00 363 TRP A CA 1
ATOM 2976 C C . TRP A 1 363 ? -9.886 -2.016 21.485 1.00 94.00 363 TRP A C 1
ATOM 2978 O O . TRP A 1 363 ? -10.883 -2.723 21.390 1.00 94.00 363 TRP A O 1
ATOM 2988 N N . MET A 1 364 ? -8.842 -2.342 22.257 1.00 91.06 364 MET A N 1
ATOM 2989 C CA . MET A 1 364 ? -8.728 -3.662 22.902 1.00 91.06 364 MET A CA 1
ATOM 2990 C C . MET A 1 364 ? -9.317 -3.748 24.319 1.00 91.06 364 MET A C 1
ATOM 2992 O O . MET A 1 364 ? -9.370 -4.840 24.884 1.00 91.06 364 MET A O 1
ATOM 2996 N N . ASP A 1 365 ? -9.782 -2.637 24.896 1.00 93.38 365 ASP A N 1
ATOM 2997 C CA . ASP A 1 365 ? -10.309 -2.575 26.268 1.00 93.38 365 ASP A CA 1
ATOM 2998 C C . ASP A 1 365 ? -9.343 -3.270 27.263 1.00 93.38 365 ASP A C 1
ATOM 3000 O O . ASP A 1 365 ? -8.130 -3.058 27.197 1.00 93.38 365 ASP A O 1
ATOM 3004 N N . ASP A 1 366 ? -9.829 -4.139 28.154 1.00 90.19 366 ASP A N 1
ATOM 3005 C CA . ASP A 1 366 ? -8.990 -4.858 29.127 1.00 90.19 366 ASP A CA 1
ATOM 3006 C C . ASP A 1 366 ? -8.009 -5.866 28.498 1.00 90.19 366 ASP A C 1
ATOM 3008 O O . ASP A 1 366 ? -7.059 -6.300 29.158 1.00 90.19 366 ASP A O 1
ATOM 3012 N N . TYR A 1 367 ? -8.160 -6.229 27.217 1.00 87.00 367 TYR A N 1
ATOM 3013 C CA . TYR A 1 367 ? -7.217 -7.129 26.538 1.00 87.00 367 TYR A CA 1
ATOM 3014 C C . TYR A 1 367 ? -5.850 -6.472 26.288 1.00 87.00 367 TYR A C 1
ATOM 3016 O O . TYR A 1 367 ? -4.875 -7.180 26.015 1.00 87.00 367 TYR A O 1
ATOM 3024 N N . LYS A 1 368 ? -5.721 -5.149 26.474 1.00 87.69 368 LYS A N 1
ATOM 3025 C CA . LYS A 1 368 ? -4.437 -4.432 26.389 1.00 87.69 368 LYS A CA 1
ATOM 3026 C C . LYS A 1 368 ? -3.342 -4.980 27.302 1.00 87.69 368 LYS A C 1
ATOM 3028 O O . LYS A 1 368 ? -2.164 -4.956 26.944 1.00 87.69 368 LYS A O 1
ATOM 3033 N N . GLN A 1 369 ? -3.721 -5.572 28.436 1.00 83.38 369 GLN A N 1
ATOM 3034 C CA . GLN A 1 369 ? -2.783 -6.231 29.348 1.00 83.38 369 GLN A CA 1
ATOM 3035 C C . GLN A 1 369 ? -1.971 -7.354 28.673 1.00 83.38 369 GLN A C 1
ATOM 3037 O O . GLN A 1 369 ? -0.811 -7.565 29.027 1.00 83.38 369 GLN A O 1
ATOM 3042 N N . TYR A 1 370 ? -2.537 -8.049 27.678 1.00 81.56 370 TYR A N 1
ATOM 3043 C CA . TYR A 1 370 ? -1.837 -9.109 26.949 1.00 81.56 370 TYR A CA 1
ATOM 3044 C C . TYR A 1 370 ? -0.765 -8.541 26.013 1.00 81.56 370 TYR A C 1
ATOM 3046 O O . TYR A 1 370 ? 0.348 -9.065 25.983 1.00 81.56 370 TYR A O 1
ATOM 3054 N N . PHE A 1 371 ? -1.055 -7.436 25.318 1.00 81.69 371 PHE A N 1
ATOM 3055 C CA . PHE A 1 371 ? -0.071 -6.732 24.491 1.00 81.69 371 PHE A CA 1
ATOM 3056 C C . PHE A 1 371 ? 1.115 -6.249 25.336 1.00 81.69 371 PHE A C 1
ATOM 3058 O O . PHE A 1 371 ? 2.256 -6.628 25.066 1.00 81.69 371 PHE A O 1
ATOM 3065 N N . TYR A 1 372 ? 0.852 -5.504 26.416 1.00 79.31 372 TYR A N 1
ATOM 3066 C CA . TYR A 1 372 ? 1.910 -4.977 27.285 1.00 79.31 372 TYR A CA 1
ATOM 3067 C C . TYR A 1 372 ? 2.729 -6.072 27.985 1.00 79.31 372 TYR A C 1
ATOM 3069 O O . TYR A 1 372 ? 3.938 -5.908 28.160 1.00 79.31 372 TYR A O 1
ATOM 3077 N N . ARG A 1 373 ? 2.113 -7.218 28.318 1.00 79.94 373 ARG A N 1
ATOM 3078 C CA . ARG A 1 373 ? 2.817 -8.409 28.826 1.00 79.94 373 ARG A CA 1
ATOM 3079 C C . ARG A 1 373 ? 3.779 -8.993 27.784 1.00 79.94 373 ARG A C 1
ATOM 3081 O O . ARG A 1 373 ? 4.895 -9.365 28.141 1.00 79.94 373 ARG A O 1
ATOM 3088 N N . VAL A 1 374 ? 3.377 -9.058 26.511 1.00 77.12 374 VAL A N 1
ATOM 3089 C CA . VAL A 1 374 ? 4.215 -9.573 25.410 1.00 77.12 374 VAL A CA 1
ATOM 3090 C C . VAL A 1 374 ? 5.378 -8.630 25.098 1.00 77.12 374 VAL A C 1
ATOM 3092 O O . VAL A 1 374 ? 6.514 -9.092 25.016 1.00 77.12 374 VAL A O 1
ATOM 3095 N N . ILE A 1 375 ? 5.132 -7.319 24.980 1.00 76.31 375 ILE A N 1
ATOM 3096 C CA . ILE A 1 375 ? 6.198 -6.342 24.687 1.00 76.31 375 ILE A CA 1
ATOM 3097 C C . ILE A 1 375 ? 7.047 -5.962 25.914 1.00 76.31 375 ILE A C 1
ATOM 3099 O O . ILE A 1 375 ? 8.029 -5.237 25.774 1.00 76.31 375 ILE A O 1
ATOM 3103 N N . LYS A 1 376 ? 6.681 -6.447 27.111 1.00 78.88 376 LYS A N 1
ATOM 3104 C CA . LYS A 1 376 ? 7.352 -6.207 28.406 1.00 78.88 376 LYS A CA 1
ATOM 3105 C C . LYS A 1 376 ? 7.569 -4.725 28.755 1.00 78.88 376 LYS A C 1
ATOM 3107 O O . LYS A 1 376 ? 8.457 -4.394 29.537 1.00 78.88 376 LYS A O 1
ATOM 3112 N N . ASN A 1 377 ? 6.751 -3.837 28.198 1.00 78.44 377 ASN A N 1
ATOM 3113 C CA . ASN A 1 377 ? 6.844 -2.395 28.393 1.00 78.44 377 ASN A CA 1
ATOM 3114 C C . ASN A 1 377 ? 5.439 -1.781 28.436 1.00 78.44 377 ASN A C 1
ATOM 3116 O O . ASN A 1 377 ? 4.816 -1.587 27.399 1.00 78.44 377 ASN A O 1
ATOM 3120 N N . SER A 1 378 ? 4.953 -1.455 29.633 1.00 72.06 378 SER A N 1
ATOM 3121 C CA . SER A 1 378 ? 3.672 -0.765 29.861 1.00 72.06 378 SER A CA 1
ATOM 3122 C C . SER A 1 378 ? 3.769 0.767 29.793 1.00 72.06 378 SER A C 1
ATOM 3124 O O . SER A 1 378 ? 2.820 1.457 30.148 1.00 72.06 378 SER A O 1
ATOM 3126 N N . ARG A 1 379 ? 4.920 1.313 29.373 1.00 78.25 379 ARG A N 1
ATOM 3127 C CA . ARG A 1 379 ? 5.202 2.757 29.277 1.00 78.25 379 ARG A CA 1
ATOM 3128 C C . ARG A 1 379 ? 5.464 3.212 27.836 1.00 78.25 379 ARG A C 1
ATOM 3130 O O . ARG A 1 379 ? 6.134 4.220 27.628 1.00 78.25 379 ARG A O 1
ATOM 3137 N N . VAL A 1 380 ? 4.985 2.467 26.837 1.00 82.44 380 VAL A N 1
ATOM 3138 C CA . VAL A 1 380 ? 5.046 2.920 25.438 1.00 82.44 380 VAL A CA 1
ATOM 3139 C C . VAL A 1 380 ? 4.123 4.134 25.281 1.00 82.44 380 VAL A C 1
ATOM 3141 O O . VAL A 1 380 ? 2.937 4.013 25.587 1.00 82.44 380 VAL A O 1
ATOM 3144 N N . PRO A 1 381 ? 4.627 5.299 24.837 1.00 87.94 381 PRO A N 1
ATOM 3145 C CA . PRO A 1 381 ? 3.788 6.470 24.636 1.00 87.94 381 PRO A CA 1
ATOM 3146 C C . PRO A 1 381 ? 2.880 6.283 23.414 1.00 87.94 381 PRO A C 1
ATOM 3148 O O . PRO A 1 381 ? 3.277 5.675 22.421 1.00 87.94 381 PRO A O 1
ATOM 3151 N N . TYR A 1 382 ? 1.668 6.831 23.501 1.00 89.62 382 TYR A N 1
ATOM 3152 C CA . TYR A 1 382 ? 0.641 6.764 22.454 1.00 89.62 382 TYR A CA 1
ATOM 3153 C C . TYR A 1 382 ? 0.001 8.127 22.118 1.00 89.62 382 TYR A C 1
ATOM 3155 O O . TYR A 1 382 ? -0.760 8.225 21.159 1.00 89.62 382 TYR A O 1
ATOM 3163 N N . GLY A 1 383 ? 0.314 9.194 22.862 1.00 91.81 383 GLY A N 1
ATOM 3164 C CA . GLY A 1 383 ? -0.237 10.538 22.632 1.00 91.81 383 GLY A CA 1
ATOM 3165 C C . GLY A 1 383 ? -1.686 10.699 23.101 1.00 91.81 383 GLY A C 1
ATOM 3166 O O . GLY A 1 383 ? -2.150 9.952 23.961 1.00 91.81 383 GLY A O 1
ATOM 3167 N N . ASP A 1 384 ? -2.395 11.689 22.555 1.00 93.56 384 ASP A N 1
ATOM 3168 C CA . ASP A 1 384 ? -3.818 11.889 22.846 1.00 93.56 384 ASP A CA 1
ATOM 3169 C C . ASP A 1 384 ? -4.696 10.938 22.015 1.00 93.56 384 ASP A C 1
ATOM 3171 O O . ASP A 1 384 ? -4.443 10.695 20.837 1.00 93.56 384 ASP A O 1
ATOM 3175 N N . LEU A 1 385 ? -5.742 10.403 22.641 1.00 94.75 385 LEU A N 1
ATOM 3176 C CA . LEU A 1 385 ? -6.735 9.505 22.043 1.00 94.75 385 LEU A CA 1
ATOM 3177 C C . LEU A 1 385 ? -8.157 10.080 22.122 1.00 94.75 385 LEU A C 1
ATOM 3179 O O . LEU A 1 385 ? -9.120 9.385 21.795 1.00 94.75 385 LEU A O 1
ATOM 3183 N N . THR A 1 386 ? -8.312 11.336 22.552 1.00 94.50 386 THR A N 1
ATOM 3184 C CA . THR A 1 386 ? -9.606 11.977 22.820 1.00 94.50 386 THR A CA 1
ATOM 3185 C C . THR A 1 386 ? -10.561 11.888 21.630 1.00 94.50 386 THR A C 1
ATOM 3187 O O . THR A 1 386 ? -11.687 11.420 21.805 1.00 94.50 386 THR A O 1
ATOM 3190 N N . GLU A 1 387 ? -10.121 12.227 20.413 1.00 91.00 387 GLU A N 1
ATOM 3191 C CA . GLU A 1 387 ? -10.941 12.081 19.198 1.00 91.00 387 GLU A CA 1
ATOM 3192 C C . GLU A 1 387 ? -11.374 10.632 18.950 1.00 91.00 387 GLU A C 1
ATOM 3194 O O . GLU A 1 387 ? -12.555 10.351 18.745 1.00 91.00 387 GLU A O 1
ATOM 3199 N N . ARG A 1 388 ? -10.425 9.689 19.006 1.00 92.44 388 ARG A N 1
ATOM 3200 C CA . ARG A 1 388 ? -10.657 8.271 18.693 1.00 92.44 388 ARG A CA 1
ATOM 3201 C C . ARG A 1 388 ? -11.618 7.634 19.711 1.00 92.44 388 ARG A C 1
ATOM 3203 O O . ARG A 1 388 ? -12.501 6.855 19.351 1.00 92.44 388 ARG A O 1
ATOM 3210 N N . MET A 1 389 ? -11.540 8.058 20.972 1.00 94.75 389 MET A N 1
ATOM 3211 C CA . MET A 1 389 ? -12.470 7.671 22.038 1.00 94.75 389 MET A CA 1
ATOM 3212 C C . MET A 1 389 ? -13.841 8.363 21.926 1.00 94.75 389 MET A C 1
ATOM 3214 O O . MET A 1 389 ? -14.855 7.763 22.293 1.00 94.75 389 MET A O 1
ATOM 3218 N N . GLN A 1 390 ? -13.918 9.590 21.398 1.00 95.56 390 GLN A N 1
ATOM 3219 C CA . GLN A 1 390 ? -15.192 10.240 21.057 1.00 95.56 390 GLN A CA 1
ATOM 3220 C C . GLN A 1 390 ? -15.875 9.557 19.863 1.00 95.56 390 GLN A C 1
ATOM 3222 O O . GLN A 1 390 ? -17.080 9.318 19.912 1.00 95.56 390 GLN A O 1
ATOM 3227 N N . LEU A 1 391 ? -15.120 9.182 18.826 1.00 93.12 391 LEU A N 1
ATOM 3228 C CA . LEU A 1 391 ? -15.569 8.379 17.685 1.00 93.12 391 LEU A CA 1
ATOM 3229 C C . LEU A 1 391 ? -16.149 7.027 18.139 1.00 93.12 391 LEU A C 1
ATOM 3231 O O . LEU A 1 391 ? -17.296 6.715 17.811 1.00 93.12 391 LEU A O 1
ATOM 3235 N N . LYS A 1 392 ? -15.413 6.272 18.971 1.00 95.31 392 LYS A N 1
ATOM 3236 C CA . LYS A 1 392 ? -15.856 4.981 19.537 1.00 95.31 392 LYS A CA 1
ATOM 3237 C C . LYS A 1 392 ? -17.204 5.088 20.268 1.00 95.31 392 LYS A C 1
ATOM 3239 O O . LYS A 1 392 ? -18.065 4.222 20.110 1.00 95.31 392 LYS A O 1
ATOM 3244 N N . LYS A 1 393 ? -17.414 6.174 21.025 1.00 95.88 393 LYS A N 1
ATOM 3245 C CA . LYS A 1 393 ? -18.692 6.485 21.697 1.00 95.88 393 LYS A CA 1
ATOM 3246 C C . LYS A 1 393 ? -19.792 6.876 20.703 1.00 95.88 393 LYS A C 1
ATOM 3248 O O . LYS A 1 393 ? -20.891 6.334 20.765 1.00 95.88 393 LYS A O 1
ATOM 3253 N N . ARG A 1 394 ? -19.497 7.791 19.777 1.00 96.38 394 ARG A N 1
ATOM 3254 C CA . ARG A 1 394 ? -20.437 8.372 18.799 1.00 96.38 394 ARG A CA 1
ATOM 3255 C C . ARG A 1 394 ? -20.995 7.351 17.805 1.00 96.38 394 ARG A C 1
ATOM 3257 O O . ARG A 1 394 ? -22.149 7.469 17.410 1.00 96.38 394 ARG A O 1
ATOM 3264 N N . LEU A 1 395 ? -20.215 6.329 17.453 1.00 96.44 395 LEU A N 1
ATOM 3265 C CA . LEU A 1 395 ? -20.663 5.196 16.634 1.00 96.44 395 LEU A CA 1
ATOM 3266 C C . LEU A 1 395 ? -21.249 4.025 17.448 1.00 96.44 395 LEU A C 1
ATOM 3268 O O . LEU A 1 395 ? -21.634 3.017 16.858 1.00 96.44 395 LEU A O 1
ATOM 3272 N N . ASN A 1 396 ? -21.332 4.140 18.781 1.00 97.00 396 ASN A N 1
ATOM 3273 C CA . ASN A 1 396 ? -21.808 3.090 19.692 1.00 97.00 396 ASN A CA 1
ATOM 3274 C C . ASN A 1 396 ? -21.129 1.723 19.437 1.00 97.00 396 ASN A C 1
ATOM 3276 O O . ASN A 1 396 ? -21.779 0.674 19.294 1.00 97.00 396 ASN A O 1
ATOM 3280 N N . CYS A 1 397 ? -19.799 1.758 19.302 1.00 97.38 397 CYS A N 1
ATOM 3281 C CA . CYS A 1 397 ? -19.010 0.582 18.957 1.00 97.38 397 CYS A CA 1
ATOM 3282 C C . CYS A 1 397 ? -19.035 -0.453 20.091 1.00 97.38 397 CYS A C 1
ATOM 3284 O O . CYS A 1 397 ? -19.098 -0.119 21.275 1.00 97.38 397 CYS A O 1
ATOM 3286 N N . LYS A 1 398 ? -18.992 -1.732 19.719 1.00 97.38 398 LYS A N 1
ATOM 3287 C CA . LYS A 1 398 ? -18.974 -2.867 20.647 1.00 97.38 398 LYS A CA 1
ATOM 3288 C C . LYS A 1 398 ? -17.679 -2.881 21.485 1.00 97.38 398 LYS A C 1
ATOM 3290 O O . LYS A 1 398 ? -16.666 -2.350 21.027 1.00 97.38 398 LYS A O 1
ATOM 3295 N N . PRO A 1 399 ? -17.685 -3.501 22.680 1.00 96.50 399 PRO A N 1
ATOM 3296 C CA . PRO A 1 399 ? -16.456 -3.800 23.414 1.00 96.50 399 PRO A CA 1
ATOM 3297 C C . PRO A 1 399 ? -15.647 -4.895 22.703 1.00 96.50 399 PRO A C 1
ATOM 3299 O O . PRO A 1 399 ? -16.218 -5.730 21.998 1.00 96.50 399 PRO A O 1
ATOM 3302 N N . PHE A 1 400 ? -14.336 -4.955 22.935 1.00 94.06 400 PHE A N 1
ATOM 3303 C CA . PHE A 1 400 ? -13.437 -5.920 22.289 1.00 94.06 400 PHE A CA 1
ATOM 3304 C C . PHE A 1 400 ? -13.818 -7.382 22.561 1.00 94.06 400 PHE A C 1
ATOM 3306 O O . PHE A 1 400 ? -13.666 -8.235 21.689 1.00 94.06 400 PHE A O 1
ATOM 3313 N N . GLN A 1 401 ? -14.408 -7.658 23.730 1.00 92.69 401 GLN A N 1
ATOM 3314 C CA . GLN A 1 401 ? -14.987 -8.962 24.071 1.00 92.69 401 GLN A CA 1
ATOM 3315 C C . GLN A 1 401 ? -15.950 -9.472 22.983 1.00 92.69 401 GLN A C 1
ATOM 3317 O O . GLN A 1 401 ? -15.886 -10.632 22.593 1.00 92.69 401 GLN A O 1
ATOM 3322 N N . TRP A 1 402 ? -16.778 -8.591 22.409 1.00 94.56 402 TRP A N 1
ATOM 3323 C CA . TRP A 1 402 ? -17.700 -8.962 21.336 1.00 94.56 402 TRP A CA 1
ATOM 3324 C C . TRP A 1 402 ? -16.964 -9.389 20.055 1.00 94.56 402 TRP A C 1
ATOM 3326 O O . TRP A 1 402 ? -17.395 -10.343 19.410 1.00 94.56 402 TRP A O 1
ATOM 3336 N N . TYR A 1 403 ? -15.843 -8.742 19.704 1.00 89.44 403 TYR A N 1
ATOM 3337 C CA . TYR A 1 403 ? -15.009 -9.154 18.564 1.00 89.44 403 TYR A CA 1
ATOM 3338 C C . TYR A 1 403 ? -14.403 -10.543 18.791 1.00 89.44 403 TYR A C 1
ATOM 3340 O O . TYR A 1 403 ? -14.421 -11.368 17.877 1.00 89.44 403 TYR A O 1
ATOM 3348 N N . ILE A 1 404 ? -13.945 -10.840 20.012 1.00 89.62 404 ILE A N 1
ATOM 3349 C CA . ILE A 1 404 ? -13.506 -12.193 20.368 1.00 89.62 404 ILE A CA 1
ATOM 3350 C C . ILE A 1 404 ? -14.655 -13.185 20.179 1.00 89.62 404 ILE A C 1
ATOM 3352 O O . ILE A 1 404 ? -14.523 -14.109 19.387 1.00 89.62 404 ILE A O 1
ATOM 3356 N N . ASP A 1 405 ? -15.807 -12.966 20.808 1.00 91.12 405 ASP A N 1
ATOM 3357 C CA . ASP A 1 405 ? -16.869 -13.979 20.835 1.00 91.12 405 ASP A CA 1
ATOM 3358 C C . ASP A 1 405 ? -17.599 -14.162 19.488 1.00 91.12 405 ASP A C 1
ATOM 3360 O O . ASP A 1 405 ? -18.120 -15.243 19.220 1.00 91.12 405 ASP A O 1
ATOM 3364 N N . ASN A 1 406 ? -17.633 -13.135 18.626 1.00 89.31 406 ASN A N 1
ATOM 3365 C CA . ASN A 1 406 ? -18.446 -13.126 17.397 1.00 89.31 406 ASN A CA 1
ATOM 3366 C C . ASN A 1 406 ? -17.620 -13.140 16.099 1.00 89.31 406 ASN A C 1
ATOM 3368 O O . ASN A 1 406 ? -18.133 -13.572 15.069 1.00 89.31 406 ASN A O 1
ATOM 3372 N N . VAL A 1 407 ? -16.368 -12.664 16.117 1.00 86.69 407 VAL A N 1
ATOM 3373 C CA . VAL A 1 407 ? -15.525 -12.534 14.909 1.00 86.69 407 VAL A CA 1
ATOM 3374 C C . VAL A 1 407 ? -14.312 -13.463 14.959 1.00 86.69 407 VAL A C 1
ATOM 3376 O O . VAL A 1 407 ? -13.958 -14.058 13.939 1.00 86.69 407 VAL A O 1
ATOM 3379 N N . TYR A 1 408 ? -13.690 -13.652 16.129 1.00 83.12 408 TYR A N 1
ATOM 3380 C CA . TYR A 1 408 ? -12.567 -14.583 16.281 1.00 83.12 408 TYR A CA 1
ATOM 3381 C C . TYR A 1 408 ? -12.616 -15.438 17.563 1.00 83.12 408 TYR A C 1
ATOM 3383 O O . TYR A 1 408 ? -11.685 -15.392 18.373 1.00 83.12 408 TYR A O 1
ATOM 3391 N N . PRO A 1 409 ? -13.642 -16.304 17.722 1.00 80.44 409 PRO A N 1
ATOM 3392 C CA . PRO A 1 409 ? -13.818 -17.115 18.933 1.00 80.44 409 PRO A CA 1
ATOM 3393 C C . PRO A 1 409 ? -12.649 -18.071 19.192 1.00 80.44 409 PRO A C 1
ATOM 3395 O O . PRO A 1 409 ? -12.348 -18.372 20.342 1.00 80.44 409 PRO A O 1
ATOM 3398 N N . ARG A 1 410 ? -11.904 -18.452 18.144 1.00 73.75 410 ARG A N 1
ATOM 3399 C CA . ARG A 1 410 ? -10.674 -19.259 18.244 1.00 73.75 410 ARG A CA 1
ATOM 3400 C C . ARG A 1 410 ? -9.538 -18.602 19.040 1.00 73.75 410 ARG A C 1
ATOM 3402 O O . ARG A 1 410 ? -8.552 -19.273 19.332 1.00 73.75 410 ARG A O 1
ATOM 3409 N N . LEU A 1 411 ? -9.637 -17.320 19.411 1.00 71.44 411 LEU A N 1
ATOM 3410 C CA . LEU A 1 411 ? -8.701 -16.728 20.372 1.00 71.44 411 LEU A CA 1
ATOM 3411 C C . LEU A 1 411 ? -8.929 -17.260 21.802 1.00 71.44 411 LEU A C 1
ATOM 3413 O O . LEU A 1 411 ? -7.971 -17.344 22.567 1.00 71.44 411 LEU A O 1
ATOM 3417 N N . ASN A 1 412 ? -10.160 -17.658 22.153 1.00 68.69 412 ASN A N 1
ATOM 3418 C CA . ASN A 1 412 ? -10.476 -18.250 23.459 1.00 68.69 412 ASN A CA 1
ATOM 3419 C C . ASN A 1 412 ? -9.847 -19.646 23.635 1.00 68.69 412 ASN A C 1
ATOM 3421 O O . ASN A 1 412 ? -9.525 -20.024 24.761 1.00 68.69 412 ASN A O 1
ATOM 3425 N N . ASP A 1 413 ? -9.610 -20.371 22.535 1.00 66.31 413 ASP A N 1
ATOM 3426 C CA . ASP A 1 413 ? -8.972 -21.697 22.526 1.00 66.31 413 ASP A CA 1
ATOM 3427 C C . ASP A 1 413 ? -7.457 -21.640 22.811 1.00 66.31 413 ASP A C 1
ATOM 3429 O O . ASP A 1 413 ? -6.828 -22.665 23.084 1.00 66.31 413 ASP A O 1
ATOM 3433 N N . ILE A 1 414 ? -6.837 -20.454 22.735 1.00 59.00 414 ILE A N 1
ATOM 3434 C CA . ILE A 1 414 ? -5.400 -20.284 22.975 1.00 59.00 414 ILE A CA 1
ATOM 3435 C C . ILE A 1 414 ? -5.132 -20.394 24.484 1.00 59.00 414 ILE A C 1
ATOM 3437 O O . ILE A 1 414 ? -5.637 -19.567 25.250 1.00 59.00 414 ILE A O 1
ATOM 3441 N N . PRO A 1 415 ? -4.289 -21.343 24.948 1.00 55.97 415 PRO A N 1
ATOM 3442 C CA . PRO A 1 415 ? -4.021 -21.507 26.370 1.00 55.97 415 PRO A CA 1
ATOM 3443 C C . PRO A 1 415 ? -3.471 -20.223 26.995 1.00 55.97 415 PRO A C 1
ATOM 3445 O O . PRO A 1 415 ? -2.368 -19.771 26.665 1.00 55.97 415 PRO A O 1
ATOM 3448 N N . LYS A 1 416 ? -4.234 -19.652 27.934 1.00 56.38 416 LYS A N 1
ATOM 3449 C CA . LYS A 1 416 ? -3.818 -18.507 28.749 1.00 56.38 416 LYS A CA 1
ATOM 3450 C C . LYS A 1 416 ? -2.614 -18.925 29.597 1.00 56.38 416 LYS A C 1
ATOM 3452 O O . LYS A 1 416 ? -2.776 -19.500 30.669 1.00 56.38 416 LYS A O 1
ATOM 3457 N N . ARG A 1 417 ? -1.401 -18.654 29.100 1.00 51.91 417 ARG A N 1
ATOM 3458 C CA . ARG A 1 417 ? -0.162 -18.775 29.882 1.00 51.91 417 ARG A CA 1
ATOM 3459 C C . ARG A 1 417 ? -0.239 -17.767 31.029 1.00 51.91 417 ARG A C 1
ATOM 3461 O O . ARG A 1 417 ? -0.135 -16.561 30.784 1.00 51.91 417 ARG A O 1
ATOM 3468 N N . VAL A 1 418 ? -0.507 -18.302 32.222 1.00 42.12 418 VAL A N 1
ATOM 3469 C CA . VAL A 1 418 ? -0.705 -17.587 33.494 1.00 42.12 418 VAL A CA 1
ATOM 3470 C C . VAL A 1 418 ? 0.456 -16.639 33.765 1.00 42.12 418 VAL A C 1
ATOM 3472 O O . VAL A 1 418 ? 1.614 -17.094 33.667 1.00 42.12 418 VAL A O 1
#